Protein AF-A0A935UXJ0-F1 (afdb_monomer_lite)

Radius of gyration: 26.16 Å; chains: 1; bounding box: 56×51×94 Å

Structure (mmCIF, N/CA/C/O backbone):
data_AF-A0A935UXJ0-F1
#
_entry.id   AF-A0A935UXJ0-F1
#
loop_
_atom_site.group_PDB
_atom_site.id
_atom_site.type_symbol
_atom_site.label_atom_id
_atom_site.label_alt_id
_atom_site.label_comp_id
_atom_site.label_asym_id
_atom_site.label_entity_id
_atom_site.label_seq_id
_atom_site.pdbx_PDB_ins_code
_atom_site.Cartn_x
_atom_site.Cartn_y
_atom_site.Cartn_z
_atom_site.occupancy
_atom_site.B_iso_or_equiv
_atom_site.auth_seq_id
_atom_site.auth_comp_id
_atom_site.auth_asym_id
_atom_site.auth_atom_id
_atom_site.pdbx_PDB_model_num
ATOM 1 N N . MET A 1 1 ? -17.493 -0.486 35.455 1.00 44.72 1 MET A N 1
ATOM 2 C CA . MET A 1 1 ? -17.315 0.270 36.715 1.00 44.72 1 MET A CA 1
ATOM 3 C C . MET A 1 1 ? -17.676 1.725 36.439 1.00 44.72 1 MET A C 1
ATOM 5 O O . MET A 1 1 ? -16.940 2.390 35.724 1.00 44.72 1 MET A O 1
ATOM 9 N N . GLN A 1 2 ? -18.838 2.196 36.893 1.00 62.03 2 GLN A N 1
ATOM 10 C CA . GLN A 1 2 ? -19.161 3.626 36.869 1.00 62.03 2 GLN A CA 1
ATOM 11 C C . GLN A 1 2 ? -18.633 4.231 38.170 1.00 62.03 2 GLN A C 1
ATOM 13 O O . GLN A 1 2 ? -18.977 3.741 39.241 1.00 62.03 2 GLN A O 1
ATOM 18 N N . THR A 1 3 ? -17.780 5.251 38.094 1.00 80.25 3 THR A N 1
ATOM 19 C CA . THR A 1 3 ? -17.322 5.988 39.281 1.00 80.25 3 THR A CA 1
ATOM 20 C C . THR A 1 3 ? -18.353 7.077 39.588 1.00 80.25 3 THR A C 1
ATOM 22 O O . THR A 1 3 ? -18.468 8.016 38.792 1.00 80.25 3 THR A O 1
ATOM 25 N N . PRO A 1 4 ? -19.124 6.989 40.691 1.00 88.12 4 PRO A N 1
ATOM 26 C CA . PRO A 1 4 ? -20.170 7.965 40.993 1.00 88.12 4 PRO A CA 1
ATOM 27 C C . PRO A 1 4 ? -19.626 9.399 41.011 1.00 88.12 4 PRO A C 1
ATOM 29 O O . PRO A 1 4 ? -18.525 9.658 41.499 1.00 88.12 4 PRO A O 1
ATOM 32 N N . GLY A 1 5 ? -20.372 10.336 40.422 1.00 90.88 5 GLY A N 1
ATOM 33 C CA . GLY A 1 5 ? -19.978 11.746 40.319 1.00 90.88 5 GLY A CA 1
ATOM 34 C C . GLY A 1 5 ? -18.833 12.049 39.337 1.00 90.88 5 GLY A C 1
ATOM 35 O O . GLY A 1 5 ? -18.478 13.217 39.167 1.00 90.88 5 GLY A O 1
ATOM 36 N N . ALA A 1 6 ? -18.250 11.050 38.658 1.00 91.06 6 ALA A N 1
ATOM 37 C CA . ALA A 1 6 ? -17.174 11.288 37.691 1.00 91.06 6 ALA A CA 1
ATOM 38 C C . ALA A 1 6 ? -17.630 12.166 36.519 1.00 91.06 6 ALA A C 1
ATOM 40 O O . ALA A 1 6 ? -16.902 13.078 36.133 1.00 91.06 6 ALA A O 1
ATOM 41 N N . PHE A 1 7 ? -18.851 11.956 36.015 1.00 90.06 7 PHE A N 1
ATOM 42 C CA . PHE A 1 7 ? -19.423 12.779 34.949 1.00 90.06 7 PHE A CA 1
ATOM 43 C C . PHE A 1 7 ? -19.531 14.254 35.365 1.00 90.06 7 PHE A C 1
ATOM 45 O O . PHE A 1 7 ? -18.991 15.125 34.695 1.00 90.06 7 PHE A O 1
ATOM 52 N N . GLU A 1 8 ? -20.118 14.551 36.527 1.00 92.81 8 GLU A N 1
ATOM 53 C CA . GLU A 1 8 ? -20.240 15.928 37.030 1.00 92.81 8 GLU A CA 1
ATOM 54 C C . GLU A 1 8 ? -18.882 16.607 37.251 1.00 92.81 8 GLU A C 1
ATOM 56 O O . GLU A 1 8 ? -18.722 17.813 37.044 1.00 92.81 8 GLU A O 1
ATOM 61 N N . ARG A 1 9 ? -17.881 15.848 37.713 1.00 94.56 9 ARG A N 1
ATOM 62 C CA . ARG A 1 9 ? -16.509 16.349 37.864 1.00 94.56 9 ARG A CA 1
ATOM 63 C C . ARG A 1 9 ? -15.876 16.652 36.507 1.00 94.56 9 ARG A C 1
ATOM 65 O O . ARG A 1 9 ? -15.262 17.708 36.371 1.00 94.56 9 ARG A O 1
ATOM 72 N N . LEU A 1 10 ? -16.065 15.772 35.524 1.00 93.19 10 LEU A N 1
ATOM 73 C CA . LEU A 1 10 ? -15.580 15.946 34.156 1.00 93.19 10 LEU A CA 1
ATOM 74 C C . LEU A 1 10 ? -16.208 17.181 33.500 1.00 93.19 10 LEU A C 1
ATOM 76 O O . LEU A 1 10 ? -15.478 18.044 33.021 1.00 93.19 10 LEU A O 1
ATOM 80 N N . ILE A 1 11 ? -17.534 17.335 33.577 1.00 94.06 11 ILE A N 1
ATOM 81 C CA . ILE A 1 11 ? -18.243 18.498 33.021 1.00 94.06 11 ILE A CA 1
ATOM 82 C C . ILE A 1 11 ? -17.785 19.803 33.686 1.00 94.06 11 ILE A C 1
ATOM 84 O O . ILE A 1 11 ? -17.511 20.784 32.996 1.00 94.06 11 ILE A O 1
ATOM 88 N N . ARG A 1 12 ? -17.615 19.830 35.017 1.00 95.38 12 ARG A N 1
ATOM 89 C CA . ARG A 1 12 ? -17.069 21.016 35.706 1.00 95.38 12 ARG A CA 1
ATOM 90 C C . ARG A 1 12 ? -15.651 21.356 35.250 1.00 95.38 12 ARG A C 1
ATOM 92 O O . ARG A 1 12 ? -15.338 22.537 35.111 1.00 95.38 12 ARG A O 1
ATOM 99 N N . GLY A 1 13 ? -14.801 20.351 35.039 1.00 95.44 13 GLY A N 1
ATOM 100 C CA . GLY A 1 13 ? -13.453 20.540 34.500 1.00 95.44 13 GLY A CA 1
ATOM 101 C C . GLY A 1 13 ? -13.479 21.145 33.097 1.00 95.44 13 GLY A C 1
ATOM 102 O O . GLY A 1 13 ? -12.833 22.164 32.860 1.00 95.44 13 GLY A O 1
ATOM 103 N N . LEU A 1 14 ? -14.303 20.578 32.213 1.00 95.56 14 LEU A N 1
ATOM 104 C CA . LEU A 1 14 ? -14.494 21.043 30.840 1.00 95.56 14 LEU A CA 1
ATOM 105 C C . LEU A 1 14 ? -14.955 22.504 30.793 1.00 95.56 14 LEU A C 1
ATOM 107 O O . LEU A 1 14 ? -14.320 23.326 30.135 1.00 95.56 14 LEU A O 1
ATOM 111 N N . LEU A 1 15 ? -16.009 22.861 31.534 1.00 95.94 15 LEU A N 1
ATOM 112 C CA . LEU A 1 15 ? -16.541 24.230 31.547 1.00 95.94 15 LEU A CA 1
ATOM 113 C C . LEU A 1 15 ? -15.518 25.249 32.070 1.00 95.94 15 LEU A C 1
ATOM 115 O O . LEU A 1 15 ? -15.441 26.367 31.561 1.00 95.94 15 LEU A O 1
ATOM 119 N N . ARG A 1 16 ? -14.704 24.870 33.065 1.00 96.81 16 ARG A N 1
ATOM 120 C CA . ARG A 1 16 ? -13.616 25.723 33.571 1.00 96.81 16 ARG A CA 1
ATOM 121 C C . ARG A 1 16 ? -12.525 25.928 32.523 1.00 96.81 16 ARG A C 1
ATOM 123 O O . ARG A 1 16 ? -12.121 27.067 32.318 1.00 96.81 16 ARG A O 1
ATOM 130 N N . ALA A 1 17 ? -12.097 24.866 31.839 1.00 96.44 17 ALA A N 1
ATOM 131 C CA . ALA A 1 17 ? -11.107 24.955 30.765 1.00 96.44 17 ALA A CA 1
ATOM 132 C C . ALA A 1 17 ? -11.612 25.823 29.601 1.00 96.44 17 ALA A C 1
ATOM 134 O O . ALA A 1 17 ? -10.898 26.698 29.116 1.00 96.44 17 ALA A O 1
ATOM 135 N N . LYS A 1 18 ? -12.882 25.655 29.211 1.00 95.31 18 LYS A N 1
ATOM 136 C CA . LYS A 1 18 ? -13.518 26.487 28.183 1.00 95.31 18 LYS A CA 1
ATOM 137 C C . LYS A 1 18 ? -13.620 27.957 28.578 1.00 95.31 18 LYS A C 1
ATOM 139 O O . LYS A 1 18 ? -13.397 28.809 27.725 1.00 95.31 18 LYS A O 1
ATOM 144 N N . ARG A 1 19 ? -13.936 28.255 29.843 1.00 95.31 19 ARG A N 1
ATOM 145 C CA . ARG A 1 19 ? -13.981 29.630 30.363 1.00 95.31 19 ARG A CA 1
ATOM 146 C C . ARG A 1 19 ? -12.596 30.280 30.426 1.00 95.31 19 ARG A C 1
ATOM 148 O O . ARG A 1 19 ? -12.507 31.488 30.246 1.00 95.31 19 ARG A O 1
ATOM 155 N N . ASP A 1 20 ? -11.550 29.504 30.702 1.00 96.50 20 ASP A N 1
ATOM 156 C CA . ASP A 1 20 ? -10.165 29.992 30.734 1.00 96.50 20 ASP A CA 1
ATOM 157 C C . ASP A 1 20 ? -9.660 30.404 29.340 1.00 96.50 20 ASP A C 1
ATOM 159 O O . ASP A 1 20 ? -8.953 31.398 29.209 1.00 96.50 20 ASP A O 1
ATOM 163 N N . GLY A 1 21 ? -10.048 29.671 28.292 1.00 94.19 21 GLY A N 1
ATOM 164 C CA . GLY A 1 21 ? -9.804 30.042 26.894 1.00 94.19 21 GLY A CA 1
ATOM 165 C C . GLY A 1 21 ? -8.368 29.854 26.390 1.00 94.19 21 GLY A C 1
ATOM 166 O O . GLY A 1 21 ? -8.161 29.896 25.180 1.00 94.19 21 GLY A O 1
ATOM 167 N N . ARG A 1 22 ? -7.386 29.604 27.268 1.00 96.25 22 ARG A N 1
ATOM 168 C CA . ARG A 1 22 ? -6.011 29.246 26.875 1.00 96.25 22 ARG A CA 1
ATOM 169 C C . ARG A 1 22 ? -5.862 27.803 26.376 1.00 96.25 22 ARG A C 1
ATOM 171 O O . ARG A 1 22 ? -5.123 27.613 25.412 1.00 96.25 22 ARG A O 1
ATOM 178 N N . PRO A 1 23 ? -6.488 26.775 26.989 1.00 95.81 23 PRO A N 1
ATOM 179 C CA . PRO A 1 23 ? -6.356 25.414 26.488 1.00 95.81 23 PRO A CA 1
ATOM 180 C C . PRO A 1 23 ? -7.262 25.169 25.279 1.00 95.81 23 PRO A C 1
ATOM 182 O O . PRO A 1 23 ? -8.420 25.595 25.242 1.00 95.81 23 PRO A O 1
ATOM 185 N N . ILE A 1 24 ? -6.754 24.382 24.334 1.00 93.44 24 ILE A N 1
ATOM 186 C CA . ILE A 1 24 ? -7.596 23.687 23.361 1.00 93.44 24 ILE A CA 1
ATOM 187 C C . ILE A 1 24 ? -8.315 22.561 24.109 1.00 93.44 24 ILE A C 1
ATOM 189 O O . ILE A 1 24 ? -7.695 21.797 24.848 1.00 93.44 24 ILE A O 1
ATOM 193 N N . VAL A 1 25 ? -9.637 22.494 23.960 1.00 96.12 25 VAL A N 1
ATOM 194 C CA . VAL A 1 25 ? -10.470 21.470 24.599 1.00 96.12 25 VAL A CA 1
ATOM 195 C C . VAL A 1 25 ? -11.014 20.556 23.513 1.00 96.12 25 VAL A C 1
ATOM 197 O O . VAL A 1 25 ? -11.897 20.964 22.758 1.00 96.12 25 VAL A O 1
ATOM 200 N N . ASN A 1 26 ? -10.484 19.338 23.487 1.00 96.81 26 ASN A N 1
ATOM 201 C CA . ASN A 1 26 ? -10.922 18.223 22.659 1.00 96.81 26 ASN A CA 1
ATOM 202 C C . ASN A 1 26 ? -11.746 17.235 23.503 1.00 96.81 26 ASN A C 1
ATOM 204 O O . ASN A 1 26 ? -11.513 17.102 24.710 1.00 96.81 26 ASN A O 1
ATOM 208 N N . VAL A 1 27 ? -12.721 16.570 22.882 1.00 96.94 27 VAL A N 1
ATOM 209 C CA . VAL A 1 27 ? -13.522 15.515 23.512 1.00 96.94 27 VAL A CA 1
ATOM 210 C C . VAL A 1 27 ? -13.372 14.208 22.744 1.00 96.94 27 VAL A C 1
ATOM 212 O O . VAL A 1 27 ? -13.882 14.056 21.634 1.00 96.94 27 VAL A O 1
ATOM 215 N N . ASP A 1 28 ? -12.748 13.240 23.406 1.00 96.81 28 ASP A N 1
ATOM 216 C CA . ASP A 1 28 ? -12.601 11.872 22.929 1.00 96.81 28 ASP A CA 1
ATOM 217 C C . ASP A 1 28 ? -13.857 11.048 23.234 1.00 96.81 28 ASP A C 1
ATOM 219 O O . ASP A 1 28 ? -14.264 10.885 24.390 1.00 96.81 28 ASP A O 1
ATOM 223 N N . VAL A 1 29 ? -14.448 10.457 22.198 1.00 96.38 29 VAL A N 1
ATOM 224 C CA . VAL A 1 29 ? -15.567 9.523 22.319 1.00 96.38 29 VAL A CA 1
ATOM 225 C C . VAL A 1 29 ? -15.175 8.190 21.704 1.00 96.38 29 VAL A C 1
ATOM 227 O O . VAL A 1 29 ? -15.086 8.052 20.487 1.00 96.38 29 VAL A O 1
ATOM 230 N N . VAL A 1 30 ? -15.004 7.171 22.547 1.00 95.31 30 VAL A N 1
ATOM 231 C CA . VAL A 1 30 ? -14.944 5.782 22.077 1.00 95.31 30 VAL A CA 1
ATOM 232 C C . VAL A 1 30 ? -16.361 5.338 21.736 1.00 95.31 30 VAL A C 1
ATOM 234 O O . VAL A 1 30 ? -17.173 5.074 22.629 1.00 95.31 30 VAL A O 1
ATOM 237 N N . ILE A 1 31 ? -16.667 5.280 20.445 1.00 96.56 31 ILE A N 1
ATOM 238 C CA . ILE A 1 31 ? -17.979 4.885 19.939 1.00 96.56 31 ILE A CA 1
ATOM 239 C C . ILE A 1 31 ? -18.149 3.380 20.146 1.00 96.56 31 ILE A C 1
ATOM 241 O O . ILE A 1 31 ? -17.306 2.587 19.728 1.00 96.56 31 ILE A O 1
ATOM 245 N N . ASN A 1 32 ? -19.242 2.993 20.793 1.00 95.50 32 ASN A N 1
ATOM 246 C CA . ASN A 1 32 ? -19.590 1.621 21.140 1.00 95.50 32 ASN A CA 1
ATOM 247 C C . ASN A 1 32 ? -21.113 1.417 21.060 1.00 95.50 32 ASN A C 1
ATOM 249 O O . ASN A 1 32 ? -21.873 2.371 20.889 1.00 95.50 32 ASN A O 1
ATOM 253 N N . LYS A 1 33 ? -21.573 0.175 21.224 1.00 96.19 33 LYS A N 1
ATOM 254 C CA . LYS A 1 33 ? -22.994 -0.202 21.137 1.00 96.19 33 LYS A CA 1
ATOM 255 C C . LYS A 1 33 ? -23.914 0.597 22.064 1.00 96.19 33 LYS A C 1
ATOM 257 O O . LYS A 1 33 ? -25.052 0.877 21.700 1.00 96.19 33 LYS A O 1
ATOM 262 N N . GLN A 1 34 ? -23.433 0.993 23.242 1.00 94.94 34 GLN A N 1
ATOM 263 C CA . GLN A 1 34 ? -24.236 1.710 24.237 1.00 94.94 34 GLN A CA 1
ATOM 264 C C . GLN A 1 34 ? -24.436 3.185 23.869 1.00 94.94 34 GLN A C 1
ATOM 266 O O . GLN A 1 34 ? -25.477 3.760 24.184 1.00 94.94 34 GLN A O 1
ATOM 271 N N . ASN A 1 35 ? -23.450 3.811 23.216 1.00 96.50 35 ASN A N 1
ATOM 272 C CA . ASN A 1 35 ? -23.471 5.250 22.943 1.00 96.50 35 ASN A CA 1
ATOM 273 C C . ASN A 1 35 ? -23.740 5.616 21.476 1.00 96.50 35 ASN A C 1
ATOM 275 O O . ASN A 1 35 ? -24.217 6.723 21.223 1.00 96.50 35 ASN A O 1
ATOM 279 N N . VAL A 1 36 ? -23.518 4.709 20.518 1.00 97.75 36 VAL A N 1
ATOM 280 C CA . VAL A 1 36 ? -23.707 4.998 19.090 1.00 97.75 36 VAL A CA 1
ATOM 281 C C . VAL A 1 36 ? -25.137 5.439 18.732 1.00 97.75 36 VAL A C 1
ATOM 283 O O . VAL A 1 36 ? -25.263 6.362 17.923 1.00 97.75 36 VAL A O 1
ATOM 286 N N . PRO A 1 37 ? -26.228 4.953 19.372 1.00 97.25 37 PRO A N 1
ATOM 287 C CA . PRO A 1 37 ? -27.574 5.472 19.103 1.00 97.25 37 PRO A CA 1
ATOM 288 C C . PRO A 1 37 ? -27.779 6.926 19.554 1.00 97.25 37 PRO A C 1
ATOM 290 O O . PRO A 1 37 ? -28.754 7.559 19.153 1.00 97.25 37 PRO A O 1
ATOM 293 N N . PHE A 1 38 ? -26.878 7.458 20.383 1.00 97.38 38 PHE A N 1
ATOM 294 C CA . PHE A 1 38 ? -26.942 8.797 20.969 1.00 97.38 38 PHE A CA 1
ATOM 295 C C . PHE A 1 38 ? -25.754 9.682 20.572 1.00 97.38 38 PHE A C 1
ATOM 297 O O . PHE A 1 38 ? -25.613 10.770 21.125 1.00 97.38 38 PHE A O 1
ATOM 304 N N . ILE A 1 39 ? -24.899 9.247 19.637 1.00 97.94 39 ILE A N 1
ATOM 305 C CA . ILE A 1 39 ? -23.639 9.941 19.324 1.00 97.94 39 ILE A CA 1
ATOM 306 C C . ILE A 1 39 ? -23.849 11.397 18.894 1.00 97.94 39 ILE A C 1
ATOM 308 O O . ILE A 1 39 ? -23.097 12.276 19.302 1.00 97.94 39 ILE A O 1
ATOM 312 N N . ASP A 1 40 ? -24.915 11.681 18.147 1.00 96.81 40 ASP A N 1
ATOM 313 C CA . ASP A 1 40 ? -25.265 13.043 17.749 1.00 96.81 40 ASP A CA 1
ATOM 314 C C . ASP A 1 40 ? -25.686 13.910 18.940 1.00 96.81 40 ASP A C 1
ATOM 316 O O . ASP A 1 40 ? -25.262 15.056 19.018 1.00 96.81 40 ASP A O 1
ATOM 320 N N . LYS A 1 41 ? -26.427 13.353 19.906 1.00 97.75 41 LYS A N 1
ATOM 321 C CA . LYS A 1 41 ? -26.803 14.052 21.148 1.00 97.75 41 LYS A CA 1
ATOM 322 C C . LYS A 1 41 ? -25.604 14.297 22.066 1.00 97.75 41 LYS A C 1
ATOM 324 O O . LYS A 1 41 ? -25.527 15.336 22.713 1.00 97.75 41 LYS A O 1
ATOM 329 N N . ILE A 1 42 ? -24.678 13.339 22.138 1.00 96.88 42 ILE A N 1
ATOM 330 C CA . ILE A 1 42 ? -23.434 13.471 22.911 1.00 96.88 42 ILE A CA 1
ATOM 331 C C . ILE A 1 42 ? -22.600 14.620 22.342 1.00 96.88 42 ILE A C 1
ATOM 333 O O . ILE A 1 42 ? -22.171 15.499 23.086 1.00 96.88 42 ILE A O 1
ATOM 337 N N . VAL A 1 43 ? -22.419 14.647 21.021 1.00 97.50 43 VAL A N 1
ATOM 338 C CA . VAL A 1 43 ? -21.668 15.713 20.355 1.00 97.50 43 VAL A CA 1
ATOM 339 C C . VAL A 1 43 ? -22.390 17.056 20.467 1.00 97.50 43 VAL A C 1
ATOM 341 O O . VAL A 1 43 ? -21.755 18.049 20.808 1.00 97.50 43 VAL A O 1
ATOM 344 N N . GLU A 1 44 ? -23.711 17.099 20.288 1.00 97.56 44 GLU A N 1
ATOM 345 C CA . GLU A 1 44 ? -24.523 18.308 20.481 1.00 97.56 44 GLU A CA 1
ATOM 346 C C . GLU A 1 44 ? -24.381 18.888 21.897 1.00 97.56 44 GLU A C 1
ATOM 348 O O . GLU A 1 44 ? -24.193 20.095 22.058 1.00 97.56 44 GLU A O 1
ATOM 353 N N . LEU A 1 45 ? -24.392 18.041 22.932 1.00 96.75 45 LEU A N 1
ATOM 354 C CA . LEU A 1 45 ? -24.159 18.469 24.311 1.00 96.75 45 LEU A CA 1
ATOM 355 C C . LEU A 1 45 ? -22.800 19.169 24.459 1.00 96.75 45 LEU A C 1
ATOM 357 O O . LEU A 1 45 ? -22.719 20.237 25.064 1.00 96.75 45 LEU A O 1
ATOM 361 N N . CYS A 1 46 ? -21.739 18.593 23.894 1.00 96.94 46 CYS A N 1
ATOM 362 C CA . CYS A 1 46 ? -20.400 19.179 23.932 1.00 96.94 46 CYS A CA 1
ATOM 363 C C . CYS A 1 46 ? -20.306 20.479 23.115 1.00 96.94 46 CYS A C 1
ATOM 365 O O . CYS A 1 46 ? -19.665 21.434 23.562 1.00 96.94 46 CYS A O 1
ATOM 367 N N . ILE A 1 47 ? -20.985 20.558 21.967 1.00 97.12 47 ILE A N 1
ATOM 368 C CA . ILE A 1 47 ? -21.089 21.784 21.158 1.00 97.12 47 ILE A CA 1
ATOM 369 C C . ILE A 1 47 ? -21.743 22.905 21.966 1.00 97.12 47 ILE A C 1
ATOM 371 O O . ILE A 1 47 ? -21.220 24.019 22.000 1.00 97.12 47 ILE A O 1
ATOM 375 N N . ASN A 1 48 ? -22.823 22.605 22.690 1.00 96.62 48 ASN A N 1
ATOM 376 C CA . ASN A 1 48 ? -23.500 23.564 23.568 1.00 96.62 48 ASN A CA 1
ATOM 377 C C . ASN A 1 48 ? -22.609 24.044 24.730 1.00 96.62 48 ASN A C 1
ATOM 379 O O . ASN A 1 48 ? -22.847 25.109 25.295 1.00 96.62 48 ASN A O 1
ATOM 383 N N . MET A 1 49 ? -21.549 23.300 25.062 1.00 95.75 49 MET A N 1
ATOM 384 C CA . MET A 1 49 ? -20.510 23.703 26.021 1.00 95.75 49 MET A CA 1
ATOM 385 C C . MET A 1 49 ? -19.329 24.446 25.366 1.00 95.75 49 MET A C 1
ATOM 387 O O . MET A 1 49 ? -18.361 24.794 26.044 1.00 95.75 49 MET A O 1
ATOM 391 N N . GLY A 1 50 ? -19.382 24.702 24.056 1.00 95.38 50 GLY A N 1
ATOM 392 C CA . GLY A 1 50 ? -18.358 25.423 23.298 1.00 95.38 50 GLY A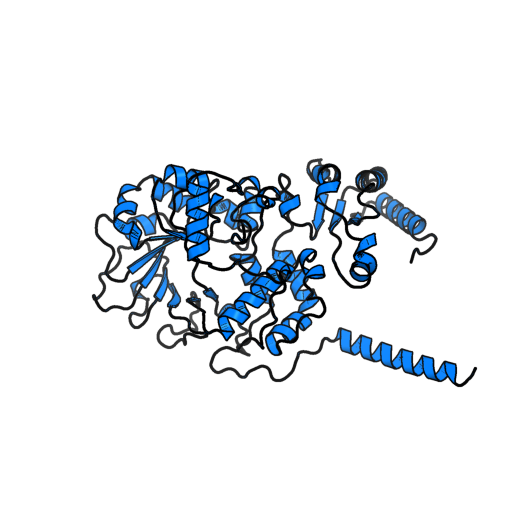 CA 1
ATOM 393 C C . GLY A 1 50 ? -17.182 24.565 22.819 1.00 95.38 50 GLY A C 1
ATOM 394 O O . GLY A 1 50 ? -16.135 25.120 22.465 1.00 95.38 50 GLY A O 1
ATOM 395 N N . VAL A 1 51 ? -17.308 23.235 22.829 1.00 97.25 51 VAL A N 1
ATOM 396 C CA . VAL A 1 51 ? -16.323 22.318 22.231 1.00 97.25 51 VAL A CA 1
ATOM 397 C C . VAL A 1 51 ? -16.499 22.299 20.713 1.00 97.25 51 VAL A C 1
ATOM 399 O O . VAL A 1 51 ? -17.623 22.290 20.216 1.00 97.25 51 VAL A O 1
ATOM 402 N N . LYS A 1 52 ? -15.383 22.301 19.980 1.00 96.69 52 LYS A N 1
ATOM 403 C CA . LYS A 1 52 ? -15.369 22.211 18.511 1.00 96.69 52 LYS A CA 1
ATOM 404 C C . LYS A 1 52 ? -14.386 21.170 17.969 1.00 96.69 52 LYS A C 1
ATOM 406 O O . LYS A 1 52 ? -14.307 20.997 16.759 1.00 96.69 52 LYS A O 1
ATOM 411 N N . GLU A 1 53 ? -13.652 20.495 18.846 1.00 97.88 53 GLU A N 1
ATOM 412 C CA . GLU A 1 53 ? -12.682 19.469 18.479 1.00 97.88 53 GLU A CA 1
ATOM 413 C C . GLU A 1 53 ? -13.092 18.138 19.105 1.00 97.88 53 GLU A C 1
ATOM 415 O O . GLU A 1 53 ? -13.445 18.096 20.290 1.00 97.88 53 GLU A O 1
ATOM 420 N N . PHE A 1 54 ? -13.118 17.092 18.279 1.00 97.94 54 PHE A N 1
ATOM 421 C CA . PHE A 1 54 ? -13.584 15.767 18.662 1.00 97.94 54 PHE A CA 1
ATOM 422 C C . PHE A 1 54 ? -12.701 14.670 18.076 1.00 97.94 54 PHE A C 1
ATOM 424 O O . PHE A 1 54 ? -12.581 14.545 16.855 1.00 97.94 54 PHE A O 1
ATOM 431 N N . ASP A 1 55 ? -12.200 13.800 18.946 1.00 97.00 55 ASP A N 1
ATOM 432 C CA . ASP A 1 55 ? -11.679 12.493 18.569 1.00 97.00 55 ASP A CA 1
ATOM 433 C C . ASP A 1 55 ? -12.803 11.458 18.664 1.00 97.00 55 ASP A C 1
ATOM 435 O O . ASP A 1 55 ? -13.257 11.082 19.742 1.00 97.00 55 ASP A O 1
ATOM 439 N N . LEU A 1 56 ? -13.274 10.975 17.520 1.00 97.12 56 LEU A N 1
ATOM 440 C CA . LEU A 1 56 ? -14.315 9.959 17.419 1.00 97.12 56 LEU A CA 1
ATOM 441 C C . LEU A 1 56 ? -13.658 8.614 17.115 1.00 97.12 56 LEU A C 1
ATOM 443 O O . LEU A 1 56 ? -13.325 8.295 15.973 1.00 97.12 56 LEU A O 1
ATOM 447 N N . LEU A 1 57 ? -13.432 7.829 18.166 1.00 94.75 57 LEU A N 1
ATOM 448 C CA . LEU A 1 57 ? -12.652 6.601 18.092 1.00 94.75 57 LEU A CA 1
ATOM 449 C C . LEU A 1 57 ? -13.554 5.394 17.854 1.00 94.75 57 LEU A C 1
ATOM 451 O O . LEU A 1 57 ? -14.543 5.190 18.563 1.00 94.75 57 LEU A O 1
ATOM 455 N N . HIS A 1 58 ? -13.166 4.535 16.915 1.00 93.88 58 HIS A N 1
ATOM 456 C CA . HIS A 1 58 ? -13.760 3.205 16.823 1.00 93.88 58 HIS A CA 1
ATOM 457 C C . HIS A 1 58 ? -13.300 2.337 18.002 1.00 93.88 58 HIS A C 1
ATOM 459 O O . HIS A 1 58 ? -12.139 2.393 18.422 1.00 93.88 58 HIS A O 1
ATOM 465 N N . VAL A 1 59 ? -14.214 1.536 18.554 1.00 92.56 59 VAL A N 1
ATOM 466 C CA . VAL A 1 59 ? -13.889 0.599 19.633 1.00 92.56 59 VAL A CA 1
ATOM 467 C C . VAL A 1 59 ? -12.843 -0.412 19.155 1.00 92.56 59 VAL A C 1
ATOM 469 O O . VAL A 1 59 ? -13.001 -1.047 18.118 1.00 92.56 59 VAL A O 1
ATOM 472 N N . ILE A 1 60 ? -11.758 -0.561 19.921 1.00 88.94 60 ILE A N 1
ATOM 473 C CA . ILE A 1 60 ? -10.715 -1.556 19.649 1.00 88.94 60 ILE A CA 1
ATOM 474 C C . ILE A 1 60 ? -10.988 -2.823 20.465 1.00 88.94 60 ILE A C 1
ATOM 476 O O . ILE A 1 60 ? -11.308 -2.735 21.656 1.00 88.94 60 ILE A O 1
ATOM 480 N N . PRO A 1 61 ? -10.764 -4.013 19.885 1.00 85.81 61 PRO A N 1
ATOM 481 C CA . PRO A 1 61 ? -10.988 -5.280 20.557 1.00 85.81 61 PRO A CA 1
ATOM 482 C C . PRO A 1 61 ? -9.843 -5.654 21.508 1.00 85.81 61 PRO A C 1
ATOM 484 O O . PRO A 1 61 ? -9.072 -6.579 21.265 1.00 85.81 61 PRO A O 1
ATOM 487 N N . GLN A 1 62 ? -9.713 -4.930 22.620 1.00 86.00 62 GLN A N 1
ATOM 488 C CA . GLN A 1 62 ? -8.666 -5.159 23.619 1.00 86.00 62 GLN A CA 1
ATOM 489 C C . GLN A 1 62 ? -9.219 -5.343 25.032 1.00 86.00 62 GLN A C 1
ATOM 491 O O . GLN A 1 62 ? -10.180 -4.691 25.433 1.00 86.00 62 GLN A O 1
ATOM 496 N N . ALA A 1 63 ? -8.554 -6.213 25.800 1.00 85.94 63 ALA A N 1
ATOM 497 C CA . ALA A 1 63 ? -8.813 -6.445 27.221 1.00 85.94 63 ALA A CA 1
ATOM 498 C C . ALA A 1 63 ? -10.318 -6.606 27.536 1.00 85.94 63 ALA A C 1
ATOM 500 O O . ALA A 1 63 ? -10.998 -7.418 26.905 1.00 85.94 63 ALA A O 1
ATOM 501 N N . GLU A 1 64 ? -10.839 -5.844 28.501 1.00 87.06 64 GLU A N 1
ATOM 502 C CA . GLU A 1 64 ? -12.245 -5.903 28.915 1.00 87.06 64 GLU A CA 1
ATOM 503 C C . GLU A 1 64 ? -13.225 -5.530 27.800 1.00 87.06 64 GLU A C 1
ATOM 505 O O . GLU A 1 64 ? -14.327 -6.072 27.772 1.00 87.06 64 GLU A O 1
ATOM 510 N N . ALA A 1 65 ? -12.841 -4.666 26.854 1.00 87.00 65 ALA A N 1
ATOM 511 C CA . ALA A 1 65 ? -13.725 -4.316 25.744 1.00 87.00 65 ALA A CA 1
ATOM 512 C C . ALA A 1 65 ? -14.031 -5.541 24.869 1.00 87.00 65 ALA A C 1
ATOM 514 O O . ALA A 1 65 ? -15.167 -5.715 24.442 1.00 87.00 65 ALA A O 1
ATOM 515 N N . TYR A 1 66 ? -13.047 -6.424 24.657 1.00 90.06 66 TYR A N 1
ATOM 516 C CA . TYR A 1 66 ? -13.261 -7.673 23.920 1.00 90.06 66 TYR A CA 1
ATOM 517 C C . TYR A 1 66 ? -13.998 -8.735 24.749 1.00 90.06 66 TYR A C 1
ATOM 519 O O . TYR A 1 66 ? -14.858 -9.446 24.227 1.00 90.06 66 TYR A O 1
ATOM 527 N N . ARG A 1 67 ? -13.719 -8.830 26.058 1.00 90.25 67 ARG A N 1
ATOM 528 C CA . ARG A 1 67 ? -14.455 -9.754 26.944 1.00 90.25 67 ARG A CA 1
ATOM 529 C C . ARG A 1 67 ? -15.949 -9.435 26.999 1.00 90.25 67 ARG A C 1
ATOM 531 O O . ARG A 1 67 ? -16.748 -10.359 27.056 1.00 90.25 67 ARG A O 1
ATOM 538 N N . ASN A 1 68 ? -16.304 -8.155 26.901 1.00 92.25 68 ASN A N 1
ATOM 539 C CA . ASN A 1 68 ? -17.682 -7.662 26.888 1.00 92.25 68 ASN A CA 1
ATOM 540 C C . ASN A 1 68 ? -18.128 -7.235 25.473 1.00 92.25 68 ASN A C 1
ATOM 542 O O . ASN A 1 68 ? -18.913 -6.301 25.321 1.00 92.25 68 ASN A O 1
ATOM 546 N N . ARG A 1 69 ? -17.604 -7.875 24.415 1.00 92.19 69 ARG A N 1
ATOM 547 C CA . ARG A 1 69 ? -17.838 -7.460 23.016 1.00 92.19 69 ARG A CA 1
ATOM 548 C C . ARG A 1 69 ? -19.314 -7.386 22.626 1.00 92.19 69 ARG A C 1
ATOM 550 O O . ARG A 1 69 ? -19.677 -6.476 21.892 1.00 92.19 69 ARG A O 1
ATOM 557 N N . ASP A 1 70 ? -20.172 -8.239 23.180 1.00 92.31 70 ASP A N 1
ATOM 558 C CA . ASP A 1 70 ? -21.616 -8.223 22.897 1.00 92.31 70 ASP A CA 1
ATOM 559 C C . ASP A 1 70 ? -22.313 -6.943 23.397 1.00 92.31 70 ASP A C 1
ATOM 561 O O . ASP A 1 70 ? -23.345 -6.531 22.854 1.00 92.31 70 ASP A O 1
ATOM 565 N N . GLU A 1 71 ? -21.729 -6.284 24.402 1.00 92.19 71 GLU A N 1
ATOM 566 C CA . GLU A 1 71 ? -22.180 -5.005 24.963 1.00 92.19 71 GLU A CA 1
ATOM 567 C C . GLU A 1 71 ? -21.433 -3.796 24.387 1.00 92.19 71 GLU A C 1
ATOM 569 O O . GLU A 1 71 ? -21.890 -2.663 24.535 1.00 92.19 71 GLU A O 1
ATOM 574 N N . MET A 1 72 ? -20.273 -4.013 23.762 1.00 93.06 72 MET A N 1
ATOM 575 C CA . MET A 1 72 ? -19.375 -2.946 23.316 1.00 93.06 72 MET A CA 1
ATOM 576 C C . MET A 1 72 ? -19.384 -2.757 21.798 1.00 93.06 72 MET A C 1
ATOM 578 O O . MET A 1 72 ? -19.322 -1.623 21.325 1.00 93.06 72 MET A O 1
ATOM 582 N N . PHE A 1 73 ? -19.441 -3.829 21.013 1.00 93.88 73 PHE A N 1
ATOM 583 C CA . PHE A 1 73 ? -19.309 -3.752 19.559 1.00 93.88 73 PHE A CA 1
ATOM 584 C C . PHE A 1 73 ? -20.677 -3.617 18.905 1.00 93.88 73 PHE A C 1
ATOM 586 O O . PHE A 1 73 ? -21.686 -4.111 19.403 1.00 93.88 73 PHE A O 1
ATOM 593 N N . TYR A 1 74 ? -20.703 -2.917 17.783 1.00 94.25 74 TYR A N 1
ATOM 594 C CA . TYR A 1 74 ? -21.913 -2.561 17.059 1.00 94.25 74 TYR A CA 1
ATOM 595 C C . TYR A 1 74 ? -21.684 -2.752 15.566 1.00 94.25 74 TYR A C 1
ATOM 597 O O . TYR A 1 74 ? -20.540 -2.727 15.103 1.00 94.25 74 TYR A O 1
ATOM 605 N N . ASP A 1 75 ? -22.769 -2.914 14.815 1.00 92.44 75 ASP A N 1
ATOM 606 C CA . ASP A 1 75 ? -22.691 -2.873 13.364 1.00 92.44 75 ASP A CA 1
ATOM 607 C C . ASP A 1 75 ? -22.578 -1.412 12.908 1.00 92.44 75 ASP A C 1
ATOM 609 O O . ASP A 1 75 ? -23.477 -0.587 13.094 1.00 92.44 75 ASP A O 1
ATOM 613 N N . VAL A 1 76 ? -21.437 -1.071 12.312 1.00 92.94 76 VAL A N 1
ATOM 614 C CA . VAL A 1 76 ? -21.186 0.277 11.797 1.00 92.94 76 VAL A CA 1
ATOM 615 C C . VAL A 1 76 ? -22.175 0.638 10.685 1.00 92.94 76 VAL A C 1
ATOM 617 O O . VAL A 1 76 ? -22.576 1.799 10.596 1.00 92.94 76 VAL A O 1
ATOM 620 N N . ARG A 1 77 ? -22.610 -0.332 9.867 1.00 91.25 77 ARG A N 1
ATOM 621 C CA . ARG A 1 77 ? -23.552 -0.113 8.758 1.00 91.25 77 ARG A CA 1
ATOM 622 C C . ARG A 1 77 ? -24.915 0.337 9.266 1.00 91.25 77 ARG A C 1
ATOM 624 O O . ARG A 1 77 ? -25.454 1.308 8.739 1.00 91.25 77 ARG A O 1
ATOM 631 N N . GLU A 1 78 ? -25.427 -0.297 10.320 1.00 94.56 78 GLU A N 1
ATOM 632 C CA . GLU A 1 78 ? -26.716 0.054 10.938 1.00 94.56 78 GLU A CA 1
ATOM 633 C C . GLU A 1 78 ? -26.746 1.506 11.443 1.00 94.56 78 GLU A C 1
ATOM 635 O O . GLU A 1 78 ? -27.781 2.175 11.413 1.00 94.56 78 GLU A O 1
ATOM 640 N N . HIS A 1 79 ? -25.594 2.025 11.871 1.00 95.81 79 HIS A N 1
ATOM 641 C CA . HIS A 1 79 ? -25.468 3.370 12.428 1.00 95.81 79 HIS A CA 1
ATOM 642 C C . HIS A 1 79 ? -24.859 4.397 11.468 1.00 95.81 79 HIS A C 1
ATOM 644 O O . HIS A 1 79 ? -24.721 5.569 11.839 1.00 95.81 79 HIS A O 1
ATOM 650 N N . LEU A 1 80 ? -24.530 4.001 10.235 1.00 93.12 80 LEU A N 1
ATOM 651 C CA . LEU A 1 80 ? -23.766 4.825 9.303 1.00 93.12 80 LEU A CA 1
ATOM 652 C C . LEU A 1 80 ? -24.406 6.202 9.052 1.00 93.12 80 LEU A C 1
ATOM 654 O O . LEU A 1 80 ? -23.696 7.194 9.208 1.00 93.12 80 LEU A O 1
ATOM 658 N N . PRO A 1 81 ? -25.725 6.345 8.791 1.00 93.75 81 PRO A N 1
ATOM 659 C CA . PRO A 1 81 ? -26.325 7.667 8.585 1.00 93.75 81 PRO A CA 1
ATOM 660 C C . PRO A 1 81 ? -26.120 8.625 9.769 1.00 93.75 81 PRO A C 1
ATOM 662 O O . PRO A 1 81 ? -25.875 9.818 9.577 1.00 93.75 81 PRO A O 1
ATOM 665 N N . ARG A 1 82 ? -26.176 8.105 11.003 1.00 95.94 82 ARG A N 1
ATOM 666 C CA . ARG A 1 82 ? -25.975 8.896 12.225 1.00 95.94 82 ARG A CA 1
ATOM 667 C C . ARG A 1 82 ? -24.505 9.249 12.431 1.00 95.94 82 ARG A C 1
ATOM 669 O O . ARG A 1 82 ? -24.202 10.386 12.776 1.00 95.94 82 ARG A O 1
ATOM 676 N N . LEU A 1 83 ? -23.602 8.304 12.189 1.00 96.75 83 LEU A N 1
ATOM 677 C CA . LEU A 1 83 ? -22.160 8.541 12.250 1.00 96.75 83 LEU A CA 1
ATOM 678 C C . LEU A 1 83 ? -21.737 9.605 11.233 1.00 96.75 83 LEU A C 1
ATOM 680 O O . LEU A 1 83 ? -21.129 10.605 11.604 1.00 96.75 83 LEU A O 1
ATOM 684 N N . GLN A 1 84 ? -22.165 9.465 9.976 1.00 94.56 84 GLN A N 1
ATOM 685 C CA . GLN A 1 84 ? -21.866 10.430 8.919 1.00 94.56 84 GLN A CA 1
ATOM 686 C C . GLN A 1 84 ? -22.451 11.819 9.202 1.00 94.56 84 GLN A C 1
ATOM 688 O O . GLN A 1 84 ? -21.840 12.822 8.842 1.00 94.56 84 GLN A O 1
ATOM 693 N N . LYS A 1 85 ? -23.615 11.913 9.864 1.00 95.00 85 LYS A N 1
ATOM 694 C CA . LYS A 1 85 ? -24.164 13.201 10.326 1.00 95.00 85 LYS A CA 1
ATOM 695 C C . LYS A 1 85 ? -23.173 13.929 11.240 1.00 95.00 85 LYS A C 1
ATOM 697 O O . LYS A 1 85 ? -22.971 15.125 11.064 1.00 95.00 85 LYS A O 1
ATOM 702 N N . VAL A 1 86 ? -22.552 13.218 12.182 1.00 97.12 86 VAL A N 1
ATOM 703 C CA . VAL A 1 86 ? -21.563 13.792 13.108 1.00 97.12 86 VAL A CA 1
ATOM 704 C C . VAL A 1 86 ? -20.234 14.066 12.402 1.00 97.12 86 VAL A C 1
ATOM 706 O O . VAL A 1 86 ? -19.666 15.138 12.569 1.00 97.12 86 VAL A O 1
ATOM 709 N N . PHE A 1 87 ? -19.755 13.150 11.563 1.00 97.12 87 PHE A N 1
ATOM 710 C CA . PHE A 1 87 ? -18.493 13.316 10.834 1.00 97.12 87 PHE A CA 1
ATOM 711 C C . PHE A 1 87 ? -18.510 14.533 9.899 1.00 97.12 87 PHE A C 1
ATOM 713 O O . PHE A 1 87 ? -17.528 15.268 9.805 1.00 97.12 87 PHE A O 1
ATOM 720 N N . ARG A 1 88 ? -19.663 14.825 9.279 1.00 96.31 88 ARG A N 1
ATOM 721 C CA . ARG A 1 88 ? -19.859 16.013 8.431 1.00 96.31 88 ARG A CA 1
ATOM 722 C C . ARG A 1 88 ? -19.724 17.343 9.172 1.00 96.31 88 ARG A C 1
ATOM 724 O O . ARG A 1 88 ? -19.594 18.365 8.503 1.00 96.31 88 ARG A O 1
ATOM 731 N N . LEU A 1 89 ? -19.680 17.362 10.508 1.00 96.31 89 LEU A N 1
ATOM 732 C CA . LEU A 1 89 ? -19.327 18.574 11.253 1.00 96.31 89 LEU A CA 1
ATOM 733 C C . LEU A 1 89 ? -17.943 19.105 10.859 1.00 96.31 89 LEU A C 1
ATOM 735 O O . LEU A 1 89 ? -17.758 20.315 10.888 1.00 96.31 89 LEU A O 1
ATOM 739 N N . ASN A 1 90 ? -17.025 18.253 10.379 1.00 95.44 90 ASN A N 1
ATOM 740 C CA . ASN A 1 90 ? -15.721 18.678 9.848 1.00 95.44 90 ASN A CA 1
ATOM 741 C C . ASN A 1 90 ? -15.822 19.624 8.634 1.00 95.44 90 ASN A C 1
ATOM 743 O O . ASN A 1 90 ? -14.842 20.236 8.227 1.00 95.44 90 ASN A O 1
ATOM 747 N N . ARG A 1 91 ? -17.006 19.739 8.016 1.00 95.12 91 ARG A N 1
ATOM 748 C CA . ARG A 1 91 ? -17.272 20.683 6.919 1.00 95.12 91 ARG A CA 1
ATOM 749 C C . ARG A 1 91 ? -17.653 22.078 7.410 1.00 95.12 91 ARG A C 1
ATOM 751 O O . ARG A 1 91 ? -17.752 22.994 6.598 1.00 95.12 91 ARG A O 1
ATOM 758 N N . LEU A 1 92 ? -17.899 22.247 8.708 1.00 95.56 92 LEU A N 1
ATOM 759 C CA . LEU A 1 92 ? -18.268 23.529 9.294 1.00 95.56 92 LEU A CA 1
ATOM 760 C C . LEU A 1 92 ? -17.015 24.301 9.739 1.00 95.56 92 LEU A C 1
ATOM 762 O O . LEU A 1 92 ? -16.114 23.713 10.338 1.00 95.56 92 LEU A O 1
ATOM 766 N N . PRO A 1 93 ? -16.955 25.628 9.522 1.00 95.31 93 PRO A N 1
ATOM 767 C CA . PRO A 1 93 ? -15.815 26.432 9.946 1.00 95.31 93 PRO A CA 1
ATOM 768 C C . PRO A 1 93 ? -15.493 26.294 11.442 1.00 95.31 93 PRO A C 1
ATOM 770 O O . PRO A 1 93 ? -16.333 26.539 12.314 1.00 95.31 93 PRO A O 1
ATOM 773 N N . GLY A 1 94 ? -14.238 25.948 11.732 1.00 94.44 94 GLY A N 1
ATOM 774 C CA . GLY A 1 94 ? -13.701 25.846 13.089 1.00 94.44 94 GLY A CA 1
ATOM 775 C C . GLY A 1 94 ? -14.082 24.576 13.848 1.00 94.44 94 GLY A C 1
ATOM 776 O O . GLY A 1 94 ? -13.807 24.523 15.044 1.00 94.44 94 GLY A O 1
ATOM 777 N N . PHE A 1 95 ? -14.713 23.600 13.190 1.00 97.25 95 PHE A N 1
ATOM 778 C CA . PHE A 1 95 ? -14.869 22.244 13.708 1.00 97.25 95 PHE A CA 1
ATOM 779 C C . PHE A 1 95 ? -13.735 21.349 13.214 1.00 97.25 95 PHE A C 1
ATOM 781 O O . PHE A 1 95 ? -13.384 21.394 12.038 1.00 97.25 95 PHE A O 1
ATOM 788 N N . TYR A 1 96 ? -13.210 20.521 14.112 1.00 96.94 96 TYR A N 1
ATOM 789 C CA . TYR A 1 96 ? -12.159 19.550 13.827 1.00 96.94 96 TYR A CA 1
ATOM 790 C C . TYR A 1 96 ? -12.633 18.176 14.293 1.00 96.94 96 TYR A C 1
ATOM 792 O O . TYR A 1 96 ? -12.865 17.970 15.486 1.00 96.94 96 TYR A O 1
ATOM 800 N N . ILE A 1 97 ? -12.834 17.258 13.349 1.00 97.25 97 ILE A N 1
ATOM 801 C CA . ILE A 1 97 ? -13.264 15.888 13.638 1.00 97.25 97 ILE A CA 1
ATOM 802 C C . ILE A 1 97 ? -12.167 14.923 13.211 1.00 97.25 97 ILE A C 1
ATOM 804 O O . ILE A 1 97 ? -11.719 14.953 12.069 1.00 97.25 97 ILE A O 1
ATOM 808 N N . TRP A 1 98 ? -11.806 14.012 14.105 1.00 96.62 98 TRP A N 1
ATOM 809 C CA . TRP A 1 98 ? -10.845 12.949 13.842 1.00 96.62 98 TRP A CA 1
ATOM 810 C C . TRP A 1 98 ? -11.539 11.592 13.968 1.00 96.62 98 TRP A C 1
ATOM 812 O O . TRP A 1 98 ? -12.157 11.304 14.991 1.00 96.62 98 TRP A O 1
ATOM 822 N N . THR A 1 99 ? -11.442 10.725 12.957 1.00 95.38 99 THR A N 1
ATOM 823 C CA . THR A 1 99 ? -12.047 9.378 12.991 1.00 95.38 99 THR A CA 1
ATOM 824 C C . THR A 1 99 ? -10.992 8.303 13.249 1.00 95.38 99 THR A C 1
ATOM 826 O O . THR A 1 99 ? -10.689 7.466 12.395 1.00 95.38 99 THR A O 1
ATOM 829 N N . ASN A 1 100 ? -10.377 8.350 14.432 1.00 91.56 100 ASN A N 1
ATOM 830 C CA . ASN A 1 100 ? -9.262 7.471 14.790 1.00 91.56 100 ASN A CA 1
ATOM 831 C C . ASN A 1 100 ? -9.663 5.990 14.763 1.00 91.56 100 ASN A C 1
ATOM 833 O O . ASN A 1 100 ? -10.648 5.586 15.391 1.00 91.56 100 ASN A O 1
ATOM 837 N N . ARG A 1 101 ? -8.842 5.168 14.090 1.00 91.12 101 ARG A N 1
ATOM 838 C CA . ARG A 1 101 ? -9.031 3.711 13.930 1.00 91.12 101 ARG A CA 1
ATOM 839 C C . ARG A 1 101 ? -10.362 3.305 13.286 1.00 91.12 101 ARG A C 1
ATOM 841 O O . ARG A 1 101 ? -10.739 2.136 13.352 1.00 91.12 101 ARG A O 1
ATOM 848 N N . PHE A 1 102 ? -11.089 4.247 12.686 1.00 93.50 102 PHE A N 1
ATOM 849 C CA . PHE A 1 102 ? -12.338 3.936 12.006 1.00 93.50 102 PHE A CA 1
ATOM 850 C C . PHE A 1 102 ? -12.043 3.153 10.719 1.00 93.50 102 PHE A C 1
ATOM 852 O O . PHE A 1 102 ? -11.109 3.518 9.999 1.00 93.50 102 PHE A O 1
ATOM 859 N N . PRO A 1 103 ? -12.790 2.078 10.406 1.00 92.12 103 PRO A N 1
ATOM 860 C CA . PRO A 1 103 ? -12.524 1.320 9.192 1.00 92.12 103 PRO A CA 1
ATOM 861 C C . PRO A 1 103 ? -12.738 2.190 7.950 1.00 92.12 103 PRO A C 1
ATOM 863 O O . PRO A 1 103 ? -13.787 2.817 7.794 1.00 92.12 103 PRO A O 1
ATOM 866 N N . VAL A 1 104 ? -11.743 2.186 7.059 1.00 93.88 104 VAL A N 1
ATOM 867 C CA . VAL A 1 104 ? -11.676 3.035 5.855 1.00 93.88 104 VAL A CA 1
ATOM 868 C C . VAL A 1 104 ? -12.953 2.957 5.022 1.00 93.88 104 VAL A C 1
ATOM 870 O O . VAL A 1 104 ? -13.460 3.982 4.579 1.00 93.88 104 VAL A O 1
ATOM 873 N N . SER A 1 105 ? -13.507 1.753 4.855 1.00 93.69 105 SER A N 1
ATOM 874 C CA . SER A 1 105 ? -14.696 1.504 4.034 1.00 93.69 105 SER A CA 1
ATOM 875 C C . SER A 1 105 ? -15.903 2.354 4.439 1.00 93.69 105 SER A C 1
ATOM 877 O O . SER A 1 105 ? -16.669 2.776 3.575 1.00 93.69 105 SER A O 1
ATOM 879 N N . TYR A 1 106 ? -16.064 2.649 5.731 1.00 93.81 106 TYR A N 1
ATOM 880 C CA . TYR A 1 106 ? -17.197 3.410 6.263 1.00 93.81 106 TYR A CA 1
ATOM 881 C C . TYR A 1 106 ? -17.026 4.934 6.164 1.00 93.81 106 TYR A C 1
ATOM 883 O O . TYR A 1 106 ? -17.943 5.675 6.522 1.00 93.81 106 TYR A O 1
ATOM 891 N N . LEU A 1 107 ? -15.884 5.406 5.659 1.00 95.31 107 LEU A N 1
ATOM 892 C CA . LEU A 1 107 ? -15.594 6.823 5.421 1.00 95.31 107 LEU A CA 1
ATOM 893 C C . LEU A 1 107 ? -15.804 7.231 3.953 1.00 95.31 107 LEU A C 1
ATOM 895 O O . LEU A 1 107 ? -15.344 8.289 3.538 1.00 95.31 107 LEU A O 1
ATOM 899 N N . GLU A 1 108 ? -16.514 6.421 3.163 1.00 93.44 108 GLU A N 1
ATOM 900 C CA . GLU A 1 108 ? -16.870 6.759 1.779 1.00 93.44 108 GLU A CA 1
ATOM 901 C C . GLU A 1 108 ? -17.637 8.094 1.709 1.00 93.44 108 GLU A C 1
ATOM 903 O O . GLU A 1 108 ? -18.655 8.285 2.385 1.00 93.44 108 GLU A O 1
ATOM 908 N N . GLY A 1 109 ? -17.119 9.028 0.903 1.00 92.94 109 GLY A N 1
ATOM 909 C CA . GLY A 1 109 ? -17.587 10.415 0.806 1.00 92.94 109 GLY A CA 1
ATOM 910 C C . GLY A 1 109 ? -17.059 11.370 1.889 1.00 92.94 109 GLY A C 1
ATOM 911 O O . GLY A 1 109 ? -17.494 12.523 1.938 1.00 92.94 109 GLY A O 1
ATOM 912 N N . MET A 1 110 ? -16.174 10.909 2.778 1.00 95.06 110 MET A N 1
ATOM 913 C CA . MET A 1 110 ? -15.461 11.706 3.790 1.00 95.06 110 MET A CA 1
ATOM 914 C C . MET A 1 110 ? -14.004 11.231 3.909 1.00 95.06 110 MET A C 1
ATOM 916 O O . MET A 1 110 ? -13.477 11.047 5.006 1.00 95.06 110 MET A O 1
ATOM 920 N N . GLU A 1 111 ? -13.357 10.969 2.777 1.00 95.25 111 GLU A N 1
ATOM 921 C CA . GLU A 1 111 ? -12.031 10.350 2.726 1.00 95.25 111 GLU A CA 1
ATOM 922 C C . GLU A 1 111 ? -10.916 11.228 3.313 1.00 95.25 111 GLU A C 1
ATOM 924 O O . GLU A 1 111 ? -9.888 10.711 3.740 1.00 95.25 111 GLU A O 1
ATOM 929 N N . ASP A 1 112 ? -11.153 12.531 3.457 1.00 92.81 112 ASP A N 1
ATOM 930 C CA . ASP A 1 112 ? -10.297 13.454 4.209 1.00 92.81 112 ASP A CA 1
ATOM 931 C C . ASP A 1 112 ? -10.230 13.140 5.712 1.00 92.81 112 ASP A C 1
ATOM 933 O O . ASP A 1 112 ? -9.285 13.556 6.380 1.00 92.81 112 ASP A O 1
ATOM 937 N N . LEU A 1 113 ? -11.206 12.396 6.246 1.00 95.94 113 LEU A N 1
ATOM 938 C CA . LEU A 1 113 ? -11.205 11.917 7.630 1.00 95.94 113 LEU A CA 1
ATOM 939 C C . LEU A 1 113 ? -10.441 10.599 7.801 1.00 95.94 113 LEU A C 1
ATOM 941 O O . LEU A 1 113 ? -10.166 10.191 8.932 1.00 95.94 113 LEU A O 1
ATOM 945 N N . ILE A 1 114 ? -10.065 9.923 6.708 1.00 96.00 114 ILE A N 1
ATOM 946 C CA . ILE A 1 114 ? -9.223 8.729 6.795 1.00 96.00 114 ILE A CA 1
ATOM 947 C C . ILE A 1 114 ? -7.898 9.125 7.444 1.00 96.00 114 ILE A C 1
ATOM 949 O O . ILE A 1 114 ? -7.149 9.973 6.947 1.00 96.00 114 ILE A O 1
ATOM 953 N N . GLN A 1 115 ? -7.624 8.471 8.570 1.00 93.44 115 GLN A N 1
ATOM 954 C CA . GLN A 1 115 ? -6.454 8.731 9.387 1.00 93.44 115 GLN A CA 1
ATOM 955 C C . GLN A 1 115 ? -5.166 8.566 8.575 1.00 93.44 115 GLN A C 1
ATOM 957 O O . GLN A 1 115 ? -5.054 7.670 7.735 1.00 93.44 115 GLN A O 1
ATOM 962 N N . ASP A 1 116 ? -4.182 9.423 8.853 1.00 94.19 116 ASP A N 1
ATOM 963 C CA . ASP A 1 116 ? -2.892 9.330 8.184 1.00 94.19 116 ASP A CA 1
ATOM 964 C C . ASP A 1 116 ? -2.251 7.944 8.396 1.00 94.19 116 ASP A C 1
ATOM 966 O O . ASP A 1 116 ? -2.150 7.499 9.546 1.00 94.19 116 ASP A O 1
ATOM 970 N N . PRO A 1 117 ? -1.803 7.259 7.327 1.00 93.94 117 PRO A N 1
ATOM 971 C CA .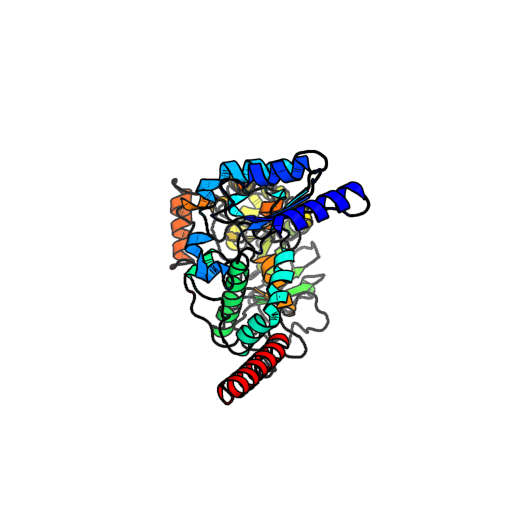 PRO A 1 117 ? -1.204 5.934 7.412 1.00 93.94 117 PRO A CA 1
ATOM 972 C C . PRO A 1 117 ? -0.035 5.819 8.390 1.00 93.94 117 PRO A C 1
ATOM 974 O O . PRO A 1 117 ? 0.143 4.756 8.982 1.00 93.94 117 PRO A O 1
ATOM 977 N N . HIS A 1 118 ? 0.715 6.897 8.646 1.00 94.62 118 HIS A N 1
ATOM 978 C CA . HIS A 1 118 ? 1.816 6.877 9.614 1.00 94.62 118 HIS A CA 1
ATOM 979 C C . HIS A 1 118 ? 1.347 6.607 11.047 1.00 94.62 118 HIS A C 1
ATOM 981 O O . HIS A 1 118 ? 2.132 6.136 11.867 1.00 94.62 118 HIS A O 1
ATOM 987 N N . LYS A 1 119 ? 0.058 6.799 11.355 1.00 92.62 119 LYS A N 1
ATOM 988 C CA . LYS A 1 119 ? -0.516 6.369 12.637 1.00 92.62 119 LYS A CA 1
ATOM 989 C C . LYS A 1 119 ? -0.435 4.859 12.842 1.00 92.62 119 LYS A C 1
ATOM 991 O O . LYS A 1 119 ? -0.376 4.413 13.984 1.00 92.62 119 LYS A O 1
ATOM 996 N N . MET A 1 120 ? -0.334 4.073 11.769 1.00 94.06 120 MET A N 1
ATOM 997 C CA . MET A 1 120 ? -0.012 2.651 11.869 1.00 94.06 120 MET A CA 1
ATOM 998 C C . MET A 1 120 ? 1.368 2.423 12.508 1.00 94.06 120 MET A C 1
ATOM 1000 O O . MET A 1 120 ? 1.512 1.510 13.314 1.00 94.06 120 MET A O 1
ATOM 1004 N N . LEU A 1 121 ? 2.368 3.267 12.223 1.00 94.69 121 LEU A N 1
ATOM 1005 C CA . LEU A 1 121 ? 3.710 3.147 12.812 1.00 94.69 121 LEU A CA 1
ATOM 1006 C C . LEU A 1 121 ? 3.669 3.345 14.331 1.00 94.69 121 LEU A C 1
ATOM 1008 O O . LEU A 1 121 ? 4.266 2.562 15.070 1.00 94.69 121 LEU A O 1
ATOM 1012 N N . ASP A 1 122 ? 2.918 4.348 14.799 1.00 93.56 122 ASP A N 1
ATOM 1013 C CA . ASP A 1 122 ? 2.706 4.612 16.228 1.00 93.56 122 ASP A CA 1
ATOM 1014 C C . ASP A 1 122 ? 2.036 3.409 16.917 1.00 93.56 122 ASP A C 1
ATOM 1016 O O . ASP A 1 122 ? 2.458 2.961 17.989 1.00 93.56 122 ASP A O 1
ATOM 1020 N N . GLU A 1 123 ? 1.012 2.843 16.274 1.00 92.75 123 GLU A N 1
ATOM 1021 C CA . GLU A 1 123 ? 0.262 1.692 16.778 1.00 92.75 123 GLU A CA 1
ATOM 1022 C C . GLU A 1 123 ? 1.105 0.408 16.840 1.00 92.75 123 GLU A C 1
ATOM 1024 O O . GLU A 1 123 ? 1.010 -0.357 17.811 1.00 92.75 123 GLU A O 1
ATOM 1029 N N . VAL A 1 124 ? 1.955 0.173 15.838 1.00 95.12 124 VAL A N 1
ATOM 1030 C CA . VAL A 1 124 ? 2.907 -0.945 15.828 1.00 95.12 124 VAL A CA 1
ATOM 1031 C C . VAL A 1 124 ? 3.995 -0.727 16.880 1.00 95.12 124 VAL A C 1
ATOM 1033 O O . VAL A 1 124 ? 4.289 -1.644 17.647 1.00 95.12 124 VAL A O 1
ATOM 1036 N N . ASN A 1 125 ? 4.529 0.490 17.013 1.00 94.62 125 ASN A N 1
ATOM 1037 C CA . ASN A 1 125 ? 5.526 0.833 18.031 1.00 94.62 125 ASN A CA 1
ATOM 1038 C C . ASN A 1 125 ? 5.010 0.609 19.462 1.00 94.62 125 ASN A C 1
ATOM 1040 O O . ASN A 1 125 ? 5.749 0.126 20.328 1.00 94.62 125 ASN A O 1
ATOM 1044 N N . GLY A 1 126 ? 3.728 0.891 19.713 1.00 91.88 126 GLY A N 1
ATOM 1045 C CA . GLY A 1 126 ? 3.060 0.570 20.978 1.00 91.88 126 GLY A CA 1
ATOM 1046 C C . GLY A 1 126 ? 3.027 -0.932 21.302 1.00 91.88 126 GLY A C 1
ATOM 1047 O O . GLY A 1 126 ? 2.822 -1.308 22.453 1.00 91.88 126 GLY A O 1
ATOM 1048 N N . ARG A 1 127 ? 3.263 -1.794 20.305 1.00 91.38 127 ARG A N 1
ATOM 1049 C CA . ARG A 1 127 ? 3.279 -3.263 20.396 1.00 91.38 127 ARG A CA 1
ATOM 1050 C C . ARG A 1 127 ? 4.634 -3.863 20.002 1.00 91.38 127 ARG A C 1
ATOM 1052 O O . ARG A 1 127 ? 4.719 -5.074 19.802 1.00 91.38 127 ARG A O 1
ATOM 1059 N N . ARG A 1 128 ? 5.693 -3.047 19.920 1.00 93.75 128 ARG A N 1
ATOM 1060 C CA . ARG A 1 128 ? 7.002 -3.435 19.365 1.00 93.75 128 ARG A CA 1
ATOM 1061 C C . ARG A 1 128 ? 7.575 -4.728 19.938 1.00 93.75 128 ARG A C 1
ATOM 1063 O O . ARG A 1 128 ? 8.027 -5.555 19.167 1.00 93.75 128 ARG A O 1
ATOM 1070 N N . TYR A 1 129 ? 7.476 -4.960 21.250 1.00 93.38 129 TYR A N 1
ATOM 1071 C CA . TYR A 1 129 ? 7.998 -6.185 21.869 1.00 93.38 129 TYR A CA 1
ATOM 1072 C C . TYR A 1 129 ? 7.207 -7.427 21.455 1.00 93.38 129 TYR A C 1
ATOM 1074 O O . TYR A 1 129 ? 7.776 -8.491 21.255 1.00 93.38 129 TYR A O 1
ATOM 1082 N N . HIS A 1 130 ? 5.888 -7.305 21.287 1.00 93.50 130 HIS A N 1
ATOM 1083 C CA . HIS A 1 130 ? 5.065 -8.418 20.815 1.00 93.50 130 HIS A CA 1
ATOM 1084 C C . HIS A 1 130 ? 5.376 -8.738 19.347 1.00 93.50 130 HIS A C 1
ATOM 1086 O O . HIS A 1 130 ? 5.452 -9.905 18.978 1.00 93.50 130 HIS A O 1
ATOM 1092 N N . VAL A 1 131 ? 5.580 -7.704 18.525 1.00 95.75 131 VAL A N 1
ATOM 1093 C CA . VAL A 1 131 ? 5.965 -7.852 17.115 1.00 95.75 131 VAL A CA 1
ATOM 1094 C C . VAL A 1 131 ? 7.370 -8.445 16.996 1.00 95.75 131 VAL A C 1
ATOM 1096 O O . VAL A 1 131 ? 7.540 -9.443 16.307 1.00 95.75 131 VAL A O 1
ATOM 1099 N N . ARG A 1 132 ? 8.355 -7.906 17.724 1.00 95.12 132 ARG A N 1
ATOM 1100 C CA . ARG A 1 132 ? 9.722 -8.442 17.793 1.00 95.12 132 ARG A CA 1
ATOM 1101 C C . ARG A 1 132 ? 9.722 -9.906 18.216 1.00 95.12 132 ARG A C 1
ATOM 1103 O O . ARG A 1 132 ? 10.330 -10.718 17.535 1.00 95.12 132 ARG A O 1
ATOM 1110 N N . ASN A 1 133 ? 8.991 -10.262 19.273 1.00 94.19 133 ASN A N 1
ATOM 1111 C CA . ASN A 1 133 ? 8.923 -11.646 19.741 1.00 94.19 133 ASN A CA 1
ATOM 1112 C C . ASN A 1 133 ? 8.284 -12.579 18.717 1.00 94.19 133 ASN A C 1
ATOM 1114 O O . ASN A 1 133 ? 8.742 -13.711 18.573 1.00 94.19 133 ASN A O 1
ATOM 1118 N N . TYR A 1 134 ? 7.274 -12.119 17.979 1.00 95.94 134 TYR A N 1
ATOM 1119 C CA . TYR A 1 134 ? 6.732 -12.895 16.871 1.00 95.94 134 TYR A CA 1
ATOM 1120 C C . TYR A 1 134 ? 7.778 -13.126 15.776 1.00 95.94 134 TYR A C 1
ATOM 1122 O O . TYR A 1 134 ? 8.001 -14.266 15.384 1.00 95.94 134 TYR A O 1
ATOM 1130 N N . LEU A 1 135 ? 8.463 -12.066 15.340 1.00 96.38 135 LEU A N 1
ATOM 1131 C CA . LEU A 1 135 ? 9.507 -12.158 14.318 1.00 96.38 135 LEU A CA 1
ATOM 1132 C C . LEU A 1 135 ? 10.682 -13.042 14.767 1.00 96.38 135 LEU A C 1
ATOM 1134 O O . LEU A 1 135 ? 11.189 -13.817 13.964 1.00 96.38 135 LEU A O 1
ATOM 1138 N N . ASP A 1 136 ? 11.084 -12.964 16.039 1.00 94.44 136 ASP A N 1
ATOM 1139 C CA . ASP A 1 136 ? 12.232 -13.705 16.574 1.00 94.44 136 ASP A CA 1
ATOM 1140 C C . ASP A 1 136 ? 11.944 -15.162 16.906 1.00 94.44 136 ASP A C 1
ATOM 1142 O O . ASP A 1 136 ? 12.815 -16.015 16.785 1.00 94.44 136 ASP A O 1
ATOM 1146 N N . THR A 1 137 ? 10.746 -15.454 17.403 1.00 93.50 137 THR A N 1
ATOM 1147 C CA . THR A 1 137 ? 10.470 -16.753 18.039 1.00 93.50 137 THR A CA 1
ATOM 1148 C C . THR A 1 137 ? 9.280 -17.476 17.424 1.00 93.50 137 THR A C 1
ATOM 1150 O O . THR A 1 137 ? 8.990 -18.606 17.805 1.00 93.50 137 THR A O 1
ATOM 1153 N N . GLY A 1 138 ? 8.564 -16.840 16.494 1.00 93.88 138 GLY A N 1
ATOM 1154 C CA . GLY A 1 138 ? 7.286 -17.335 15.985 1.00 93.88 138 GLY A CA 1
ATOM 1155 C C . GLY A 1 138 ? 6.157 -17.271 17.020 1.00 93.88 138 GLY A C 1
ATOM 1156 O O . GLY A 1 138 ? 5.036 -17.679 16.724 1.00 93.88 138 GLY A O 1
ATOM 1157 N N . THR A 1 139 ? 6.409 -16.759 18.236 1.00 93.31 139 THR A N 1
ATOM 1158 C CA . THR A 1 139 ? 5.397 -16.687 19.301 1.00 93.31 139 THR A CA 1
ATOM 1159 C C . THR A 1 139 ? 4.279 -15.727 18.894 1.00 93.31 139 THR A C 1
ATOM 1161 O O . THR A 1 139 ? 4.530 -14.523 18.782 1.00 93.31 139 THR A O 1
ATOM 1164 N N . PRO A 1 140 ? 3.037 -16.206 18.688 1.00 92.38 140 PRO A N 1
ATOM 1165 C CA . PRO A 1 140 ? 1.948 -15.356 18.232 1.00 92.38 140 PRO A CA 1
ATOM 1166 C C . PRO A 1 140 ? 1.654 -14.217 19.209 1.00 92.38 140 PRO A C 1
ATOM 1168 O O . PRO A 1 140 ? 1.751 -14.372 20.428 1.00 92.38 140 PRO A O 1
ATOM 1171 N N . LEU A 1 141 ? 1.210 -13.078 18.676 1.00 92.06 141 LEU A N 1
ATOM 1172 C CA . LEU A 1 141 ? 0.700 -11.985 19.498 1.00 92.06 141 LEU A CA 1
ATOM 1173 C C . LEU A 1 141 ? -0.499 -12.491 20.315 1.00 92.06 141 LEU A C 1
ATOM 1175 O O . LEU A 1 141 ? -1.406 -13.102 19.762 1.00 92.06 141 LEU A O 1
ATOM 1179 N N . GLU A 1 142 ? -0.577 -12.149 21.602 1.00 88.19 142 GLU A N 1
ATOM 1180 C CA . GLU A 1 142 ? -1.689 -12.580 22.476 1.00 88.19 142 GLU A CA 1
ATOM 1181 C C . GLU A 1 142 ? -3.073 -12.095 22.018 1.00 88.19 142 GLU A C 1
ATOM 1183 O O . GLU A 1 142 ? -4.105 -12.609 22.449 1.00 88.19 142 GLU A O 1
ATOM 1188 N N . CYS A 1 143 ? -3.115 -11.065 21.170 1.00 89.88 143 CYS A N 1
ATOM 1189 C CA . CYS A 1 143 ? -4.347 -10.578 20.561 1.00 89.88 143 CYS A CA 1
ATOM 1190 C C . CYS A 1 143 ? -4.686 -11.231 19.216 1.00 89.88 143 CYS A C 1
ATOM 1192 O O . CYS A 1 143 ? -5.711 -10.874 18.642 1.00 89.88 143 CYS A O 1
ATOM 1194 N N . ARG A 1 144 ? -3.857 -12.140 18.691 1.00 91.44 144 ARG A N 1
ATOM 1195 C CA . ARG A 1 144 ? -4.099 -12.816 17.413 1.00 91.44 144 ARG A CA 1
ATOM 1196 C C . ARG A 1 144 ? -5.158 -13.901 17.594 1.00 91.44 144 ARG A C 1
ATOM 1198 O O . ARG A 1 144 ? -4.866 -15.014 18.011 1.00 91.44 144 ARG A O 1
ATOM 1205 N N . GLU A 1 145 ? -6.388 -13.553 17.256 1.00 89.38 145 GLU A N 1
ATOM 1206 C CA . GLU A 1 145 ? -7.558 -14.424 17.316 1.00 89.38 145 GLU A CA 1
ATOM 1207 C C . GLU A 1 145 ? -8.505 -13.998 16.182 1.00 89.38 145 GLU A C 1
ATOM 1209 O O . GLU A 1 145 ? -8.825 -12.811 16.127 1.00 89.38 145 GLU A O 1
ATOM 1214 N N . PRO A 1 146 ? -8.959 -14.893 15.282 1.00 90.19 146 PRO A N 1
ATOM 1215 C CA . PRO A 1 146 ? -9.722 -14.503 14.086 1.00 90.19 146 PRO A CA 1
ATOM 1216 C C . PRO A 1 146 ? -10.933 -13.606 14.386 1.00 90.19 146 PRO A C 1
ATOM 1218 O O . PRO A 1 146 ? -11.073 -12.528 13.807 1.00 90.19 146 PRO A O 1
ATOM 1221 N N . ASP A 1 147 ? -11.739 -13.986 15.386 1.00 89.25 147 ASP A N 1
ATOM 1222 C CA . ASP A 1 147 ? -12.923 -13.226 15.819 1.00 89.25 147 ASP A CA 1
ATOM 1223 C C . ASP A 1 147 ? -12.574 -11.829 16.360 1.00 89.25 147 ASP A C 1
ATOM 1225 O O . ASP A 1 147 ? -13.352 -10.886 16.234 1.00 89.25 147 ASP A O 1
ATOM 1229 N N . ARG A 1 148 ? -11.369 -11.668 16.915 1.00 91.00 148 ARG A N 1
ATOM 1230 C CA . ARG A 1 148 ? -10.843 -10.388 17.393 1.00 91.00 148 ARG A CA 1
ATOM 1231 C C . ARG A 1 148 ? -10.274 -9.548 16.257 1.00 91.00 148 ARG A C 1
ATOM 1233 O O . ARG A 1 148 ? -10.475 -8.336 16.219 1.00 91.00 148 ARG A O 1
ATOM 1240 N N . CYS A 1 149 ? -9.532 -10.181 15.355 1.00 92.06 149 CYS A N 1
ATOM 1241 C CA . CYS A 1 149 ? -8.757 -9.522 14.313 1.00 92.06 149 CYS A CA 1
ATOM 1242 C C . CYS A 1 149 ? -9.638 -8.777 13.307 1.00 92.06 149 CYS A C 1
ATOM 1244 O O . CYS A 1 149 ? -9.257 -7.677 12.920 1.00 92.06 149 CYS A O 1
ATOM 1246 N N . LYS A 1 150 ? -10.851 -9.270 13.026 1.00 89.31 150 LYS A N 1
ATOM 1247 C CA . LYS A 1 150 ? -11.843 -8.585 12.172 1.00 89.31 150 LYS A CA 1
ATOM 1248 C C . LYS A 1 150 ? -12.267 -7.188 12.661 1.00 89.31 150 LYS A C 1
ATOM 1250 O O . LYS A 1 150 ? -12.862 -6.411 11.922 1.00 89.31 150 LYS A O 1
ATOM 1255 N N . HIS A 1 151 ? -11.986 -6.866 13.926 1.00 88.06 151 HIS A N 1
ATOM 1256 C CA . HIS A 1 151 ? -12.271 -5.566 14.545 1.00 88.06 151 HIS A CA 1
ATOM 1257 C C . HIS A 1 151 ? -11.003 -4.731 14.793 1.00 88.06 151 HIS A C 1
ATOM 1259 O O . HIS A 1 151 ? -11.065 -3.647 15.373 1.00 88.06 151 HIS A O 1
ATOM 1265 N N . CYS A 1 152 ? -9.825 -5.241 14.430 1.00 90.75 152 CYS A N 1
ATOM 1266 C CA . CYS A 1 152 ? -8.550 -4.623 14.760 1.00 90.75 152 CYS A CA 1
ATOM 1267 C C . CYS A 1 152 ? -8.034 -3.767 13.601 1.00 90.75 152 CYS A C 1
ATOM 1269 O O . CYS A 1 152 ? -7.684 -4.280 12.546 1.00 90.75 152 CYS A O 1
ATOM 1271 N N . PHE A 1 153 ? -7.855 -2.469 13.841 1.00 90.94 153 PHE A N 1
ATOM 1272 C CA . PHE A 1 153 ? -7.280 -1.543 12.858 1.00 90.94 153 PHE A CA 1
ATOM 1273 C C . PHE A 1 153 ? -5.862 -1.923 12.376 1.00 90.94 153 PHE A C 1
ATOM 1275 O O . PHE A 1 153 ? -5.470 -1.542 11.283 1.00 90.94 153 PHE A O 1
ATOM 1282 N N . ILE A 1 154 ? -5.098 -2.688 13.164 1.00 93.81 154 ILE A N 1
ATOM 1283 C CA . ILE A 1 154 ? -3.707 -3.089 12.855 1.00 93.81 154 ILE A CA 1
ATOM 1284 C C . ILE A 1 154 ? -3.653 -4.419 12.094 1.00 93.81 154 ILE A C 1
ATOM 1286 O O . ILE A 1 154 ? -2.598 -4.822 11.611 1.00 93.81 154 ILE A O 1
ATOM 1290 N N . GLU A 1 155 ? -4.783 -5.118 11.967 1.00 94.88 155 GLU A N 1
ATOM 1291 C CA . GLU A 1 155 ? -4.870 -6.388 11.243 1.00 94.88 155 GLU A CA 1
ATOM 1292 C C . GLU A 1 155 ? -4.205 -6.351 9.850 1.00 94.88 155 GLU A C 1
ATOM 1294 O O . GLU A 1 155 ? -3.435 -7.276 9.572 1.00 94.88 155 GLU A O 1
ATOM 1299 N N . PRO A 1 156 ? -4.359 -5.292 9.022 1.00 95.62 156 PRO A N 1
ATOM 1300 C CA . PRO A 1 156 ? -3.702 -5.229 7.716 1.00 95.62 156 PRO A CA 1
ATOM 1301 C C . PRO A 1 156 ? -2.169 -5.301 7.797 1.00 95.62 156 PRO A C 1
ATOM 1303 O O . PRO A 1 156 ? -1.528 -5.971 6.979 1.00 95.62 156 PRO A O 1
ATOM 1306 N N . PHE A 1 157 ? -1.570 -4.664 8.811 1.00 97.25 157 PHE A N 1
ATOM 1307 C CA . PHE A 1 157 ? -0.135 -4.766 9.073 1.00 97.25 157 PHE A CA 1
ATOM 1308 C C . PHE A 1 157 ? 0.241 -6.181 9.519 1.00 97.25 157 PHE A C 1
ATOM 1310 O O . PHE A 1 157 ? 1.196 -6.746 8.992 1.00 97.25 157 PHE A O 1
ATOM 1317 N N . CYS A 1 158 ? -0.520 -6.790 10.435 1.00 97.06 158 CYS A N 1
ATOM 1318 C CA . CYS A 1 158 ? -0.260 -8.165 10.870 1.00 97.06 158 CYS A CA 1
ATOM 1319 C C . CYS A 1 158 ? -0.305 -9.153 9.692 1.00 97.06 158 CYS A C 1
ATOM 1321 O O . CYS A 1 158 ? 0.528 -10.051 9.620 1.00 97.06 158 CYS A O 1
ATOM 1323 N N . THR A 1 159 ? -1.235 -8.965 8.753 1.00 97.00 159 THR A N 1
ATOM 1324 C CA . THR A 1 159 ? -1.314 -9.748 7.511 1.00 97.00 159 THR A CA 1
ATOM 1325 C C . THR A 1 159 ? -0.094 -9.522 6.618 1.00 97.00 159 THR A C 1
ATOM 1327 O O . THR A 1 159 ? 0.451 -10.479 6.072 1.00 97.00 159 THR A O 1
ATOM 1330 N N . THR A 1 160 ? 0.382 -8.282 6.499 1.00 97.50 160 THR A N 1
ATOM 1331 C CA . THR A 1 160 ? 1.609 -7.967 5.745 1.00 97.50 160 THR A CA 1
ATOM 1332 C C . THR A 1 160 ? 2.830 -8.636 6.367 1.00 97.50 160 THR A C 1
ATOM 1334 O O . THR A 1 160 ? 3.566 -9.332 5.675 1.00 97.50 160 THR A O 1
ATOM 1337 N N . MET A 1 161 ? 2.998 -8.497 7.682 1.00 97.75 161 MET A N 1
ATOM 1338 C CA . MET A 1 161 ? 4.054 -9.158 8.444 1.00 97.75 161 MET A CA 1
ATOM 1339 C C . MET A 1 161 ? 4.038 -10.672 8.208 1.00 97.75 161 MET A C 1
ATOM 1341 O O . MET A 1 161 ? 5.065 -11.248 7.866 1.00 97.75 161 MET A O 1
ATOM 1345 N N . GLU A 1 162 ? 2.872 -11.314 8.303 1.00 96.69 162 GLU A N 1
ATOM 1346 C CA . GLU A 1 162 ? 2.729 -12.750 8.054 1.00 96.69 162 GLU A CA 1
ATOM 1347 C C . GLU A 1 162 ? 3.156 -13.156 6.641 1.00 96.69 162 GLU A C 1
ATOM 1349 O O . GLU A 1 162 ? 3.829 -14.170 6.458 1.00 96.69 162 GLU A O 1
ATOM 1354 N N . ARG A 1 163 ? 2.767 -12.371 5.631 1.00 96.25 163 ARG A N 1
ATOM 1355 C CA . ARG A 1 163 ? 3.103 -12.625 4.225 1.00 96.25 163 ARG A CA 1
ATOM 1356 C C . ARG A 1 163 ? 4.592 -12.475 3.965 1.00 96.25 163 ARG A C 1
ATOM 1358 O O . ARG A 1 163 ? 5.149 -13.297 3.240 1.00 96.25 163 ARG A O 1
ATOM 1365 N N . VAL A 1 164 ? 5.235 -11.484 4.577 1.00 97.56 164 VAL A N 1
ATOM 1366 C CA . VAL A 1 164 ? 6.689 -11.308 4.503 1.00 97.56 164 VAL A CA 1
ATOM 1367 C C . VAL A 1 164 ? 7.395 -12.515 5.116 1.00 97.56 164 VAL A C 1
ATOM 1369 O O . VAL A 1 164 ? 8.193 -13.151 4.433 1.00 97.56 164 VAL A O 1
ATOM 1372 N N . VAL A 1 165 ? 7.025 -12.911 6.338 1.00 97.44 165 VAL A N 1
ATOM 1373 C CA . VAL A 1 165 ? 7.625 -14.077 7.008 1.00 97.44 165 VAL A CA 1
ATOM 1374 C C . VAL A 1 165 ? 7.380 -15.367 6.217 1.00 97.44 165 VAL A C 1
ATOM 1376 O O . VAL A 1 165 ? 8.294 -16.164 6.026 1.00 97.44 165 VAL A O 1
ATOM 1379 N N . THR A 1 166 ? 6.171 -15.556 5.682 1.00 96.75 166 THR A N 1
ATOM 1380 C CA . THR A 1 166 ? 5.839 -16.703 4.818 1.00 96.75 166 THR A CA 1
ATOM 1381 C C . THR A 1 166 ? 6.714 -16.719 3.565 1.00 96.75 166 THR A C 1
ATOM 1383 O O . THR A 1 166 ? 7.265 -17.758 3.216 1.00 96.75 166 THR A O 1
ATOM 1386 N N . THR A 1 167 ? 6.876 -15.566 2.908 1.00 96.75 167 THR A N 1
ATOM 1387 C CA . THR A 1 167 ? 7.697 -15.426 1.697 1.00 96.75 167 THR A CA 1
ATOM 1388 C C . THR A 1 167 ? 9.156 -15.771 1.978 1.00 96.75 167 THR A C 1
ATOM 1390 O O . THR A 1 167 ? 9.771 -16.477 1.184 1.00 96.75 167 THR A O 1
ATOM 1393 N N . GLN A 1 168 ? 9.694 -15.330 3.119 1.00 97.31 168 GLN A N 1
ATOM 1394 C CA . GLN A 1 168 ? 11.055 -15.669 3.524 1.00 97.31 168 GLN A CA 1
ATOM 1395 C C . GLN A 1 168 ? 11.219 -17.167 3.810 1.00 97.31 168 GLN A C 1
ATOM 1397 O O . GLN A 1 168 ? 12.131 -17.793 3.280 1.00 97.31 168 GLN A O 1
ATOM 1402 N N . ASN A 1 169 ? 10.317 -17.747 4.608 1.00 96.88 169 ASN A N 1
ATOM 1403 C CA . ASN A 1 169 ? 10.374 -19.156 5.009 1.00 96.88 169 ASN A CA 1
ATOM 1404 C C . ASN A 1 169 ? 10.180 -20.135 3.844 1.00 96.88 169 ASN A C 1
ATOM 1406 O O . ASN A 1 169 ? 10.660 -21.262 3.905 1.00 96.88 169 ASN A O 1
ATOM 1410 N N . GLN A 1 170 ? 9.455 -19.726 2.803 1.00 97.12 170 GLN A N 1
ATOM 1411 C CA . GLN A 1 170 ? 9.213 -20.538 1.608 1.00 97.12 170 GLN A CA 1
ATOM 1412 C C . GLN A 1 170 ? 10.226 -20.279 0.488 1.00 97.12 170 GLN A C 1
ATOM 1414 O O . GLN A 1 170 ? 10.046 -20.818 -0.599 1.00 97.12 170 GLN A O 1
ATOM 1419 N N . GLU A 1 171 ? 11.236 -19.435 0.728 1.00 97.50 171 GLU A N 1
ATOM 1420 C CA . GLU A 1 171 ? 12.184 -18.976 -0.294 1.00 97.50 171 GLU A CA 1
ATOM 1421 C C . GLU A 1 171 ? 11.474 -18.498 -1.574 1.00 97.50 171 GLU A C 1
ATOM 1423 O O . GLU A 1 171 ? 11.846 -18.826 -2.698 1.00 97.50 171 GLU A O 1
ATOM 1428 N N . ALA A 1 172 ? 10.387 -17.748 -1.389 1.00 97.38 172 ALA A N 1
ATOM 1429 C CA . ALA A 1 172 ? 9.501 -17.326 -2.467 1.00 97.38 172 ALA A CA 1
ATOM 1430 C C . ALA A 1 172 ? 9.713 -15.860 -2.873 1.00 97.38 172 ALA A C 1
ATOM 1432 O O . ALA A 1 172 ? 8.908 -15.316 -3.638 1.00 97.38 172 ALA A O 1
ATOM 1433 N N . LEU A 1 173 ? 10.743 -15.189 -2.348 1.00 98.06 173 LEU A N 1
ATOM 1434 C CA . LEU A 1 173 ? 11.045 -13.813 -2.725 1.00 98.06 173 LEU A CA 1
ATOM 1435 C C . LEU A 1 173 ? 11.415 -13.763 -4.210 1.00 98.06 173 LEU A C 1
ATOM 1437 O O . LEU A 1 173 ? 12.106 -14.640 -4.709 1.00 98.06 173 LEU A O 1
ATOM 1441 N N . GLU A 1 174 ? 10.960 -12.742 -4.932 1.00 98.19 174 GLU A N 1
ATOM 1442 C CA . GLU A 1 174 ? 11.281 -12.599 -6.357 1.00 98.19 174 GLU A CA 1
ATOM 1443 C C . GLU A 1 174 ? 12.336 -11.515 -6.574 1.00 98.19 174 GLU A C 1
ATOM 1445 O O . GLU A 1 174 ? 13.290 -11.719 -7.328 1.00 98.19 174 GLU A O 1
ATOM 1450 N N . LEU A 1 175 ? 12.189 -10.388 -5.872 1.00 98.38 175 LEU A N 1
ATOM 1451 C CA . LEU A 1 175 ? 13.022 -9.201 -6.022 1.00 98.38 175 LEU A CA 1
ATOM 1452 C C . LEU A 1 175 ? 13.664 -8.795 -4.692 1.00 98.38 175 LEU A C 1
ATOM 1454 O O . LEU A 1 175 ? 12.977 -8.394 -3.750 1.00 98.38 175 LEU A O 1
ATOM 1458 N N . TRP A 1 176 ? 14.996 -8.837 -4.654 1.00 98.44 176 TRP A N 1
ATOM 1459 C CA . TRP A 1 176 ? 15.799 -8.286 -3.565 1.00 98.44 176 TRP A CA 1
ATOM 1460 C C . TRP A 1 176 ? 16.275 -6.881 -3.918 1.00 98.44 176 TRP A C 1
ATOM 1462 O O . TRP A 1 176 ? 17.116 -6.718 -4.799 1.00 98.44 176 TRP A O 1
ATOM 1472 N N . TRP A 1 177 ? 15.730 -5.851 -3.272 1.00 98.06 177 TRP A N 1
ATOM 1473 C CA . TRP A 1 177 ? 16.026 -4.462 -3.617 1.00 98.06 177 TRP A CA 1
ATOM 1474 C C . TRP A 1 177 ? 17.060 -3.832 -2.685 1.00 98.06 177 TRP A C 1
ATOM 1476 O O . TRP A 1 177 ? 16.809 -3.649 -1.495 1.00 98.06 177 TRP A O 1
ATOM 1486 N N . VAL A 1 178 ? 18.194 -3.415 -3.248 1.00 96.94 178 VAL A N 1
ATOM 1487 C CA . VAL A 1 178 ? 19.263 -2.697 -2.527 1.00 96.94 178 VAL A CA 1
ATOM 1488 C C . VAL A 1 178 ? 19.338 -1.212 -2.902 1.00 96.94 178 VAL A C 1
ATOM 1490 O O . VAL A 1 178 ? 20.014 -0.431 -2.241 1.00 96.94 178 VAL A O 1
ATOM 1493 N N . GLY A 1 179 ? 18.600 -0.793 -3.935 1.00 95.75 179 GLY A N 1
ATOM 1494 C CA . GLY A 1 179 ? 18.463 0.611 -4.319 1.00 95.75 179 GLY A CA 1
ATOM 1495 C C . GLY A 1 179 ? 19.778 1.257 -4.758 1.00 95.75 179 GLY A C 1
ATOM 1496 O O . GLY A 1 179 ? 20.565 0.661 -5.501 1.00 95.75 179 GLY A O 1
ATOM 1497 N N . ALA A 1 180 ? 19.984 2.503 -4.334 1.00 94.31 180 ALA A N 1
ATOM 1498 C CA . ALA A 1 180 ? 21.172 3.302 -4.637 1.00 94.31 180 ALA A CA 1
ATOM 1499 C C . ALA A 1 180 ? 22.264 3.195 -3.555 1.00 94.31 180 ALA A C 1
ATOM 1501 O O . ALA A 1 180 ? 23.161 4.032 -3.530 1.00 94.31 180 ALA A O 1
ATOM 1502 N N . ASP A 1 181 ? 22.181 2.214 -2.645 1.00 90.62 181 ASP A N 1
ATOM 1503 C CA . ASP A 1 181 ? 23.131 2.083 -1.537 1.00 90.62 181 ASP A CA 1
ATOM 1504 C C . ASP A 1 181 ? 24.569 1.896 -2.068 1.00 90.62 181 ASP A C 1
ATOM 1506 O O . ASP A 1 181 ? 24.860 0.869 -2.694 1.00 90.62 181 ASP A O 1
ATOM 1510 N N . PRO A 1 182 ? 25.478 2.868 -1.845 1.00 85.06 182 PRO A N 1
ATOM 1511 C CA . PRO A 1 182 ? 26.847 2.789 -2.341 1.00 85.06 182 PRO A CA 1
ATOM 1512 C C . PRO A 1 182 ? 27.689 1.752 -1.590 1.00 85.06 182 PRO A C 1
ATOM 1514 O O . PRO A 1 182 ? 28.757 1.382 -2.075 1.00 85.06 182 PRO A O 1
ATOM 1517 N N . ALA A 1 183 ? 27.243 1.286 -0.418 1.00 86.69 183 ALA A N 1
ATOM 1518 C CA . ALA A 1 183 ? 27.938 0.260 0.351 1.00 86.69 183 ALA A CA 1
ATOM 1519 C C . ALA A 1 183 ? 27.740 -1.150 -0.229 1.00 86.69 183 ALA A C 1
ATOM 1521 O O . ALA A 1 183 ? 28.465 -2.073 0.144 1.00 86.69 183 ALA A O 1
ATOM 1522 N N . VAL A 1 184 ? 26.776 -1.329 -1.138 1.00 89.06 184 VAL A N 1
ATOM 1523 C CA . VAL A 1 184 ? 26.467 -2.622 -1.749 1.00 89.06 184 VAL A CA 1
ATOM 1524 C C . VAL A 1 184 ? 27.157 -2.742 -3.103 1.00 89.06 184 VAL A C 1
ATOM 1526 O O . VAL A 1 184 ? 26.857 -1.989 -4.030 1.00 89.06 184 VAL A O 1
ATOM 1529 N N . ASP A 1 185 ? 28.031 -3.741 -3.249 1.00 93.06 185 ASP A N 1
ATOM 1530 C CA . ASP A 1 185 ? 28.559 -4.154 -4.550 1.00 93.06 185 ASP A CA 1
ATOM 1531 C C . ASP A 1 185 ? 27.556 -5.088 -5.259 1.00 93.06 185 ASP A C 1
ATOM 1533 O O . ASP A 1 185 ? 27.403 -6.251 -4.870 1.00 93.06 185 ASP A O 1
ATOM 1537 N N . PRO A 1 186 ? 26.902 -4.646 -6.351 1.00 93.12 186 PRO A N 1
ATOM 1538 C CA . PRO A 1 186 ? 25.887 -5.443 -7.040 1.00 93.12 186 PRO A CA 1
ATOM 1539 C C . PRO A 1 186 ? 26.411 -6.750 -7.640 1.00 93.12 186 PRO A C 1
ATOM 1541 O O . PRO A 1 186 ? 25.624 -7.646 -7.953 1.00 93.12 186 PRO A O 1
ATOM 1544 N N . LYS A 1 187 ? 27.729 -6.860 -7.849 1.00 91.19 187 LYS A N 1
ATOM 1545 C CA . LYS A 1 187 ? 28.355 -8.060 -8.416 1.00 91.19 187 LYS A CA 1
ATOM 1546 C C . LYS A 1 187 ? 28.491 -9.178 -7.394 1.00 91.19 187 LYS A C 1
ATOM 1548 O O . LYS A 1 187 ? 28.555 -10.340 -7.793 1.00 91.19 187 LYS A O 1
ATOM 1553 N N . THR A 1 188 ? 28.546 -8.845 -6.109 1.00 92.56 188 THR A N 1
ATOM 1554 C CA . THR A 1 188 ? 28.810 -9.798 -5.024 1.00 92.56 188 THR A CA 1
ATOM 1555 C C . THR A 1 188 ? 27.672 -9.891 -4.013 1.00 92.56 188 THR A C 1
ATOM 1557 O O . THR A 1 188 ? 27.620 -10.874 -3.279 1.00 92.56 188 THR A O 1
ATOM 1560 N N . GLU A 1 189 ? 26.716 -8.956 -4.033 1.00 94.38 189 GLU A N 1
ATOM 1561 C CA . GLU A 1 189 ? 25.533 -8.981 -3.168 1.00 94.38 189 GLU A CA 1
ATOM 1562 C C . GLU A 1 189 ? 24.787 -10.328 -3.275 1.00 94.38 189 GLU A C 1
ATOM 1564 O O . GLU A 1 189 ? 24.463 -10.760 -4.393 1.00 94.38 189 GLU A O 1
ATOM 1569 N N . PRO A 1 190 ? 24.520 -11.016 -2.149 1.00 94.31 190 PRO A N 1
ATOM 1570 C CA . PRO A 1 190 ? 23.736 -12.243 -2.149 1.00 94.31 190 PRO A CA 1
ATOM 1571 C C . PRO A 1 190 ? 22.264 -11.961 -2.471 1.00 94.31 190 PRO A C 1
ATOM 1573 O O . PRO A 1 190 ? 21.732 -10.898 -2.162 1.00 94.31 190 PRO A O 1
ATOM 1576 N N . LEU A 1 191 ? 21.588 -12.953 -3.051 1.00 96.81 191 LEU A N 1
ATOM 1577 C CA . LEU A 1 191 ? 20.142 -12.937 -3.266 1.00 96.81 191 LEU A CA 1
ATOM 1578 C C . LEU A 1 191 ? 19.474 -13.847 -2.228 1.00 96.81 191 LEU A C 1
ATOM 1580 O O . LEU A 1 191 ? 19.499 -15.069 -2.386 1.00 96.81 191 LEU A O 1
ATOM 1584 N N . PRO A 1 192 ? 18.946 -13.291 -1.124 1.00 97.12 192 PRO A N 1
ATOM 1585 C CA . PRO A 1 192 ? 18.380 -14.095 -0.055 1.00 97.12 192 PRO A CA 1
ATOM 1586 C C . PRO A 1 192 ? 16.975 -14.597 -0.406 1.00 97.12 192 PRO A C 1
ATOM 1588 O O . PRO A 1 192 ? 16.287 -14.045 -1.266 1.00 97.12 192 PRO A O 1
ATOM 1591 N N . PHE A 1 193 ? 16.526 -15.615 0.330 1.00 97.44 193 PHE A N 1
ATOM 1592 C CA . PHE A 1 193 ? 15.127 -16.056 0.364 1.00 97.44 193 PHE A CA 1
ATOM 1593 C C . PHE A 1 193 ? 14.541 -16.427 -1.011 1.00 97.44 193 PHE A C 1
ATOM 1595 O O . PHE A 1 193 ? 13.366 -16.170 -1.271 1.00 97.44 193 PHE A O 1
ATOM 1602 N N . GLY A 1 194 ? 15.365 -17.004 -1.890 1.00 97.44 194 GLY A N 1
ATOM 1603 C CA . GLY A 1 194 ? 14.966 -17.432 -3.234 1.00 97.44 194 GLY A CA 1
ATOM 1604 C C . GLY A 1 194 ? 14.860 -16.314 -4.274 1.00 97.44 194 GLY A C 1
ATOM 1605 O O . GLY A 1 194 ? 14.452 -16.588 -5.403 1.00 97.44 194 GLY A O 1
ATOM 1606 N N . ALA A 1 195 ? 15.255 -15.078 -3.934 1.00 98.38 195 ALA A N 1
ATOM 1607 C CA . ALA A 1 195 ? 15.261 -13.969 -4.882 1.00 98.38 195 ALA A CA 1
ATOM 1608 C C . ALA A 1 195 ? 16.043 -14.315 -6.153 1.00 98.38 195 ALA A C 1
ATOM 1610 O O . ALA A 1 195 ? 17.157 -14.836 -6.113 1.00 98.38 195 ALA A O 1
ATOM 1611 N N . THR A 1 196 ? 15.454 -13.977 -7.297 1.00 97.56 196 THR A N 1
ATOM 1612 C CA . THR A 1 196 ? 16.057 -14.205 -8.619 1.00 97.56 196 THR A CA 1
ATOM 1613 C C . THR A 1 196 ? 16.481 -12.903 -9.285 1.00 97.56 196 THR A C 1
ATOM 1615 O O . THR A 1 196 ? 17.361 -12.918 -10.142 1.00 97.56 196 THR A O 1
ATOM 1618 N N . TRP A 1 197 ? 15.912 -11.774 -8.855 1.00 98.38 197 TRP A N 1
ATOM 1619 C CA . TRP A 1 197 ? 16.240 -10.441 -9.342 1.00 98.38 197 TRP A CA 1
ATOM 1620 C C . TRP A 1 197 ? 16.968 -9.621 -8.280 1.00 98.38 197 TRP A C 1
ATOM 1622 O O . TRP A 1 197 ? 16.513 -9.530 -7.136 1.00 98.38 197 TRP A O 1
ATOM 1632 N N . LEU A 1 198 ? 18.049 -8.951 -8.690 1.00 98.50 198 LEU A N 1
ATOM 1633 C CA . LEU A 1 198 ? 18.670 -7.885 -7.904 1.00 98.50 198 LEU A CA 1
ATOM 1634 C C . LEU A 1 198 ? 18.098 -6.524 -8.321 1.00 98.50 198 LEU A C 1
ATOM 1636 O O . LEU A 1 198 ? 18.163 -6.147 -9.491 1.00 98.50 198 LEU A O 1
ATOM 1640 N N . GLY A 1 199 ? 17.556 -5.797 -7.350 1.00 98.44 199 GLY A N 1
ATOM 1641 C CA . GLY A 1 199 ? 16.926 -4.493 -7.494 1.00 98.44 199 GLY A CA 1
ATOM 1642 C C . GLY A 1 199 ? 17.884 -3.334 -7.236 1.00 98.44 199 GLY A C 1
ATOM 1643 O O . GLY A 1 199 ? 18.410 -3.226 -6.128 1.00 98.44 199 GLY A O 1
ATOM 1644 N N . LEU A 1 200 ? 18.078 -2.451 -8.214 1.00 97.94 200 LEU A N 1
ATOM 1645 C CA . LEU A 1 200 ? 19.056 -1.358 -8.159 1.00 97.94 200 LEU A CA 1
ATOM 1646 C C . LEU A 1 200 ? 18.445 -0.015 -8.565 1.00 97.94 200 LEU A C 1
ATOM 1648 O O . LEU A 1 200 ? 17.535 0.041 -9.387 1.00 97.94 200 LEU A O 1
ATOM 1652 N N . HIS A 1 201 ? 19.023 1.074 -8.056 1.00 97.88 201 HIS A N 1
ATOM 1653 C CA . HIS A 1 201 ? 18.856 2.413 -8.628 1.00 97.88 201 HIS A CA 1
ATOM 1654 C C . HIS A 1 201 ? 20.221 2.962 -9.052 1.00 97.88 201 HIS A C 1
ATOM 1656 O O . HIS A 1 201 ? 21.135 3.024 -8.229 1.00 97.88 201 HIS A O 1
ATOM 1662 N N . ARG A 1 202 ? 20.392 3.291 -10.336 1.00 96.19 202 ARG A N 1
ATOM 1663 C CA . ARG A 1 202 ? 21.634 3.838 -10.915 1.00 96.19 202 ARG A CA 1
ATOM 1664 C C . ARG A 1 202 ? 21.361 5.075 -11.764 1.00 96.19 202 ARG A C 1
ATOM 1666 O O . ARG A 1 202 ? 20.229 5.300 -12.175 1.00 96.19 202 ARG A O 1
ATOM 1673 N N . ALA A 1 203 ? 22.394 5.864 -12.049 1.00 96.44 203 ALA A N 1
ATOM 1674 C CA . ALA A 1 203 ? 22.226 7.009 -12.940 1.00 96.44 203 ALA A CA 1
ATOM 1675 C C . ALA A 1 203 ? 22.018 6.533 -14.387 1.00 96.44 203 ALA A C 1
ATOM 1677 O O . ALA A 1 203 ? 21.113 7.013 -15.070 1.00 96.44 203 ALA A O 1
ATOM 1678 N N . THR A 1 204 ? 22.807 5.542 -14.816 1.00 96.31 204 THR A N 1
ATOM 1679 C CA . THR A 1 204 ? 22.823 5.038 -16.197 1.00 96.31 204 THR A CA 1
ATOM 1680 C C . THR A 1 204 ? 22.678 3.512 -16.288 1.00 96.31 204 THR A C 1
ATOM 1682 O O . THR A 1 204 ? 23.034 2.777 -15.365 1.00 96.31 204 THR A O 1
ATOM 1685 N N . VAL A 1 205 ? 22.192 3.004 -17.426 1.00 95.38 205 VAL A N 1
ATOM 1686 C CA . VAL A 1 205 ? 22.100 1.567 -17.748 1.00 95.38 205 VAL A CA 1
ATOM 1687 C C . VAL A 1 205 ? 23.492 0.938 -17.845 1.00 95.38 205 VAL A C 1
ATOM 1689 O O . VAL A 1 205 ? 23.661 -0.234 -17.510 1.00 95.38 205 VAL A O 1
ATOM 1692 N N . GLY A 1 206 ? 24.508 1.708 -18.249 1.00 93.19 206 GLY A N 1
ATOM 1693 C CA . GLY A 1 206 ? 25.894 1.240 -18.356 1.00 93.19 206 GLY A CA 1
ATOM 1694 C C . GLY A 1 206 ? 26.531 0.831 -17.021 1.00 93.19 206 GLY A C 1
ATOM 1695 O O . GLY A 1 206 ? 27.488 0.060 -17.011 1.00 93.19 206 GLY A O 1
ATOM 1696 N N . GLU A 1 207 ? 25.992 1.301 -15.894 1.00 93.56 207 GLU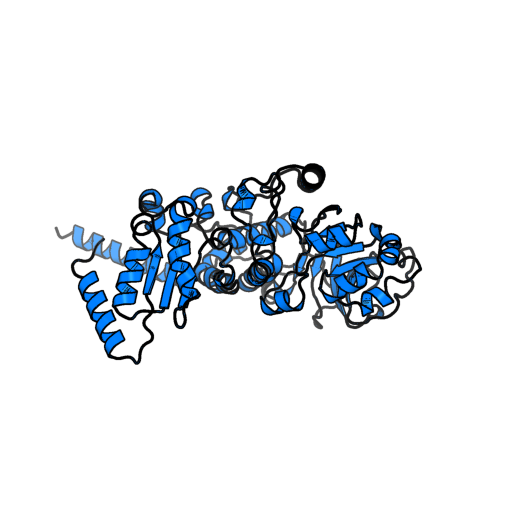 A N 1
ATOM 1697 C CA . GLU A 1 207 ? 26.440 0.925 -14.545 1.00 93.56 207 GLU A CA 1
ATOM 1698 C C . GLU A 1 207 ? 25.865 -0.416 -14.066 1.00 93.56 207 GLU A C 1
ATOM 1700 O O . GLU A 1 207 ? 26.295 -0.946 -13.035 1.00 93.56 207 GLU A O 1
ATOM 1705 N N . LEU A 1 208 ? 24.875 -0.968 -14.774 1.00 95.12 208 LEU A N 1
ATOM 1706 C CA . LEU A 1 208 ? 24.202 -2.191 -14.358 1.00 95.12 208 LEU A CA 1
ATOM 1707 C C . LEU A 1 208 ? 25.094 -3.416 -14.613 1.00 95.12 208 LEU A C 1
ATOM 1709 O O . LEU A 1 208 ? 25.670 -3.563 -15.694 1.00 95.12 208 LEU A O 1
ATOM 1713 N N . PRO A 1 209 ? 25.210 -4.342 -13.644 1.00 93.94 209 PRO A N 1
ATOM 1714 C CA . PRO A 1 209 ? 25.977 -5.562 -13.846 1.00 93.94 209 PRO A CA 1
ATOM 1715 C C . PRO A 1 209 ? 25.295 -6.461 -14.887 1.00 93.94 209 PRO A C 1
ATOM 1717 O O . PRO A 1 209 ? 24.076 -6.601 -14.922 1.00 93.94 209 PRO A O 1
ATOM 1720 N N . THR A 1 210 ? 26.098 -7.129 -15.710 1.00 93.19 210 THR A N 1
ATOM 1721 C CA . THR A 1 210 ? 25.623 -8.003 -16.797 1.00 93.19 210 THR A CA 1
ATOM 1722 C C . THR A 1 210 ? 25.700 -9.492 -16.458 1.00 93.19 210 THR A C 1
ATOM 1724 O O . THR A 1 210 ? 25.469 -10.331 -17.318 1.00 93.19 210 THR A O 1
ATOM 1727 N N . THR A 1 211 ? 26.034 -9.844 -15.216 1.00 93.75 211 THR A N 1
ATOM 1728 C CA . THR A 1 211 ? 26.323 -11.227 -14.792 1.00 93.75 211 THR A CA 1
ATOM 1729 C C . THR A 1 211 ? 25.141 -11.948 -14.140 1.00 93.75 211 THR A C 1
ATOM 1731 O O . THR A 1 211 ? 25.270 -13.111 -13.767 1.00 93.75 211 THR A O 1
ATOM 1734 N N . ARG A 1 212 ? 24.000 -11.275 -13.957 1.00 96.06 212 ARG A N 1
ATOM 1735 C CA . ARG A 1 212 ? 22.796 -11.802 -13.289 1.00 96.06 212 ARG A CA 1
ATOM 1736 C C . ARG A 1 212 ? 21.554 -11.014 -13.705 1.00 96.06 212 ARG A C 1
ATOM 1738 O O . ARG A 1 212 ? 21.690 -9.972 -14.340 1.00 96.06 212 ARG A O 1
ATOM 1745 N N . ALA A 1 213 ? 20.366 -11.494 -13.340 1.00 97.81 213 ALA A N 1
ATOM 1746 C CA . ALA A 1 213 ? 19.117 -10.805 -13.651 1.00 97.81 213 ALA A CA 1
ATOM 1747 C C . ALA A 1 213 ? 18.951 -9.523 -12.815 1.00 97.81 213 ALA A C 1
ATOM 1749 O O . ALA A 1 213 ? 19.072 -9.556 -11.586 1.00 97.81 213 ALA A O 1
ATOM 1750 N N . ILE A 1 214 ? 18.672 -8.402 -13.486 1.00 98.19 214 ILE A N 1
ATOM 1751 C CA . ILE A 1 214 ? 18.616 -7.066 -12.875 1.00 98.19 214 ILE A CA 1
ATOM 1752 C C . ILE A 1 214 ? 17.251 -6.426 -13.064 1.00 98.19 214 ILE A C 1
ATOM 1754 O O . ILE A 1 214 ? 16.735 -6.355 -14.173 1.00 98.19 214 ILE A O 1
ATOM 1758 N N . TYR A 1 215 ? 16.695 -5.923 -11.969 1.00 98.69 215 TYR A N 1
ATOM 1759 C CA . TYR A 1 215 ? 15.541 -5.038 -11.955 1.00 98.69 215 TYR A CA 1
ATOM 1760 C C . TYR A 1 215 ? 16.059 -3.641 -11.590 1.00 98.69 215 TYR A C 1
ATOM 1762 O O . TYR A 1 215 ? 16.594 -3.453 -10.500 1.00 98.69 215 TYR A O 1
ATOM 1770 N N . ALA A 1 216 ? 15.968 -2.662 -12.484 1.00 98.06 216 ALA A N 1
ATOM 1771 C CA . ALA A 1 216 ? 16.636 -1.378 -12.297 1.00 98.06 216 ALA A CA 1
ATOM 1772 C C . ALA A 1 216 ? 15.713 -0.180 -12.498 1.00 98.06 216 ALA A C 1
ATOM 1774 O O . ALA A 1 216 ? 15.028 -0.050 -13.511 1.00 98.06 216 ALA A O 1
ATOM 1775 N N . GLU A 1 217 ? 15.786 0.744 -11.548 1.00 98.31 217 GLU A N 1
ATOM 1776 C CA . GLU A 1 217 ? 15.460 2.143 -11.782 1.00 98.31 217 GLU A CA 1
ATOM 1777 C C . GLU A 1 217 ? 16.718 2.843 -12.290 1.00 98.31 217 GLU A C 1
ATOM 1779 O O . GLU A 1 217 ? 17.778 2.767 -11.667 1.00 98.31 217 GLU A O 1
ATOM 1784 N N . VAL A 1 218 ? 16.604 3.526 -13.422 1.00 97.69 218 VAL A N 1
ATOM 1785 C CA . VAL A 1 218 ? 17.667 4.390 -13.940 1.00 97.69 218 VAL A CA 1
ATOM 1786 C C . VAL A 1 218 ? 17.144 5.814 -14.071 1.00 97.69 218 VAL A C 1
ATOM 1788 O O . VAL A 1 218 ? 15.935 6.002 -14.226 1.00 97.69 218 VAL A O 1
ATOM 1791 N N . ASP A 1 219 ? 18.018 6.810 -13.957 1.00 97.38 219 ASP A N 1
ATOM 1792 C CA . ASP A 1 219 ? 17.627 8.220 -14.098 1.00 97.38 219 ASP A CA 1
ATOM 1793 C C . ASP A 1 219 ? 17.741 8.706 -15.545 1.00 97.38 219 ASP A C 1
ATOM 1795 O O . ASP A 1 219 ? 16.995 9.589 -15.968 1.00 97.38 219 ASP A O 1
ATOM 1799 N N . GLU A 1 220 ? 18.644 8.114 -16.327 1.00 95.94 220 GLU A N 1
ATOM 1800 C CA . GLU A 1 220 ? 18.833 8.495 -17.720 1.00 95.94 220 GLU A CA 1
ATOM 1801 C C . GLU A 1 220 ? 17.600 8.220 -18.592 1.00 95.94 220 GLU A C 1
ATOM 1803 O O . GLU A 1 220 ? 16.873 7.239 -18.421 1.00 95.94 220 GLU A O 1
ATOM 1808 N N . ALA A 1 221 ? 17.407 9.093 -19.579 1.00 96.56 221 ALA A N 1
ATOM 1809 C CA . ALA A 1 221 ? 16.460 8.940 -20.676 1.00 96.56 221 ALA A CA 1
ATOM 1810 C C . ALA A 1 221 ? 17.243 8.863 -21.996 1.00 96.56 221 ALA A C 1
ATOM 1812 O O . ALA A 1 221 ? 17.163 9.753 -22.843 1.00 96.56 221 ALA A O 1
ATOM 1813 N N . ALA A 1 222 ? 18.074 7.828 -22.125 1.00 95.12 222 ALA A N 1
ATOM 1814 C CA . ALA A 1 222 ? 18.905 7.570 -23.298 1.00 95.12 222 ALA A CA 1
ATOM 1815 C C . ALA A 1 222 ? 18.472 6.273 -24.008 1.00 95.12 222 ALA A C 1
ATOM 1817 O O . ALA A 1 222 ? 17.913 5.388 -23.351 1.00 95.12 222 ALA A O 1
ATOM 1818 N N . PRO A 1 223 ? 18.713 6.139 -25.329 1.00 94.06 223 PRO A N 1
ATOM 1819 C CA . PRO A 1 223 ? 18.451 4.900 -26.052 1.00 94.06 223 PRO A CA 1
ATOM 1820 C C . PRO A 1 223 ? 19.151 3.705 -25.407 1.00 94.06 223 PRO A C 1
ATOM 1822 O O . PRO A 1 223 ? 20.308 3.798 -24.991 1.00 94.06 223 PRO A O 1
ATOM 1825 N N . LEU A 1 224 ? 18.454 2.572 -25.353 1.00 94.00 224 LEU A N 1
ATOM 1826 C CA . LEU A 1 224 ? 18.984 1.376 -24.712 1.00 94.00 224 LEU A CA 1
ATOM 1827 C C . LEU A 1 224 ? 20.150 0.787 -25.522 1.00 94.00 224 LEU A C 1
ATOM 1829 O O . LEU A 1 224 ? 20.028 0.619 -26.740 1.00 94.00 224 LEU A O 1
ATOM 1833 N N . PRO A 1 225 ? 21.273 0.432 -24.872 1.00 90.19 225 PRO A N 1
ATOM 1834 C CA . PRO A 1 225 ? 22.378 -0.215 -25.559 1.00 90.19 225 PRO A CA 1
ATOM 1835 C C . PRO A 1 225 ? 21.971 -1.614 -26.037 1.00 90.19 225 PRO A C 1
ATOM 1837 O O . PRO A 1 225 ? 21.181 -2.311 -25.395 1.00 90.19 225 PRO A O 1
ATOM 1840 N N . GLN A 1 226 ? 22.556 -2.054 -27.154 1.00 89.75 226 GLN A N 1
ATOM 1841 C CA . GLN A 1 226 ? 22.429 -3.446 -27.585 1.00 89.75 226 GLN A CA 1
ATOM 1842 C C . GLN A 1 226 ? 23.014 -4.384 -26.524 1.00 89.75 226 GLN A C 1
ATOM 1844 O O . GLN A 1 226 ? 24.008 -4.068 -25.866 1.00 89.75 226 GLN A O 1
ATOM 1849 N N . ARG A 1 227 ? 22.400 -5.559 -26.374 1.00 91.94 227 ARG A N 1
ATOM 1850 C CA . ARG A 1 227 ? 22.821 -6.587 -25.419 1.00 91.94 227 ARG A CA 1
ATOM 1851 C C . ARG A 1 227 ? 23.141 -7.879 -26.156 1.00 91.94 227 ARG A C 1
ATOM 1853 O O . ARG A 1 227 ? 22.546 -8.170 -27.193 1.00 91.94 227 ARG A O 1
ATOM 1860 N N . ALA A 1 228 ? 24.087 -8.640 -25.614 1.00 88.44 228 ALA A N 1
ATOM 1861 C CA . ALA A 1 228 ? 24.371 -9.983 -26.100 1.00 88.44 228 ALA A CA 1
ATOM 1862 C C . ALA A 1 228 ? 23.116 -10.864 -25.968 1.00 88.44 228 ALA A C 1
ATOM 1864 O O . ALA A 1 228 ? 22.339 -10.698 -25.028 1.00 88.44 228 ALA A O 1
ATOM 1865 N N . ALA A 1 229 ? 22.907 -11.785 -26.910 1.00 86.25 229 ALA A N 1
ATOM 1866 C CA . ALA A 1 229 ? 21.691 -12.602 -26.962 1.00 86.25 229 ALA A CA 1
ATOM 1867 C C . ALA A 1 229 ? 21.528 -13.533 -25.744 1.00 86.25 229 ALA A C 1
ATOM 1869 O O . ALA A 1 229 ? 20.412 -13.893 -25.388 1.00 86.25 229 ALA A O 1
ATOM 1870 N N . ASP A 1 230 ? 22.637 -13.902 -25.105 1.00 91.38 230 ASP A N 1
ATOM 1871 C CA . ASP A 1 230 ? 22.725 -14.716 -23.892 1.00 91.38 230 ASP A CA 1
ATOM 1872 C C . ASP A 1 230 ? 22.824 -13.878 -22.605 1.00 91.38 230 ASP A C 1
ATOM 1874 O O . ASP A 1 230 ? 23.006 -14.427 -21.516 1.00 91.38 230 ASP A O 1
ATOM 1878 N N . ALA A 1 231 ? 22.704 -12.548 -22.703 1.00 94.44 231 ALA A N 1
ATOM 1879 C CA . ALA A 1 231 ? 22.753 -11.684 -21.537 1.00 94.44 231 ALA A CA 1
ATOM 1880 C C . ALA A 1 231 ? 21.599 -12.016 -20.570 1.00 94.44 231 ALA A C 1
ATOM 1882 O O . ALA A 1 231 ? 20.456 -12.195 -21.002 1.00 94.44 231 ALA A O 1
ATOM 1883 N N . PRO A 1 232 ? 21.852 -12.029 -19.250 1.00 96.00 232 PRO A N 1
ATOM 1884 C CA . PRO A 1 232 ? 20.808 -12.241 -18.261 1.00 96.00 232 PRO A CA 1
ATOM 1885 C C . PRO A 1 232 ? 19.647 -11.241 -18.396 1.00 96.00 232 PRO A C 1
ATOM 1887 O O . PRO A 1 232 ? 19.863 -10.101 -18.837 1.00 96.00 232 PRO A O 1
ATOM 1890 N N . PRO A 1 233 ? 18.428 -11.617 -17.971 1.00 97.44 233 PRO A N 1
ATOM 1891 C CA . PRO A 1 233 ? 17.259 -10.751 -18.055 1.00 97.44 233 PRO A CA 1
ATOM 1892 C C . PRO A 1 233 ? 17.466 -9.382 -17.393 1.00 97.44 233 PRO A C 1
ATOM 1894 O O . PRO A 1 233 ? 18.053 -9.273 -16.316 1.00 97.44 233 PRO A O 1
ATOM 1897 N N . LEU A 1 234 ? 16.958 -8.333 -18.032 1.00 98.12 234 LEU A N 1
ATOM 1898 C CA . LEU A 1 234 ? 16.958 -6.969 -17.515 1.00 98.12 234 LEU A CA 1
ATOM 1899 C C . LEU A 1 234 ? 15.523 -6.443 -17.510 1.00 98.12 234 LEU A C 1
ATOM 1901 O O . LEU A 1 234 ? 14.837 -6.480 -18.528 1.00 98.12 234 LEU A O 1
ATOM 1905 N N . ARG A 1 235 ? 15.066 -5.933 -16.370 1.00 98.38 235 ARG A N 1
ATOM 1906 C CA . ARG A 1 235 ? 13.816 -5.187 -16.259 1.00 98.38 235 ARG A CA 1
ATOM 1907 C C . ARG A 1 235 ? 14.123 -3.746 -15.889 1.00 98.38 235 ARG A C 1
ATOM 1909 O O . ARG A 1 235 ? 14.709 -3.505 -14.839 1.00 98.38 235 ARG A O 1
ATOM 1916 N N . LEU A 1 236 ? 13.733 -2.806 -16.741 1.00 98.50 236 LEU A N 1
ATOM 1917 C CA . LEU A 1 236 ? 13.905 -1.372 -16.503 1.00 98.50 236 LEU A CA 1
ATOM 1918 C C . LEU A 1 236 ? 12.592 -0.748 -16.048 1.00 98.50 236 LEU A C 1
ATOM 1920 O O . LEU A 1 236 ? 11.537 -1.088 -16.570 1.00 98.50 236 LEU A O 1
ATOM 1924 N N . VAL A 1 237 ? 12.654 0.176 -15.094 1.00 98.38 237 VAL A N 1
ATOM 1925 C CA . VAL A 1 237 ? 11.486 0.916 -14.606 1.00 98.38 237 VAL A CA 1
ATOM 1926 C C . VAL A 1 237 ? 11.455 2.298 -15.251 1.00 98.38 237 VAL A C 1
ATOM 1928 O O . VAL A 1 237 ? 12.296 3.144 -14.946 1.00 98.38 237 VAL A O 1
ATOM 1931 N N . ALA A 1 238 ? 10.473 2.537 -16.117 1.00 98.25 238 ALA A N 1
ATOM 1932 C CA . ALA A 1 238 ? 10.227 3.835 -16.731 1.00 98.25 238 ALA A CA 1
ATOM 1933 C C . ALA A 1 238 ? 9.331 4.685 -15.821 1.00 98.25 238 ALA A C 1
ATOM 1935 O O . ALA A 1 238 ? 8.216 4.287 -15.471 1.00 98.25 238 ALA A O 1
ATOM 1936 N N . LYS A 1 239 ? 9.831 5.860 -15.432 1.00 97.44 239 LYS A N 1
ATOM 1937 C CA . LYS A 1 239 ? 9.182 6.799 -14.502 1.00 97.44 239 LYS A CA 1
ATOM 1938 C C . LYS A 1 239 ? 8.714 8.089 -15.182 1.00 97.44 239 LYS A C 1
ATOM 1940 O O . LYS A 1 239 ? 7.842 8.759 -14.640 1.00 97.44 239 LYS A O 1
ATOM 1945 N N . THR A 1 240 ? 9.279 8.430 -16.342 1.00 97.94 240 THR A N 1
ATOM 1946 C CA . THR A 1 240 ? 9.019 9.689 -17.063 1.00 97.94 240 THR A CA 1
ATOM 1947 C C . THR A 1 240 ? 8.673 9.440 -18.528 1.00 97.94 240 THR A C 1
ATOM 1949 O O . THR A 1 240 ? 9.046 8.415 -19.105 1.00 97.94 240 THR A O 1
ATOM 1952 N N . ALA A 1 241 ? 8.004 10.400 -19.167 1.00 97.69 241 ALA A N 1
ATOM 1953 C CA . ALA A 1 241 ? 7.723 10.357 -20.601 1.00 97.69 241 ALA A CA 1
ATOM 1954 C C . ALA A 1 241 ? 9.013 10.369 -21.436 1.00 97.69 241 ALA A C 1
ATOM 1956 O O . ALA A 1 241 ? 9.082 9.718 -22.475 1.00 97.69 241 ALA A O 1
ATOM 1957 N N . ALA A 1 242 ? 10.065 11.048 -20.964 1.00 97.69 242 ALA A N 1
ATOM 1958 C CA . ALA A 1 242 ? 11.365 11.061 -21.634 1.00 97.69 242 ALA A CA 1
ATOM 1959 C C . ALA A 1 242 ? 11.993 9.657 -21.710 1.00 97.69 242 ALA A C 1
ATOM 1961 O O . ALA A 1 242 ? 12.543 9.284 -22.744 1.00 97.69 242 ALA A O 1
ATOM 1962 N N . GLN A 1 243 ? 11.873 8.858 -20.645 1.00 97.94 243 GLN A N 1
ATOM 1963 C CA . GLN A 1 243 ? 12.339 7.468 -20.644 1.00 97.94 243 GLN A CA 1
ATOM 1964 C C . GLN A 1 243 ? 11.528 6.603 -21.603 1.00 97.94 243 GLN A C 1
ATOM 1966 O O . GLN A 1 243 ? 12.109 5.869 -22.397 1.00 97.94 243 GLN A O 1
ATOM 1971 N N . LEU A 1 244 ? 10.198 6.739 -21.591 1.00 97.50 244 LEU A N 1
ATOM 1972 C CA . LEU A 1 244 ? 9.334 6.035 -22.544 1.00 97.50 244 LEU A CA 1
ATOM 1973 C C . LEU A 1 244 ? 9.704 6.379 -23.987 1.00 97.50 244 LEU A C 1
ATOM 1975 O O . LEU A 1 244 ? 9.879 5.482 -24.805 1.00 97.50 244 LEU A O 1
ATOM 1979 N N . GLN A 1 245 ? 9.918 7.661 -24.277 1.00 96.50 245 GLN A N 1
ATOM 1980 C CA . GLN A 1 245 ? 10.318 8.131 -25.598 1.00 96.50 245 GLN A CA 1
ATOM 1981 C C . GLN A 1 245 ? 11.680 7.581 -26.044 1.00 96.50 245 GLN A C 1
ATOM 1983 O O . GLN A 1 245 ? 11.874 7.324 -27.232 1.00 96.50 245 GLN A O 1
ATOM 1988 N N . ALA A 1 246 ? 12.627 7.426 -25.119 1.00 96.00 246 ALA A N 1
ATOM 1989 C CA . ALA A 1 246 ? 13.964 6.929 -25.423 1.00 96.00 246 ALA A CA 1
ATOM 1990 C C . ALA A 1 246 ? 14.017 5.399 -25.566 1.00 96.00 246 ALA A C 1
ATOM 1992 O O . ALA A 1 246 ? 14.813 4.885 -26.352 1.00 96.00 246 ALA A O 1
ATOM 1993 N N . TRP A 1 247 ? 13.207 4.671 -24.794 1.00 96.62 247 TRP A N 1
ATOM 1994 C CA . TRP A 1 247 ? 13.276 3.209 -24.710 1.00 96.62 247 TRP A CA 1
ATOM 1995 C C . TRP A 1 247 ? 12.279 2.511 -25.629 1.00 96.62 247 TRP A C 1
ATOM 1997 O O . TRP A 1 247 ? 12.596 1.457 -26.171 1.00 96.62 247 TRP A O 1
ATOM 2007 N N . LEU A 1 248 ? 11.099 3.100 -25.831 1.00 95.06 248 LEU A N 1
ATOM 2008 C CA . LEU A 1 248 ? 10.028 2.561 -26.671 1.00 95.06 248 LEU A CA 1
ATOM 2009 C C . LEU A 1 248 ? 10.020 3.274 -28.027 1.00 95.06 248 LEU A C 1
ATOM 2011 O O . LEU A 1 248 ? 9.073 3.977 -28.379 1.00 95.06 248 LEU A O 1
ATOM 2015 N N . GLY A 1 249 ? 11.123 3.132 -28.764 1.00 82.62 249 GLY A N 1
ATOM 2016 C CA . GLY A 1 249 ? 11.218 3.589 -30.150 1.00 82.62 249 GLY A CA 1
ATOM 2017 C C . GLY A 1 249 ? 10.444 2.691 -31.124 1.00 82.62 249 GLY A C 1
ATOM 2018 O O . GLY A 1 249 ? 9.757 1.750 -30.726 1.00 82.62 249 GLY A O 1
ATOM 2019 N N . ASP A 1 250 ? 10.608 2.955 -32.421 1.00 78.38 250 ASP A N 1
ATOM 2020 C CA . ASP A 1 250 ? 9.912 2.221 -33.494 1.00 78.38 250 ASP A CA 1
ATOM 2021 C C . ASP A 1 250 ? 10.488 0.807 -33.752 1.00 78.38 250 ASP A C 1
ATOM 2023 O O . ASP A 1 250 ? 9.948 0.044 -34.551 1.00 78.38 250 ASP A O 1
ATOM 2027 N N . GLY A 1 251 ? 11.605 0.453 -33.107 1.00 83.94 251 GLY A N 1
ATOM 2028 C CA . GLY A 1 251 ? 12.243 -0.864 -33.200 1.00 83.94 251 GLY A CA 1
ATOM 2029 C C . GLY A 1 251 ? 12.004 -1.714 -31.954 1.00 83.94 251 GLY A C 1
ATOM 2030 O O . GLY A 1 251 ? 11.673 -1.177 -30.904 1.00 83.94 251 GLY A O 1
ATOM 2031 N N . ALA A 1 252 ? 12.214 -3.029 -32.066 1.00 88.19 252 ALA A N 1
ATOM 2032 C CA . ALA A 1 252 ? 12.093 -3.971 -30.951 1.00 88.19 252 ALA A CA 1
ATOM 2033 C C . ALA A 1 252 ? 13.049 -3.635 -29.791 1.00 88.19 252 ALA A C 1
ATOM 2035 O O . ALA A 1 252 ? 14.174 -3.172 -30.012 1.00 88.19 252 ALA A O 1
ATOM 2036 N N . LEU A 1 253 ? 12.620 -3.925 -28.559 1.00 93.44 253 LEU A N 1
ATOM 2037 C CA . LEU A 1 253 ? 13.496 -3.849 -27.392 1.00 93.44 253 LEU A CA 1
ATOM 2038 C C . LEU A 1 253 ? 14.685 -4.820 -27.535 1.00 93.44 253 LEU A C 1
ATOM 2040 O O . LEU A 1 253 ? 14.552 -5.883 -28.150 1.00 93.44 253 LEU A O 1
ATOM 2044 N N . PRO A 1 254 ? 15.863 -4.495 -26.964 1.00 94.00 254 PRO A N 1
ATOM 2045 C CA . PRO A 1 254 ? 16.985 -5.424 -26.957 1.00 94.00 254 PRO A CA 1
ATOM 2046 C C . PRO A 1 254 ? 16.602 -6.763 -26.312 1.00 94.00 254 PRO A C 1
ATOM 2048 O O . PRO A 1 254 ? 15.837 -6.806 -25.347 1.00 94.00 254 PRO A O 1
ATOM 2051 N N . ALA A 1 255 ? 17.174 -7.860 -26.814 1.00 91.38 255 ALA A N 1
ATOM 2052 C CA . ALA A 1 255 ? 16.876 -9.200 -26.316 1.00 91.38 255 ALA A CA 1
ATOM 2053 C C . ALA A 1 255 ? 17.037 -9.300 -24.785 1.00 91.38 255 ALA A C 1
ATOM 2055 O O . ALA A 1 255 ? 18.006 -8.801 -24.200 1.00 91.38 255 ALA A O 1
ATOM 2056 N N . GLY A 1 256 ? 16.060 -9.937 -24.134 1.00 94.00 256 GLY A N 1
ATOM 2057 C CA . GLY A 1 256 ? 16.038 -10.118 -22.681 1.00 94.00 256 GLY A CA 1
ATOM 2058 C C . GLY A 1 256 ? 15.755 -8.846 -21.874 1.00 94.00 256 GLY A C 1
ATOM 2059 O O . GLY A 1 256 ? 15.918 -8.879 -20.652 1.00 94.00 256 GLY A O 1
ATOM 2060 N N . VAL A 1 257 ? 15.360 -7.737 -22.513 1.00 97.00 257 VAL A N 1
ATOM 2061 C CA . VAL A 1 257 ? 14.909 -6.513 -21.836 1.00 97.00 257 VAL A CA 1
ATOM 2062 C C . VAL A 1 257 ? 13.384 -6.484 -21.750 1.00 97.00 257 VAL A C 1
ATOM 2064 O O . VAL A 1 257 ? 12.693 -6.690 -22.738 1.00 97.00 257 VAL A O 1
ATOM 2067 N N . SER A 1 258 ? 12.868 -6.192 -20.559 1.00 97.56 258 SER A N 1
ATOM 2068 C CA . SER A 1 258 ? 11.460 -5.861 -20.308 1.00 97.56 258 SER A CA 1
ATOM 2069 C C . SER A 1 258 ? 11.364 -4.492 -19.643 1.00 97.56 258 SER A C 1
ATOM 2071 O O . SER A 1 258 ? 12.320 -4.051 -18.995 1.00 97.56 258 SER A O 1
ATOM 2073 N N . VAL A 1 259 ? 10.224 -3.817 -19.779 1.00 98.25 259 VAL A N 1
ATOM 2074 C CA . VAL A 1 259 ? 10.016 -2.492 -19.184 1.00 98.25 259 VAL A CA 1
ATOM 2075 C C . VAL A 1 259 ? 8.788 -2.512 -18.280 1.00 98.25 259 VAL A C 1
ATOM 2077 O O . VAL A 1 259 ? 7.687 -2.887 -18.678 1.00 98.25 259 VAL A O 1
ATOM 2080 N N . GLU A 1 260 ? 8.985 -2.094 -17.035 1.00 98.50 260 GLU A N 1
ATOM 2081 C CA . GLU A 1 260 ? 7.914 -1.762 -16.109 1.00 98.50 260 GLU A CA 1
ATOM 2082 C C . GLU A 1 260 ? 7.607 -0.267 -16.212 1.00 98.50 260 GLU A C 1
ATOM 2084 O O . GLU A 1 260 ? 8.490 0.570 -16.040 1.00 98.50 260 GLU A O 1
ATOM 2089 N N . LEU A 1 261 ? 6.361 0.084 -16.506 1.00 98.38 261 LEU A N 1
ATOM 2090 C CA . LEU A 1 261 ? 5.932 1.457 -16.730 1.00 98.38 261 LEU A CA 1
ATOM 2091 C C . LEU A 1 261 ? 5.168 1.913 -15.502 1.00 98.38 261 LEU A C 1
ATOM 2093 O O . LEU A 1 261 ? 4.067 1.422 -15.240 1.00 98.38 261 LEU A O 1
ATOM 2097 N N . ARG A 1 262 ? 5.717 2.873 -14.756 1.00 98.25 262 ARG A N 1
ATOM 2098 C CA . ARG A 1 262 ? 4.958 3.486 -13.666 1.00 98.25 262 ARG A CA 1
ATOM 2099 C C . ARG A 1 262 ? 3.802 4.274 -14.255 1.00 98.25 262 ARG A C 1
ATOM 2101 O O . ARG A 1 262 ? 4.030 5.171 -15.059 1.00 98.25 262 ARG A O 1
ATOM 2108 N N . LEU A 1 263 ? 2.578 3.957 -13.847 1.00 98.44 263 LEU A N 1
ATOM 2109 C CA . LEU A 1 263 ? 1.366 4.651 -14.269 1.00 98.44 263 LEU A CA 1
ATOM 2110 C C . LEU A 1 263 ? 1.206 5.955 -13.473 1.00 98.44 263 LEU A C 1
ATOM 2112 O O . LEU A 1 263 ? 0.518 6.004 -12.455 1.00 98.44 263 LEU A O 1
ATOM 2116 N N . THR A 1 264 ? 1.867 7.009 -13.941 1.00 98.44 264 THR A N 1
ATOM 2117 C CA . THR A 1 264 ? 1.748 8.374 -13.423 1.00 98.44 264 THR A CA 1
ATOM 2118 C C . THR A 1 264 ? 0.947 9.228 -14.401 1.00 98.44 264 THR A C 1
ATOM 2120 O O . THR A 1 264 ? 0.691 8.827 -15.534 1.00 98.44 264 THR A O 1
ATOM 2123 N N . ARG A 1 265 ? 0.551 10.438 -14.006 1.00 98.19 265 ARG A N 1
ATOM 2124 C CA . ARG A 1 265 ? -0.125 11.391 -14.906 1.00 98.19 265 ARG A CA 1
ATOM 2125 C C . ARG A 1 265 ? 0.707 11.727 -16.144 1.00 98.19 265 ARG A C 1
ATOM 2127 O O . ARG A 1 265 ? 0.139 11.889 -17.219 1.00 98.19 265 ARG A O 1
ATOM 2134 N N . GLU A 1 266 ? 2.024 11.835 -15.985 1.00 98.00 266 GLU A N 1
ATOM 2135 C CA . GLU A 1 266 ? 2.952 12.135 -17.078 1.00 98.00 266 GLU A CA 1
ATOM 2136 C C . GLU A 1 266 ? 3.037 10.964 -18.063 1.00 98.00 266 GLU A C 1
ATOM 2138 O O . GLU A 1 266 ? 2.810 11.136 -19.260 1.00 98.00 266 GLU A O 1
ATOM 2143 N N . THR A 1 267 ? 3.305 9.755 -17.563 1.00 98.56 267 THR A N 1
ATOM 2144 C CA . THR A 1 267 ? 3.429 8.570 -18.419 1.00 98.56 267 THR A CA 1
ATOM 2145 C C . THR A 1 267 ? 2.087 8.164 -19.020 1.00 98.56 267 THR A C 1
ATOM 2147 O O . THR A 1 267 ? 2.052 7.734 -20.167 1.00 98.56 267 THR A O 1
ATOM 2150 N N . ALA A 1 268 ? 0.970 8.347 -18.308 1.00 98.56 268 ALA A N 1
ATOM 2151 C CA . ALA A 1 268 ? -0.373 8.104 -18.831 1.00 98.56 268 ALA A CA 1
ATOM 2152 C C . ALA A 1 268 ? -0.701 9.000 -20.028 1.00 98.56 268 ALA A C 1
ATOM 2154 O O . ALA A 1 268 ? -1.225 8.505 -21.023 1.00 98.56 268 ALA A O 1
ATOM 2155 N N . ALA A 1 269 ? -0.370 10.294 -19.954 1.00 98.38 269 ALA A N 1
ATOM 2156 C CA . ALA A 1 269 ? -0.553 11.206 -21.080 1.00 98.38 269 ALA A CA 1
ATOM 2157 C C . ALA A 1 269 ? 0.270 10.750 -22.293 1.00 98.38 269 ALA A C 1
ATOM 2159 O O . ALA A 1 269 ? -0.280 10.592 -23.380 1.00 98.38 269 ALA A O 1
ATOM 2160 N N . TRP A 1 270 ? 1.550 10.426 -22.080 1.00 98.38 270 TRP A N 1
ATOM 2161 C CA . TRP A 1 270 ? 2.416 9.917 -23.144 1.00 98.38 270 TRP A CA 1
ATOM 2162 C C . TRP A 1 270 ? 1.875 8.621 -23.766 1.00 98.38 270 TRP A C 1
ATOM 2164 O O . TRP A 1 270 ? 1.868 8.485 -24.986 1.00 98.38 270 TRP A O 1
ATOM 2174 N N . MET A 1 271 ? 1.390 7.683 -22.945 1.00 98.38 271 MET A N 1
ATOM 2175 C CA . MET A 1 271 ? 0.864 6.393 -23.403 1.00 98.38 271 MET A CA 1
ATOM 2176 C C . MET A 1 271 ? -0.363 6.540 -24.304 1.00 98.38 271 MET A C 1
ATOM 2178 O O . MET A 1 271 ? -0.463 5.832 -25.301 1.00 98.38 271 MET A O 1
ATOM 2182 N N . LEU A 1 272 ? -1.275 7.464 -23.983 1.00 98.44 272 LEU A N 1
ATOM 2183 C CA . LEU A 1 272 ? -2.443 7.733 -24.827 1.00 98.44 272 LEU A CA 1
ATOM 2184 C C . LEU A 1 272 ? -2.038 8.338 -26.178 1.00 98.44 272 LEU A C 1
ATOM 2186 O O . LEU A 1 272 ? -2.618 7.986 -27.202 1.00 98.44 272 LEU A O 1
ATOM 2190 N N . GLU A 1 273 ? -1.027 9.208 -26.189 1.00 98.12 273 GLU A N 1
ATOM 2191 C CA . GLU A 1 273 ? -0.513 9.844 -27.410 1.00 98.12 273 GLU A CA 1
ATOM 2192 C C . GLU A 1 273 ? 0.268 8.886 -28.324 1.00 98.12 273 GLU A C 1
ATOM 2194 O O . GLU A 1 273 ? 0.341 9.140 -29.521 1.00 98.12 273 GLU A O 1
ATOM 2199 N N . HIS A 1 274 ? 0.824 7.797 -27.779 1.00 97.31 274 HIS A N 1
ATOM 2200 C CA . HIS A 1 274 ? 1.723 6.872 -28.488 1.00 97.31 274 HIS A CA 1
ATOM 2201 C C . HIS A 1 274 ? 1.243 5.416 -28.402 1.00 97.31 274 HIS A C 1
ATOM 2203 O O . HIS A 1 274 ? 2.032 4.479 -28.224 1.00 97.31 274 HIS A O 1
ATOM 2209 N N . THR A 1 275 ? -0.073 5.214 -28.490 1.00 96.81 275 THR A N 1
ATOM 2210 C CA . THR A 1 275 ? -0.711 3.895 -28.340 1.00 96.81 275 THR A CA 1
ATOM 2211 C C . THR A 1 275 ? -0.148 2.883 -29.347 1.00 96.81 275 THR A C 1
ATOM 2213 O O . THR A 1 275 ? 0.108 1.730 -29.000 1.00 96.81 275 THR A O 1
ATOM 2216 N N . GLU A 1 276 ? 0.127 3.313 -30.578 1.00 95.00 276 GLU A N 1
ATOM 2217 C CA . GLU A 1 276 ? 0.720 2.501 -31.641 1.00 95.00 276 GLU A CA 1
ATOM 2218 C C . GLU A 1 276 ? 2.113 1.969 -31.293 1.00 95.00 276 GLU A C 1
ATOM 2220 O O . GLU A 1 276 ? 2.445 0.849 -31.676 1.00 95.00 276 GLU A O 1
ATOM 2225 N N . ARG A 1 277 ? 2.908 2.719 -30.519 1.00 94.75 277 ARG A N 1
ATOM 2226 C CA . ARG A 1 277 ? 4.219 2.248 -30.059 1.00 94.75 277 ARG A CA 1
ATOM 2227 C C . ARG A 1 277 ? 4.084 1.201 -28.968 1.00 94.75 277 ARG A C 1
ATOM 2229 O O . ARG A 1 277 ? 4.816 0.220 -28.978 1.00 94.75 277 ARG A O 1
ATOM 2236 N N . LEU A 1 278 ? 3.132 1.369 -28.051 1.00 96.06 278 LEU A N 1
ATOM 2237 C CA . LEU A 1 278 ? 2.883 0.387 -26.991 1.00 96.06 278 LEU A CA 1
ATOM 2238 C C . LEU A 1 278 ? 2.471 -0.973 -27.557 1.00 96.06 278 LEU A C 1
ATOM 2240 O O . LEU A 1 278 ? 2.894 -2.000 -27.031 1.00 96.06 278 LEU A O 1
ATOM 2244 N N . VAL A 1 279 ? 1.688 -0.982 -28.643 1.00 95.56 279 VAL A N 1
ATOM 2245 C CA . VAL A 1 279 ? 1.256 -2.212 -29.328 1.00 95.56 279 VAL A CA 1
ATOM 2246 C C . VAL A 1 279 ? 2.444 -3.073 -29.765 1.00 95.56 279 VAL A C 1
ATOM 2248 O O . VAL A 1 279 ? 2.358 -4.296 -29.685 1.00 95.56 279 VAL A O 1
ATOM 2251 N N . LEU A 1 280 ? 3.555 -2.456 -30.179 1.00 94.88 280 LEU A N 1
ATOM 2252 C CA . LEU A 1 280 ? 4.749 -3.170 -30.645 1.00 94.88 280 LEU A CA 1
ATOM 2253 C C . LEU A 1 280 ? 5.481 -3.935 -29.533 1.00 94.88 280 LEU A C 1
ATOM 2255 O O . LEU A 1 280 ? 6.271 -4.817 -29.849 1.00 94.88 280 LEU A O 1
ATOM 2259 N N . HIS A 1 281 ? 5.218 -3.606 -28.264 1.00 95.88 281 HIS A N 1
ATOM 2260 C CA . HIS A 1 281 ? 5.987 -4.081 -27.107 1.00 95.88 281 HIS A CA 1
ATOM 2261 C C . HIS A 1 281 ? 5.113 -4.748 -26.031 1.00 95.88 281 HIS A C 1
ATOM 2263 O O . HIS A 1 281 ? 5.533 -4.904 -24.890 1.00 95.88 281 HIS A O 1
ATOM 2269 N N . LEU A 1 282 ? 3.856 -5.106 -26.325 1.00 95.69 282 LEU A N 1
ATOM 2270 C CA . LEU A 1 282 ? 2.900 -5.553 -25.294 1.00 95.69 282 LEU A CA 1
ATOM 2271 C C . LEU A 1 282 ? 3.375 -6.754 -24.457 1.00 95.69 282 LEU A C 1
ATOM 2273 O O . LEU A 1 282 ? 2.953 -6.887 -23.305 1.00 95.69 282 LEU A O 1
ATOM 2277 N N . GLU A 1 283 ? 4.222 -7.620 -25.013 1.00 95.12 283 GLU A N 1
ATOM 2278 C CA . GLU A 1 283 ? 4.737 -8.804 -24.318 1.00 95.12 283 GLU A CA 1
ATOM 2279 C C . GLU A 1 283 ? 5.843 -8.452 -23.308 1.00 95.12 283 GLU A C 1
ATOM 2281 O O . GLU A 1 283 ? 5.963 -9.094 -22.260 1.00 95.12 283 GLU A O 1
ATOM 2286 N N . GLU A 1 284 ? 6.604 -7.392 -23.580 1.00 97.00 284 GLU A N 1
ATOM 2287 C CA . GLU A 1 284 ? 7.719 -6.900 -22.774 1.00 97.00 284 GLU A CA 1
ATOM 2288 C C . GLU A 1 284 ? 7.307 -5.836 -21.748 1.00 97.00 284 GLU A C 1
ATOM 2290 O O . GLU A 1 284 ? 8.092 -5.513 -20.848 1.00 97.00 284 GLU A O 1
ATOM 2295 N N . LEU A 1 285 ? 6.094 -5.286 -21.869 1.00 97.75 285 LEU A N 1
ATOM 2296 C CA . LEU A 1 285 ? 5.596 -4.211 -21.015 1.00 97.75 285 LEU A CA 1
ATOM 2297 C C . LEU A 1 285 ? 4.764 -4.725 -19.839 1.00 97.75 285 LEU A C 1
ATOM 2299 O O . LEU A 1 285 ? 3.938 -5.631 -19.945 1.00 97.75 285 LEU A O 1
ATOM 2303 N N . THR A 1 286 ? 4.936 -4.092 -18.682 1.00 98.62 286 THR A N 1
ATOM 2304 C CA . THR A 1 286 ? 3.998 -4.199 -17.557 1.00 98.62 286 THR A CA 1
ATOM 2305 C C . THR A 1 286 ? 3.736 -2.814 -16.988 1.00 98.62 286 THR A C 1
ATOM 2307 O O . THR A 1 286 ? 4.659 -2.147 -16.534 1.00 98.62 286 THR A O 1
ATOM 2310 N N . LEU A 1 287 ? 2.481 -2.374 -16.998 1.00 98.56 287 LEU A N 1
ATOM 2311 C CA . LEU A 1 287 ? 2.067 -1.132 -16.351 1.00 98.56 287 LEU A CA 1
ATOM 2312 C C . LEU A 1 287 ? 1.845 -1.393 -14.864 1.00 98.56 287 LEU A C 1
ATOM 2314 O O . LEU A 1 287 ? 1.164 -2.343 -14.479 1.00 98.56 287 LEU A O 1
ATOM 2318 N N . VAL A 1 288 ? 2.394 -0.534 -14.017 1.00 98.31 288 VAL A N 1
ATOM 2319 C CA . VAL A 1 288 ? 2.285 -0.665 -12.565 1.00 98.31 288 VAL A CA 1
ATOM 2320 C C . VAL A 1 288 ? 1.827 0.653 -11.983 1.00 98.31 288 VAL A C 1
ATOM 2322 O O . VAL A 1 288 ? 2.488 1.676 -12.154 1.00 98.31 288 VAL A O 1
ATOM 2325 N N . GLN A 1 289 ? 0.703 0.637 -11.267 1.00 97.56 289 GLN A N 1
ATOM 2326 C CA . GLN A 1 289 ? 0.326 1.785 -10.448 1.00 97.56 289 GLN A CA 1
ATOM 2327 C C . GLN A 1 289 ? 1.318 1.906 -9.286 1.00 97.56 289 GLN A C 1
ATOM 2329 O O . GLN A 1 289 ? 1.383 0.979 -8.468 1.00 97.56 289 GLN A O 1
ATOM 2334 N N . PRO A 1 290 ? 2.088 3.006 -9.196 1.00 96.12 290 PRO A N 1
ATOM 2335 C CA . PRO A 1 290 ? 2.946 3.236 -8.047 1.00 96.12 290 PRO A CA 1
ATOM 2336 C C . PRO A 1 290 ? 2.124 3.320 -6.758 1.00 96.12 290 PRO A C 1
ATOM 2338 O O . PRO A 1 290 ? 0.945 3.671 -6.749 1.00 96.12 290 PRO A O 1
ATOM 2341 N N . THR A 1 291 ? 2.767 2.981 -5.647 1.00 96.56 291 THR A N 1
ATOM 2342 C CA . THR A 1 291 ? 2.230 3.195 -4.304 1.00 96.56 291 THR A CA 1
ATOM 2343 C C . THR A 1 291 ? 3.070 4.246 -3.598 1.00 96.56 291 THR A C 1
ATOM 2345 O O . THR A 1 291 ? 4.281 4.334 -3.809 1.00 96.56 291 THR A O 1
ATOM 2348 N N . HIS A 1 292 ? 2.433 5.037 -2.739 1.00 96.19 292 HIS A N 1
ATOM 2349 C CA . HIS A 1 292 ? 3.064 6.202 -2.133 1.00 96.19 292 HIS A CA 1
ATOM 2350 C C . HIS A 1 292 ? 2.950 6.161 -0.615 1.00 96.19 292 HIS A C 1
ATOM 2352 O O . HIS A 1 292 ? 1.866 5.961 -0.076 1.00 96.19 292 HIS A O 1
ATOM 2358 N N . GLU A 1 293 ? 4.048 6.429 0.089 1.00 95.56 293 GLU A N 1
ATOM 2359 C CA . GLU A 1 293 ? 4.043 6.589 1.551 1.00 95.56 293 GLU A CA 1
ATOM 2360 C C . GLU A 1 293 ? 3.221 7.808 1.994 1.00 95.56 293 GLU A C 1
ATOM 2362 O O . GLU A 1 293 ? 2.530 7.772 3.014 1.00 95.56 293 GLU A O 1
ATOM 2367 N N . THR A 1 294 ? 3.229 8.877 1.190 1.00 96.62 294 THR A N 1
ATOM 2368 C CA . THR A 1 294 ? 2.547 10.140 1.489 1.00 96.62 294 THR A CA 1
ATOM 2369 C C . THR A 1 294 ? 1.396 10.421 0.526 1.00 96.62 294 THR A C 1
ATOM 2371 O O . THR A 1 294 ? 1.433 10.083 -0.657 1.00 96.62 294 THR A O 1
ATOM 2374 N N . MET A 1 295 ? 0.370 11.111 1.031 1.00 96.06 295 MET A N 1
ATOM 2375 C CA . MET A 1 295 ? -0.747 11.580 0.205 1.00 96.06 295 MET A CA 1
ATOM 2376 C C . MET A 1 295 ? -0.303 12.635 -0.815 1.00 96.06 295 MET A C 1
ATOM 2378 O O . MET A 1 295 ? -0.826 12.667 -1.920 1.00 96.06 295 MET A O 1
ATOM 2382 N N . SER A 1 296 ? 0.674 13.485 -0.481 1.00 97.25 296 SER A N 1
ATOM 2383 C CA . SER A 1 296 ? 1.170 14.514 -1.403 1.00 97.25 296 SER A CA 1
ATOM 2384 C C . SER A 1 296 ? 1.790 13.923 -2.671 1.00 97.25 296 SER A C 1
ATOM 2386 O O . SER A 1 296 ? 1.582 14.478 -3.747 1.00 97.25 296 SER A O 1
ATOM 2388 N N . ALA A 1 297 ? 2.499 12.795 -2.564 1.00 97.12 297 ALA A N 1
ATOM 2389 C CA . ALA A 1 297 ? 3.036 12.093 -3.725 1.00 97.12 297 ALA A CA 1
ATOM 2390 C C . ALA A 1 297 ? 1.914 11.481 -4.584 1.00 97.12 297 ALA A C 1
ATOM 2392 O O . ALA A 1 297 ? 1.895 11.709 -5.790 1.00 97.12 297 ALA A O 1
ATOM 2393 N N . ALA A 1 298 ? 0.915 10.837 -3.966 1.00 97.12 298 ALA A N 1
ATOM 2394 C CA . ALA A 1 298 ? -0.271 10.339 -4.675 1.00 97.12 298 ALA A CA 1
ATOM 2395 C C . ALA A 1 298 ? -1.008 11.464 -5.434 1.00 97.12 298 ALA A C 1
ATOM 2397 O O . ALA A 1 298 ? -1.283 11.343 -6.624 1.00 97.12 298 ALA A O 1
ATOM 2398 N N . VAL A 1 299 ? -1.235 12.616 -4.789 1.00 97.50 299 VAL A N 1
ATOM 2399 C CA . VAL A 1 299 ? -1.844 13.807 -5.417 1.00 97.50 299 VAL A CA 1
ATOM 2400 C C . VAL A 1 299 ? -1.037 14.275 -6.637 1.00 97.50 299 VAL A C 1
ATOM 2402 O O . VAL A 1 299 ? -1.610 14.695 -7.650 1.00 97.50 299 VAL A O 1
ATOM 2405 N N . ALA A 1 300 ? 0.291 14.265 -6.533 1.00 97.56 300 ALA A N 1
ATOM 2406 C CA . ALA A 1 300 ? 1.166 14.734 -7.598 1.00 97.56 300 ALA A CA 1
ATOM 2407 C C . ALA A 1 300 ? 1.173 13.770 -8.795 1.00 97.56 300 ALA A C 1
ATOM 2409 O O . ALA A 1 300 ? 1.057 14.223 -9.937 1.00 97.56 300 ALA A O 1
ATOM 2410 N N . GLU A 1 301 ? 1.264 12.466 -8.532 1.00 97.81 301 GLU A N 1
ATOM 2411 C CA . GLU A 1 301 ? 1.645 11.466 -9.530 1.00 97.81 301 GLU A CA 1
ATOM 2412 C C . GLU A 1 301 ? 0.490 10.586 -10.018 1.00 97.81 301 GLU A C 1
ATOM 2414 O O . GLU A 1 301 ? 0.482 10.244 -11.201 1.00 97.81 301 GLU A O 1
ATOM 2419 N N . ASP A 1 302 ? -0.493 10.244 -9.180 1.00 98.25 302 ASP A N 1
ATOM 2420 C CA . ASP A 1 302 ? -1.499 9.235 -9.525 1.00 98.25 302 ASP A CA 1
ATOM 2421 C C . ASP A 1 302 ? -2.436 9.695 -10.651 1.00 98.25 302 ASP A C 1
ATOM 2423 O O . ASP A 1 302 ? -2.934 10.831 -10.700 1.00 98.25 302 ASP A O 1
ATOM 2427 N N . VAL A 1 303 ? -2.765 8.756 -11.539 1.00 97.69 303 VAL A N 1
ATOM 2428 C CA . VAL A 1 303 ? -3.848 8.924 -12.510 1.00 97.69 303 VAL A CA 1
ATOM 2429 C C . VAL A 1 303 ? -5.177 9.069 -11.764 1.00 97.69 303 VAL A C 1
ATOM 2431 O O . VAL A 1 303 ? -5.479 8.304 -10.851 1.00 97.69 303 VAL A O 1
ATOM 2434 N N . ARG A 1 304 ? -5.982 10.066 -12.159 1.00 95.69 304 ARG A N 1
ATOM 2435 C CA . ARG A 1 304 ? -7.206 10.469 -11.435 1.00 95.69 304 ARG A CA 1
ATOM 2436 C C . ARG A 1 304 ? -8.401 9.531 -11.600 1.00 95.69 304 ARG A C 1
ATOM 2438 O O . ARG A 1 304 ? -9.341 9.563 -10.812 1.00 95.69 304 ARG A O 1
ATOM 2445 N N . ASP A 1 305 ? -8.397 8.749 -12.669 1.00 97.50 305 ASP A N 1
ATOM 2446 C CA . ASP A 1 305 ? -9.393 7.717 -12.928 1.00 97.50 305 ASP A CA 1
ATOM 2447 C C . ASP A 1 305 ? -8.750 6.612 -13.776 1.00 97.50 305 ASP A C 1
ATOM 2449 O O . ASP A 1 305 ? -8.852 6.644 -15.008 1.00 97.50 305 ASP A O 1
ATOM 2453 N N . PRO A 1 306 ? -8.046 5.652 -13.145 1.00 98.25 306 PRO A N 1
ATOM 2454 C CA . PRO A 1 306 ? -7.358 4.596 -13.881 1.00 98.25 306 PRO A CA 1
ATOM 2455 C C . PRO A 1 306 ? -8.299 3.781 -14.771 1.00 98.25 306 PRO A C 1
ATOM 2457 O O . PRO A 1 306 ? -7.936 3.440 -15.891 1.00 98.25 306 PRO A O 1
ATOM 2460 N N . ALA A 1 307 ? -9.539 3.540 -14.334 1.00 98.44 307 ALA A N 1
ATOM 2461 C CA . ALA A 1 307 ? -10.497 2.777 -15.127 1.00 98.44 307 ALA A CA 1
ATOM 2462 C C . ALA A 1 307 ? -10.839 3.483 -16.445 1.00 98.44 307 ALA A C 1
ATOM 2464 O O . ALA A 1 307 ? -10.863 2.843 -17.496 1.00 98.44 307 ALA A O 1
ATOM 2465 N N . SER A 1 308 ? -11.066 4.798 -16.398 1.00 98.38 308 SER A N 1
ATOM 2466 C CA . SER A 1 308 ? -11.295 5.594 -17.609 1.00 98.38 308 SER A CA 1
ATOM 2467 C C . SER A 1 308 ? -10.037 5.695 -18.476 1.00 98.38 308 SER A C 1
ATOM 2469 O O . SER A 1 308 ? -10.148 5.663 -19.698 1.00 98.38 308 SER A O 1
ATOM 2471 N N . PHE A 1 309 ? -8.846 5.752 -17.869 1.00 98.62 309 PHE A N 1
ATOM 2472 C CA . PHE A 1 309 ? -7.579 5.687 -18.603 1.00 98.62 309 PHE A CA 1
ATOM 2473 C C . PHE A 1 309 ? -7.442 4.376 -19.391 1.00 98.62 309 PHE A C 1
ATOM 2475 O O . PHE A 1 309 ? -7.188 4.427 -20.588 1.00 98.62 309 PHE A O 1
ATOM 2482 N N . PHE A 1 310 ? -7.660 3.213 -18.771 1.00 98.69 310 PHE A N 1
ATOM 2483 C CA . PHE A 1 310 ? -7.540 1.927 -19.471 1.00 98.69 310 PHE A CA 1
ATOM 2484 C C . PHE A 1 310 ? -8.625 1.724 -20.528 1.00 98.69 310 PHE A C 1
ATOM 2486 O O . PHE A 1 310 ? -8.336 1.192 -21.598 1.00 98.69 310 PHE A O 1
ATOM 2493 N N . ALA A 1 311 ? -9.844 2.209 -20.276 1.00 98.25 311 ALA A N 1
ATOM 2494 C CA . ALA A 1 311 ? -10.894 2.225 -21.289 1.00 98.25 311 ALA A CA 1
ATOM 2495 C C . ALA A 1 311 ? -10.502 3.076 -22.512 1.00 98.25 311 ALA A C 1
ATOM 2497 O O . ALA A 1 311 ? -10.789 2.684 -23.639 1.00 98.25 311 ALA A O 1
ATOM 2498 N N . ALA A 1 312 ? -9.831 4.214 -22.296 1.00 98.44 312 ALA A N 1
ATOM 2499 C CA . ALA A 1 312 ? -9.332 5.067 -23.372 1.00 98.44 312 ALA A CA 1
ATOM 2500 C C . ALA A 1 312 ? -8.105 4.474 -24.083 1.00 98.44 312 ALA A C 1
ATOM 2502 O O . ALA A 1 312 ? -8.005 4.580 -25.301 1.00 98.44 312 ALA A O 1
ATOM 2503 N N . LEU A 1 313 ? -7.196 3.838 -23.337 1.00 98.50 313 LEU A N 1
ATOM 2504 C CA . LEU A 1 313 ? -6.010 3.183 -23.886 1.00 98.50 313 LEU A CA 1
ATOM 2505 C C . LEU A 1 313 ? -6.398 2.009 -24.795 1.00 98.50 313 LEU A C 1
ATOM 2507 O O . LEU A 1 313 ? -5.782 1.808 -25.834 1.00 98.50 313 LEU A O 1
ATOM 2511 N N . GLY A 1 314 ? -7.410 1.224 -24.409 1.00 98.00 314 GLY A N 1
ATOM 2512 C CA . GLY A 1 314 ? -7.966 0.158 -25.249 1.00 98.00 314 GLY A CA 1
ATOM 2513 C C . GLY A 1 314 ? -6.999 -0.992 -25.560 1.00 98.00 314 GLY A C 1
ATOM 2514 O O . GLY A 1 314 ? -7.252 -1.768 -26.480 1.00 98.00 314 GLY A O 1
ATOM 2515 N N . LEU A 1 315 ? -5.896 -1.116 -24.812 1.00 98.06 315 LEU A N 1
ATOM 2516 C CA . LEU A 1 315 ? -4.879 -2.149 -25.004 1.00 98.06 315 LEU A CA 1
ATOM 2517 C C . LEU A 1 315 ? -4.977 -3.246 -23.946 1.00 98.06 315 LEU A C 1
ATOM 2519 O O . LEU A 1 315 ? -5.093 -2.981 -22.748 1.00 98.06 315 LEU A O 1
ATOM 2523 N N . ARG A 1 316 ? -4.798 -4.494 -24.387 1.00 97.62 316 ARG A N 1
ATOM 2524 C CA . ARG A 1 316 ? -4.722 -5.682 -23.525 1.00 97.62 316 ARG A CA 1
ATOM 2525 C C . ARG A 1 316 ? -3.319 -5.848 -22.924 1.00 97.62 316 ARG A C 1
ATOM 2527 O O . ARG A 1 316 ? -2.646 -6.852 -23.130 1.00 97.62 316 ARG A O 1
ATOM 2534 N N . VAL A 1 317 ? -2.860 -4.823 -22.212 1.00 98.00 317 VAL A N 1
ATOM 2535 C CA . VAL A 1 317 ? -1.526 -4.769 -21.597 1.00 98.00 317 VAL A CA 1
ATOM 2536 C C . VAL A 1 317 ? -1.507 -5.438 -20.219 1.00 98.00 317 VAL A C 1
ATOM 2538 O O . VAL A 1 317 ? -2.541 -5.538 -19.556 1.00 98.00 317 VAL A O 1
ATOM 2541 N N . ARG A 1 318 ? -0.335 -5.904 -19.774 1.00 98.69 318 ARG A N 1
ATOM 2542 C CA . ARG A 1 318 ? -0.138 -6.447 -18.420 1.00 98.69 318 ARG A CA 1
ATOM 2543 C C . ARG A 1 318 ? -0.193 -5.326 -17.386 1.00 98.69 318 ARG A C 1
ATOM 2545 O O . ARG A 1 318 ? 0.510 -4.329 -17.542 1.00 98.69 318 ARG A O 1
ATOM 2552 N N . VAL A 1 319 ? -0.984 -5.496 -16.328 1.00 98.62 319 VAL A N 1
ATOM 2553 C CA . VAL A 1 319 ? -1.185 -4.489 -15.276 1.00 98.62 319 VAL A CA 1
ATOM 2554 C C . VAL A 1 319 ? -1.020 -5.091 -13.885 1.00 98.62 319 VAL A C 1
ATOM 2556 O O . VAL A 1 319 ? -1.653 -6.097 -13.566 1.00 98.62 319 VAL A O 1
ATOM 2559 N N . ALA A 1 320 ? -0.221 -4.434 -13.041 1.00 97.81 320 ALA A N 1
ATOM 2560 C CA . ALA A 1 320 ? -0.090 -4.738 -11.618 1.00 97.81 320 ALA A CA 1
ATOM 2561 C C . ALA A 1 320 ? -0.397 -3.514 -10.736 1.00 97.81 320 ALA A C 1
ATOM 2563 O O . ALA A 1 320 ? -0.437 -2.368 -11.184 1.00 97.81 320 ALA A O 1
ATOM 2564 N N . GLY A 1 321 ? -0.608 -3.755 -9.441 1.00 96.06 321 GLY A N 1
ATOM 2565 C CA . GLY A 1 321 ? -0.790 -2.699 -8.434 1.00 96.06 321 GLY A CA 1
ATOM 2566 C C . GLY A 1 321 ? -2.204 -2.104 -8.345 1.00 96.06 321 GLY A C 1
ATOM 2567 O O . GLY A 1 321 ? -2.520 -1.474 -7.330 1.00 96.06 321 GLY A O 1
ATOM 2568 N N . LEU A 1 322 ? -3.074 -2.370 -9.327 1.00 97.88 322 LEU A N 1
ATOM 2569 C CA . LEU A 1 322 ? -4.487 -1.971 -9.346 1.00 97.88 322 LEU A CA 1
ATOM 2570 C C . LEU A 1 322 ? -5.438 -3.167 -9.198 1.00 97.88 322 LEU A C 1
ATOM 2572 O O . LEU A 1 322 ? -5.148 -4.254 -9.695 1.00 97.88 322 LEU A O 1
ATOM 2576 N N . PRO A 1 323 ? -6.609 -2.982 -8.561 1.00 97.81 323 PRO A N 1
ATOM 2577 C CA . PRO A 1 323 ? -7.685 -3.961 -8.624 1.00 97.81 323 PRO A CA 1
ATOM 2578 C C . PRO A 1 323 ? -8.325 -3.990 -10.020 1.00 97.81 323 PRO A C 1
ATOM 2580 O O . PRO A 1 323 ? -8.356 -2.979 -10.719 1.00 97.81 323 PRO A O 1
ATOM 2583 N N . ALA A 1 324 ? -8.943 -5.117 -10.383 1.00 98.31 324 ALA A N 1
ATOM 2584 C CA . ALA A 1 324 ? -9.581 -5.318 -11.691 1.00 98.31 324 ALA A CA 1
ATOM 2585 C C . ALA A 1 324 ? -10.595 -4.227 -12.081 1.00 98.31 324 ALA A C 1
ATOM 2587 O O . ALA A 1 324 ? -10.720 -3.866 -13.248 1.00 98.31 324 ALA A O 1
ATOM 2588 N N . CYS A 1 325 ? -11.317 -3.667 -11.106 1.00 98.44 325 CYS A N 1
ATOM 2589 C CA . CYS A 1 325 ? -12.277 -2.592 -11.352 1.00 98.44 325 CYS A CA 1
ATOM 2590 C C . CYS A 1 325 ? -11.644 -1.256 -11.768 1.00 98.44 325 CYS A C 1
ATOM 2592 O O . CYS A 1 325 ? -12.344 -0.394 -12.295 1.00 98.44 325 CYS A O 1
ATOM 2594 N N . ALA A 1 326 ? -10.345 -1.086 -11.521 1.00 98.44 326 ALA A N 1
ATOM 2595 C CA . ALA A 1 326 ? -9.563 0.084 -11.893 1.00 98.44 326 ALA A CA 1
ATOM 2596 C C . ALA A 1 326 ? -8.712 -0.148 -13.156 1.00 98.44 326 ALA A C 1
ATOM 2598 O O . ALA A 1 326 ? -8.079 0.792 -13.622 1.00 98.44 326 ALA A O 1
ATOM 2599 N N . ALA A 1 327 ? -8.700 -1.363 -13.715 1.00 98.44 327 ALA A N 1
ATOM 2600 C CA . ALA A 1 327 ? -7.925 -1.717 -14.907 1.00 98.44 327 ALA A CA 1
ATOM 2601 C C . ALA A 1 327 ? -8.736 -2.575 -15.903 1.00 98.44 327 ALA A C 1
ATOM 2603 O O . ALA A 1 327 ? -8.344 -3.704 -16.203 1.00 98.44 327 ALA A O 1
ATOM 2604 N N . PRO A 1 328 ? -9.896 -2.088 -16.386 1.00 98.31 328 PRO A N 1
ATOM 2605 C CA . PRO A 1 328 ? -10.769 -2.845 -17.277 1.00 98.31 328 PRO A CA 1
ATOM 2606 C C . PRO A 1 328 ? -10.095 -3.233 -18.597 1.00 98.31 328 PRO A C 1
ATOM 2608 O O . PRO A 1 328 ? -9.405 -2.417 -19.200 1.00 98.31 328 PRO A O 1
ATOM 2611 N N . GLY A 1 329 ? -10.340 -4.464 -19.059 1.00 97.94 329 GLY A N 1
ATOM 2612 C CA . GLY A 1 329 ? -9.892 -4.953 -20.372 1.00 97.94 329 GLY A CA 1
ATOM 2613 C C . GLY A 1 329 ? -8.408 -5.330 -20.457 1.00 97.94 329 GLY A C 1
ATOM 2614 O O . GLY A 1 329 ? -7.877 -5.511 -21.552 1.00 97.94 329 GLY A O 1
ATOM 2615 N N . THR A 1 330 ? -7.732 -5.446 -19.315 1.00 98.50 330 THR A N 1
ATOM 2616 C CA . THR A 1 330 ? -6.279 -5.667 -19.234 1.00 98.50 330 THR A CA 1
ATOM 2617 C C . THR A 1 330 ? -5.918 -7.108 -18.851 1.00 98.50 330 THR A C 1
ATOM 2619 O O . THR A 1 330 ? -6.784 -7.936 -18.551 1.00 98.50 330 THR A O 1
ATOM 2622 N N . LEU A 1 331 ? -4.622 -7.430 -18.870 1.00 98.44 331 LEU A N 1
ATOM 2623 C CA . LEU A 1 331 ? -4.090 -8.669 -18.301 1.00 98.44 331 LEU A CA 1
ATOM 2624 C C . LEU A 1 331 ? -3.620 -8.403 -16.871 1.00 98.44 331 LEU A C 1
ATOM 2626 O O . LEU A 1 331 ? -2.569 -7.803 -16.652 1.00 98.44 331 LEU A O 1
ATOM 2630 N N . LEU A 1 332 ? -4.391 -8.855 -15.891 1.00 98.12 332 LEU A N 1
ATOM 2631 C CA . LEU A 1 332 ? -4.081 -8.692 -14.477 1.00 98.12 332 LEU A CA 1
ATOM 2632 C C . LEU A 1 332 ? -2.913 -9.602 -14.098 1.00 98.12 332 LEU A C 1
ATOM 2634 O O . LEU A 1 332 ? -2.979 -10.822 -14.255 1.00 98.12 332 LEU A O 1
ATOM 2638 N N . VAL A 1 333 ? -1.845 -9.007 -13.572 1.00 97.06 333 VAL A N 1
ATOM 2639 C CA . VAL A 1 333 ? -0.666 -9.734 -13.098 1.00 97.06 333 VAL A CA 1
ATOM 2640 C C . VAL A 1 333 ? -0.310 -9.310 -11.681 1.00 97.06 333 VAL A C 1
ATOM 2642 O O . VAL A 1 333 ? -0.564 -8.184 -11.252 1.00 97.06 333 VAL A O 1
ATOM 2645 N N . GLU A 1 334 ? 0.294 -10.231 -10.939 1.00 93.12 334 GLU A N 1
ATOM 2646 C CA . GLU A 1 334 ? 0.801 -9.924 -9.608 1.00 93.12 334 GLU A CA 1
ATOM 2647 C C . GLU A 1 334 ? 2.064 -9.063 -9.683 1.00 93.12 334 GLU A C 1
ATOM 2649 O O . GLU A 1 334 ? 2.921 -9.312 -10.539 1.00 93.12 334 GLU A O 1
ATOM 2654 N N . PRO A 1 335 ? 2.214 -8.063 -8.796 1.00 92.94 335 PRO A N 1
ATOM 2655 C CA . PRO A 1 335 ? 3.495 -7.402 -8.629 1.00 92.94 335 PRO A CA 1
ATOM 2656 C C . PRO A 1 335 ? 4.522 -8.406 -8.094 1.00 92.94 335 PRO A C 1
ATOM 2658 O O . PRO A 1 335 ? 4.178 -9.318 -7.339 1.00 92.94 335 PRO A O 1
ATOM 2661 N N . LEU A 1 336 ? 5.793 -8.204 -8.452 1.00 94.94 336 LEU A N 1
ATOM 2662 C CA . LEU A 1 336 ? 6.887 -9.010 -7.913 1.00 94.94 336 LEU A CA 1
ATOM 2663 C C . LEU A 1 336 ? 6.892 -8.932 -6.384 1.00 94.94 336 LEU A C 1
ATOM 2665 O O . LEU A 1 336 ? 6.859 -7.838 -5.810 1.00 94.94 336 LEU A O 1
ATOM 2669 N N . ARG A 1 337 ? 7.012 -10.084 -5.722 1.00 96.31 337 ARG A N 1
ATOM 2670 C CA . ARG A 1 337 ? 7.268 -10.158 -4.283 1.00 96.31 337 ARG A CA 1
ATOM 2671 C C . ARG A 1 337 ? 8.635 -9.552 -4.004 1.00 96.31 337 ARG A C 1
ATOM 2673 O O . ARG A 1 337 ? 9.672 -10.167 -4.262 1.00 96.31 337 ARG A O 1
ATOM 2680 N N . ARG A 1 338 ? 8.613 -8.319 -3.508 1.00 96.31 338 ARG A N 1
ATOM 2681 C CA . ARG A 1 338 ? 9.785 -7.479 -3.283 1.00 96.31 338 ARG A CA 1
ATOM 2682 C C . ARG A 1 338 ? 10.002 -7.237 -1.798 1.00 96.31 338 ARG A C 1
ATOM 2684 O O . ARG A 1 338 ? 9.068 -6.872 -1.089 1.00 96.31 338 ARG A O 1
ATOM 2691 N N . LEU A 1 339 ? 11.255 -7.339 -1.370 1.00 97.38 339 LEU A N 1
ATOM 2692 C CA . LEU A 1 339 ? 11.721 -6.851 -0.077 1.00 97.38 339 LEU A CA 1
ATOM 2693 C C . LEU A 1 339 ? 12.921 -5.942 -0.289 1.00 97.38 339 LEU A C 1
ATOM 2695 O O . LEU A 1 339 ? 13.784 -6.212 -1.126 1.00 97.38 339 LEU A O 1
ATOM 2699 N N . ASP A 1 340 ? 12.951 -4.863 0.483 1.00 96.81 340 ASP A N 1
ATOM 2700 C CA . ASP A 1 340 ? 14.043 -3.904 0.458 1.00 96.81 340 ASP A CA 1
ATOM 2701 C C . ASP A 1 340 ? 15.064 -4.304 1.531 1.00 96.81 340 ASP A C 1
ATOM 2703 O O . ASP A 1 340 ? 14.683 -4.645 2.653 1.00 96.81 340 ASP A O 1
ATOM 2707 N N . ARG A 1 341 ? 16.362 -4.214 1.226 1.00 96.38 341 ARG A N 1
ATOM 2708 C CA . ARG A 1 341 ? 17.445 -4.485 2.185 1.00 96.38 341 ARG A CA 1
ATOM 2709 C C . ARG A 1 341 ? 17.307 -3.665 3.463 1.00 96.38 341 ARG A C 1
ATOM 2711 O O . ARG A 1 341 ? 17.516 -4.191 4.549 1.00 96.38 341 ARG A O 1
ATOM 2718 N N . ALA A 1 342 ? 16.850 -2.421 3.331 1.00 94.94 342 ALA A N 1
ATOM 2719 C CA . ALA A 1 342 ? 16.559 -1.521 4.443 1.00 94.94 342 ALA A CA 1
ATOM 2720 C C . ALA A 1 342 ? 15.432 -2.010 5.376 1.00 94.94 342 ALA A C 1
ATOM 2722 O O . ALA A 1 342 ? 15.274 -1.463 6.454 1.00 94.94 342 ALA A O 1
ATOM 2723 N N . THR A 1 343 ? 14.662 -3.042 5.004 1.00 96.88 343 THR A N 1
ATOM 2724 C CA . THR A 1 343 ? 13.671 -3.669 5.905 1.00 96.88 343 THR A CA 1
ATOM 2725 C C . THR A 1 343 ? 14.333 -4.513 7.005 1.00 96.88 343 THR A C 1
ATOM 2727 O O . THR A 1 343 ? 13.668 -4.973 7.932 1.00 96.88 343 THR A O 1
ATOM 2730 N N . PHE A 1 344 ? 15.646 -4.724 6.916 1.00 96.38 344 PHE A N 1
ATOM 2731 C CA . PHE A 1 344 ? 16.432 -5.485 7.872 1.00 96.38 344 PHE A CA 1
ATOM 2732 C C . PHE A 1 344 ? 17.377 -4.563 8.635 1.00 96.38 344 PHE A C 1
ATOM 2734 O O . PHE A 1 344 ? 17.964 -3.638 8.076 1.00 96.38 344 PHE A O 1
ATOM 2741 N N . ASP A 1 345 ? 17.551 -4.860 9.914 1.00 94.81 345 ASP A N 1
ATOM 2742 C CA . ASP A 1 345 ? 18.551 -4.228 10.756 1.00 94.81 345 ASP A CA 1
ATOM 2743 C C . ASP A 1 345 ? 19.957 -4.634 10.286 1.00 94.81 345 ASP A C 1
ATOM 2745 O O . ASP A 1 345 ? 20.262 -5.819 10.136 1.00 94.81 345 ASP A O 1
ATOM 2749 N N . ALA A 1 346 ? 20.812 -3.645 10.025 1.00 92.44 346 ALA A N 1
ATOM 2750 C CA . ALA A 1 346 ? 22.120 -3.871 9.413 1.00 92.44 346 ALA A CA 1
ATOM 2751 C C . ALA A 1 346 ? 23.119 -4.578 10.346 1.00 92.44 346 ALA A C 1
ATOM 2753 O O . ALA A 1 346 ? 24.048 -5.225 9.863 1.00 92.44 346 ALA A O 1
ATOM 2754 N N . GLU A 1 347 ? 22.942 -4.463 11.665 1.00 92.88 347 GLU A N 1
ATOM 2755 C CA . GLU A 1 347 ? 23.854 -5.034 12.664 1.00 92.88 347 GLU A CA 1
ATOM 2756 C C . GLU A 1 347 ? 23.509 -6.489 12.993 1.00 92.88 347 GLU A C 1
ATOM 2758 O O . GLU A 1 347 ? 24.391 -7.309 13.248 1.00 92.88 347 GLU A O 1
ATOM 2763 N N . THR A 1 348 ? 22.221 -6.823 12.981 1.00 93.62 348 THR A N 1
ATOM 2764 C CA . THR A 1 348 ? 21.712 -8.137 13.385 1.00 93.62 348 THR A CA 1
ATOM 2765 C C . THR A 1 348 ? 21.210 -8.979 12.219 1.00 93.62 348 THR A C 1
ATOM 2767 O O . THR A 1 348 ? 20.998 -10.179 12.394 1.00 93.62 348 THR A O 1
ATOM 2770 N N . GLY A 1 349 ? 20.978 -8.376 11.051 1.00 95.12 349 GLY A N 1
ATOM 2771 C CA . GLY A 1 349 ? 20.389 -9.023 9.880 1.00 95.12 349 GLY A CA 1
ATOM 2772 C C . GLY A 1 349 ? 18.932 -9.441 10.075 1.00 95.12 349 GLY A C 1
ATOM 2773 O O . GLY A 1 349 ? 18.395 -10.180 9.255 1.00 95.12 349 GLY A O 1
ATOM 2774 N N . ARG A 1 350 ? 18.279 -9.027 11.163 1.00 95.69 350 ARG A N 1
ATOM 2775 C CA . ARG A 1 350 ? 16.893 -9.397 11.478 1.00 95.69 350 ARG A CA 1
ATOM 2776 C C . ARG A 1 350 ? 15.931 -8.419 10.816 1.00 95.69 350 ARG A C 1
ATOM 2778 O O . ARG A 1 350 ? 16.278 -7.261 10.625 1.00 95.69 350 ARG A O 1
ATOM 2785 N N . LEU A 1 351 ? 14.695 -8.841 10.541 1.00 96.81 351 LEU A N 1
ATOM 2786 C CA . LEU A 1 351 ? 13.643 -7.899 10.137 1.00 96.81 351 LEU A CA 1
ATOM 2787 C C . LEU A 1 351 ? 13.491 -6.787 11.180 1.00 96.81 351 LEU A C 1
ATOM 2789 O O . LEU A 1 351 ? 13.270 -7.083 12.357 1.00 96.81 351 LEU A O 1
ATOM 2793 N N . ASP A 1 352 ? 13.565 -5.532 10.752 1.00 96.88 352 ASP A N 1
ATOM 2794 C CA . ASP A 1 352 ? 13.259 -4.380 11.591 1.00 96.88 352 ASP A CA 1
ATOM 2795 C C . ASP A 1 352 ? 11.744 -4.128 11.558 1.00 96.88 352 ASP A C 1
ATOM 2797 O O . ASP A 1 352 ? 11.125 -3.988 10.502 1.00 96.88 352 ASP A O 1
ATOM 2801 N N . TRP A 1 353 ? 11.108 -4.090 12.731 1.00 96.06 353 TRP A N 1
ATOM 2802 C CA . TRP A 1 353 ? 9.654 -3.955 12.816 1.00 96.06 353 TRP A CA 1
ATOM 2803 C C . TRP A 1 353 ? 9.151 -2.564 12.392 1.00 96.06 353 TRP A C 1
ATOM 2805 O O . TRP A 1 353 ? 8.004 -2.454 11.957 1.00 96.06 353 TRP A O 1
ATOM 2815 N N . ARG A 1 354 ? 9.966 -1.504 12.519 1.00 96.62 354 ARG A N 1
ATOM 2816 C CA . ARG A 1 354 ? 9.634 -0.143 12.061 1.00 96.62 354 ARG A CA 1
ATOM 2817 C C . ARG A 1 354 ? 9.681 -0.086 10.553 1.00 96.62 354 ARG A C 1
ATOM 2819 O O . ARG A 1 354 ? 8.739 0.413 9.944 1.00 96.62 354 ARG A O 1
ATOM 2826 N N . GLU A 1 355 ? 10.741 -0.624 9.968 1.00 97.56 355 GLU A N 1
ATOM 2827 C CA . GLU A 1 355 ? 10.909 -0.649 8.518 1.00 97.56 355 GLU A CA 1
ATOM 2828 C C . GLU A 1 355 ? 9.878 -1.568 7.862 1.00 97.56 355 GLU A C 1
ATOM 2830 O O . GLU A 1 355 ? 9.308 -1.216 6.834 1.00 97.56 355 GLU A O 1
ATOM 2835 N N . LEU A 1 356 ? 9.510 -2.676 8.511 1.00 97.94 356 LEU A N 1
ATOM 2836 C CA . LEU A 1 356 ? 8.395 -3.515 8.072 1.00 97.94 356 LEU A CA 1
ATOM 2837 C C . LEU A 1 356 ? 7.043 -2.784 8.153 1.00 97.94 356 LEU A C 1
ATOM 2839 O O . LEU A 1 356 ? 6.190 -2.941 7.278 1.00 97.94 356 LEU A O 1
ATOM 2843 N N . ALA A 1 357 ? 6.826 -1.965 9.186 1.00 97.81 357 ALA A N 1
ATOM 2844 C CA . ALA A 1 357 ? 5.618 -1.148 9.292 1.00 97.81 357 ALA A CA 1
ATOM 2845 C C . ALA A 1 357 ? 5.587 -0.029 8.239 1.00 97.81 357 ALA A C 1
ATOM 2847 O O . ALA A 1 357 ? 4.530 0.227 7.658 1.00 97.81 357 ALA A O 1
ATOM 2848 N N . ARG A 1 358 ? 6.738 0.585 7.932 1.00 97.62 358 ARG A N 1
ATOM 2849 C CA . ARG A 1 358 ? 6.876 1.534 6.819 1.00 97.62 358 ARG A CA 1
ATOM 2850 C C . ARG A 1 358 ? 6.617 0.845 5.485 1.00 97.62 358 ARG A C 1
ATOM 2852 O O . ARG A 1 358 ? 5.801 1.335 4.718 1.00 97.62 358 ARG A O 1
ATOM 2859 N N . HIS A 1 359 ? 7.196 -0.332 5.249 1.00 97.56 359 HIS A N 1
ATOM 2860 C CA . HIS A 1 359 ? 6.927 -1.148 4.064 1.00 97.56 359 HIS A CA 1
ATOM 2861 C C . HIS A 1 359 ? 5.422 -1.383 3.877 1.00 97.56 359 HIS A C 1
ATOM 2863 O O . HIS A 1 359 ? 4.896 -1.178 2.782 1.00 97.56 359 HIS A O 1
ATOM 2869 N N . HIS A 1 360 ? 4.707 -1.736 4.952 1.00 97.88 360 HIS A N 1
ATOM 2870 C CA . HIS A 1 360 ? 3.253 -1.864 4.904 1.00 97.88 360 HIS A CA 1
ATOM 2871 C C . HIS A 1 360 ? 2.576 -0.560 4.468 1.00 97.88 360 HIS A C 1
ATOM 2873 O O . HIS A 1 360 ? 1.821 -0.566 3.501 1.00 97.88 360 HIS A O 1
ATOM 2879 N N . VAL A 1 361 ? 2.858 0.560 5.135 1.00 97.38 361 VAL A N 1
ATOM 2880 C CA . VAL A 1 361 ? 2.258 1.865 4.808 1.00 97.38 361 VAL A CA 1
ATOM 2881 C C . VAL A 1 361 ? 2.537 2.274 3.356 1.00 97.38 361 VAL A C 1
ATOM 2883 O O . VAL A 1 361 ? 1.622 2.681 2.637 1.00 97.38 361 VAL A O 1
ATOM 2886 N N . SER A 1 362 ? 3.774 2.113 2.898 1.00 96.69 362 SER A N 1
ATOM 2887 C CA . SER A 1 362 ? 4.224 2.600 1.594 1.00 96.69 362 SER A CA 1
ATOM 2888 C C . SER A 1 362 ? 3.790 1.710 0.423 1.00 96.69 362 SER A C 1
ATOM 2890 O O . SER A 1 362 ? 3.753 2.195 -0.707 1.00 96.69 362 SER A O 1
ATOM 2892 N N . ARG A 1 363 ? 3.440 0.432 0.656 1.00 95.88 363 ARG A N 1
ATOM 2893 C CA . ARG A 1 363 ? 3.151 -0.547 -0.420 1.00 95.88 363 ARG A CA 1
ATOM 2894 C C . ARG A 1 363 ? 1.868 -1.354 -0.245 1.00 95.88 363 ARG A C 1
ATOM 2896 O O . ARG A 1 363 ? 1.090 -1.499 -1.191 1.00 95.88 363 ARG A O 1
ATOM 2903 N N . GLU A 1 364 ? 1.637 -1.870 0.955 1.00 96.62 364 GLU A N 1
ATOM 2904 C CA . GLU A 1 364 ? 0.625 -2.905 1.207 1.00 96.62 364 GLU A CA 1
ATOM 2905 C C . GLU A 1 364 ? -0.659 -2.370 1.850 1.00 96.62 364 GLU A C 1
ATOM 2907 O O . GLU A 1 364 ? -1.679 -3.062 1.865 1.00 96.62 364 GLU A O 1
ATOM 2912 N N . TYR A 1 365 ? -0.652 -1.142 2.376 1.00 97.44 365 TYR A N 1
ATOM 2913 C CA . TYR A 1 365 ? -1.815 -0.584 3.048 1.00 97.44 365 TYR A CA 1
ATOM 2914 C C . TYR A 1 365 ? -2.884 -0.190 2.027 1.00 97.44 365 TYR A C 1
ATOM 2916 O O . TYR A 1 365 ? -2.815 0.849 1.368 1.00 97.44 365 TYR A O 1
ATOM 2924 N N . ARG A 1 366 ? -3.881 -1.066 1.890 1.00 97.12 366 ARG A N 1
ATOM 2925 C CA . ARG A 1 366 ? -4.972 -0.956 0.923 1.00 97.12 366 ARG A CA 1
ATOM 2926 C C . ARG A 1 366 ? -6.336 -0.917 1.602 1.00 97.12 366 ARG A C 1
ATOM 2928 O O . ARG A 1 366 ? -6.510 -1.414 2.714 1.00 97.12 366 ARG A O 1
ATOM 2935 N N . GLY A 1 367 ? -7.302 -0.314 0.918 1.00 96.06 367 GLY A N 1
ATOM 2936 C CA . GLY A 1 367 ? -8.678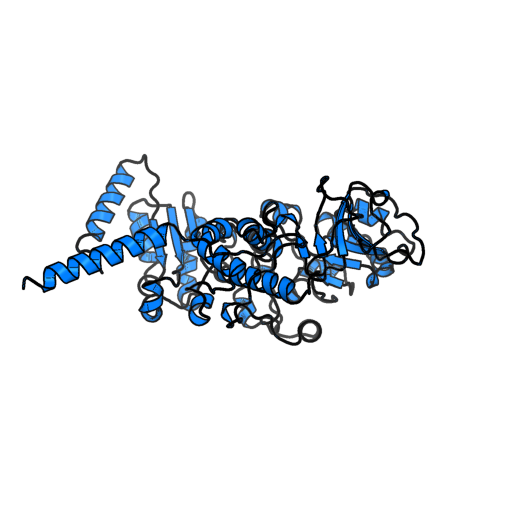 -0.166 1.381 1.00 96.06 367 GLY A CA 1
ATOM 2937 C C . GLY A 1 367 ? -9.707 -0.518 0.308 1.00 96.06 367 GLY A C 1
ATOM 2938 O O . GLY A 1 367 ? -9.438 -0.481 -0.895 1.00 96.06 367 GLY A O 1
ATOM 2939 N N . LYS A 1 368 ? -10.919 -0.849 0.758 1.00 96.38 368 LYS A N 1
ATOM 2940 C CA . LYS A 1 368 ? -12.083 -1.154 -0.086 1.00 96.38 368 LYS A CA 1
ATOM 2941 C C . LYS A 1 368 ? -13.251 -0.244 0.282 1.00 96.38 368 LYS A C 1
ATOM 2943 O O . LYS A 1 368 ? -13.364 0.176 1.429 1.00 96.38 368 LYS A O 1
ATOM 2948 N N . SER A 1 369 ? -14.153 -0.008 -0.668 1.00 95.94 369 SER A N 1
ATOM 2949 C CA . SER A 1 369 ? -15.468 0.594 -0.402 1.00 95.94 369 SER A CA 1
ATOM 2950 C C . SER A 1 369 ? -16.390 -0.416 0.290 1.00 95.94 369 SER A C 1
ATOM 2952 O O . SER A 1 369 ? -16.258 -1.625 0.088 1.00 95.94 369 SER A O 1
ATOM 2954 N N . VAL A 1 370 ? -17.379 0.065 1.054 1.00 92.94 370 VAL A N 1
ATOM 2955 C CA . VAL A 1 370 ? -18.476 -0.784 1.558 1.00 92.94 370 VAL A CA 1
ATOM 2956 C C . VAL A 1 370 ? -19.225 -1.508 0.440 1.00 92.94 370 VAL A C 1
ATOM 2958 O O . VAL A 1 370 ? -19.689 -2.626 0.662 1.00 92.94 370 VAL A O 1
ATOM 2961 N N . ARG A 1 371 ? -19.292 -0.910 -0.757 1.00 93.94 371 ARG A N 1
ATOM 2962 C CA . ARG A 1 371 ? -19.931 -1.485 -1.949 1.00 93.94 371 ARG A CA 1
ATOM 2963 C C . ARG A 1 371 ? -19.189 -2.721 -2.465 1.00 93.94 371 ARG A C 1
ATOM 2965 O O . ARG A 1 371 ? -19.772 -3.544 -3.156 1.00 93.94 371 ARG A O 1
ATOM 2972 N N . CYS A 1 372 ? -17.910 -2.890 -2.116 1.00 96.19 372 CYS A N 1
ATOM 2973 C CA . CYS A 1 372 ? -17.132 -4.066 -2.513 1.00 96.19 372 CYS A CA 1
ATOM 2974 C C . CYS A 1 372 ? -17.581 -5.361 -1.824 1.00 96.19 372 CYS A C 1
ATOM 2976 O O . CYS A 1 372 ? -17.089 -6.421 -2.202 1.00 96.19 372 CYS A O 1
ATOM 2978 N N . ALA A 1 373 ? -18.465 -5.299 -0.824 1.00 92.44 373 ALA A N 1
ATOM 2979 C CA . ALA A 1 373 ? -18.986 -6.495 -0.163 1.00 92.44 373 ALA A CA 1
ATOM 2980 C C . ALA A 1 373 ? -19.696 -7.443 -1.144 1.00 92.44 373 ALA A C 1
ATOM 2982 O O . ALA A 1 373 ? -19.543 -8.652 -1.016 1.00 92.44 373 ALA A O 1
ATOM 2983 N N . ASP A 1 374 ? -20.364 -6.890 -2.159 1.00 93.06 374 ASP A N 1
ATOM 2984 C CA . ASP A 1 374 ? -21.125 -7.654 -3.156 1.00 93.06 374 ASP A CA 1
ATOM 2985 C C . ASP A 1 374 ? -20.316 -7.925 -4.443 1.00 93.06 374 ASP A C 1
ATOM 2987 O O . ASP A 1 374 ? -20.832 -8.446 -5.428 1.00 93.06 374 ASP A O 1
ATOM 2991 N N . CYS A 1 375 ? -19.029 -7.558 -4.466 1.00 97.19 375 CYS A N 1
ATOM 2992 C CA . CYS A 1 375 ? -18.148 -7.772 -5.614 1.00 97.19 375 CYS A CA 1
ATOM 2993 C C . CYS A 1 375 ? -17.732 -9.245 -5.716 1.00 97.19 375 CYS A C 1
ATOM 2995 O O . CYS A 1 375 ? -17.171 -9.787 -4.759 1.00 97.19 375 CYS A O 1
ATOM 2997 N N . ARG A 1 376 ? -17.851 -9.854 -6.903 1.00 96.31 376 ARG A N 1
ATOM 2998 C CA . ARG A 1 376 ? -17.407 -11.243 -7.165 1.00 96.31 376 ARG A CA 1
ATOM 2999 C C . ARG A 1 376 ? -15.932 -11.468 -6.831 1.00 96.31 376 ARG A C 1
ATOM 3001 O O . ARG A 1 376 ? -15.528 -12.526 -6.363 1.00 96.31 376 ARG A O 1
ATOM 3008 N N . LEU A 1 377 ? -15.120 -10.428 -7.007 1.00 96.56 377 LEU A N 1
ATOM 3009 C CA . LEU A 1 377 ? -13.670 -10.490 -6.825 1.00 96.56 377 LEU A CA 1
ATOM 3010 C C . LEU A 1 377 ? -13.216 -10.161 -5.397 1.00 96.56 377 LEU A C 1
ATOM 3012 O O . LEU A 1 377 ? -12.014 -10.133 -5.129 1.00 96.56 377 LEU A O 1
ATOM 3016 N N . THR A 1 378 ? -14.138 -9.875 -4.470 1.00 95.25 378 THR A N 1
ATOM 3017 C CA . THR A 1 378 ? -13.799 -9.304 -3.156 1.00 95.25 378 THR A CA 1
ATOM 3018 C C . THR A 1 378 ? -12.799 -10.149 -2.364 1.00 95.25 378 THR A C 1
ATOM 3020 O O . THR A 1 378 ? -11.886 -9.593 -1.756 1.00 95.25 378 THR A O 1
ATOM 3023 N N . ALA A 1 379 ? -12.892 -11.479 -2.445 1.00 93.31 379 ALA A N 1
ATOM 3024 C CA . ALA A 1 379 ? -12.030 -12.410 -1.713 1.00 93.31 379 ALA A CA 1
ATOM 3025 C C . ALA A 1 379 ? -10.585 -12.500 -2.256 1.00 93.31 379 ALA A C 1
ATOM 3027 O O . ALA A 1 379 ? -9.704 -13.033 -1.585 1.00 93.31 379 ALA A O 1
ATOM 3028 N N . ARG A 1 380 ? -10.326 -12.000 -3.473 1.00 95.00 380 ARG A N 1
ATOM 3029 C CA . ARG A 1 380 ? -8.993 -11.987 -4.118 1.00 95.00 380 ARG A CA 1
ATOM 3030 C C . ARG A 1 380 ? -8.446 -10.580 -4.358 1.00 95.00 380 ARG A C 1
ATOM 3032 O O . ARG A 1 380 ? -7.298 -10.410 -4.749 1.00 95.00 380 ARG A O 1
ATOM 3039 N N . CYS A 1 381 ? -9.264 -9.565 -4.114 1.00 95.56 381 CYS A N 1
ATOM 3040 C CA . CYS A 1 381 ? -8.901 -8.165 -4.243 1.00 95.56 381 CYS A CA 1
ATOM 3041 C C . CYS A 1 381 ? -8.440 -7.622 -2.886 1.00 95.56 381 CYS A C 1
ATOM 3043 O O . CYS A 1 381 ? -9.128 -7.814 -1.890 1.00 95.56 381 CYS A O 1
ATOM 3045 N N . GLU A 1 382 ? -7.324 -6.897 -2.834 1.00 94.19 382 GLU A N 1
ATOM 3046 C CA . GLU A 1 382 ? -6.898 -6.160 -1.626 1.00 94.19 382 GLU A CA 1
ATOM 3047 C C . GLU A 1 382 ? -7.414 -4.711 -1.613 1.00 94.19 382 GLU A C 1
ATOM 3049 O O . GLU A 1 382 ? -7.428 -4.061 -0.572 1.00 94.19 382 GLU A O 1
ATOM 3054 N N . GLY A 1 383 ? -7.899 -4.219 -2.756 1.00 96.94 383 GLY A N 1
ATOM 3055 C CA . GLY A 1 383 ? -8.374 -2.850 -2.934 1.00 96.94 383 GLY A CA 1
ATOM 3056 C C . GLY A 1 383 ? -7.305 -1.896 -3.473 1.00 96.94 383 GLY A C 1
ATOM 3057 O O . GLY A 1 383 ? -6.286 -2.313 -4.031 1.00 96.94 383 GLY A O 1
ATOM 3058 N N . LEU A 1 384 ? -7.572 -0.599 -3.338 1.00 98.12 384 LEU A N 1
ATOM 3059 C CA . LEU A 1 384 ? -6.678 0.476 -3.782 1.00 98.12 384 LEU A CA 1
ATOM 3060 C C . LEU A 1 384 ? -5.735 0.881 -2.650 1.00 98.12 384 LEU A C 1
ATOM 3062 O O . LEU A 1 384 ? -6.078 0.718 -1.479 1.00 98.12 384 LEU A O 1
ATOM 3066 N N . HIS A 1 385 ? -4.558 1.410 -2.992 1.00 98.25 385 HIS A N 1
ATOM 3067 C CA . HIS A 1 385 ? -3.626 1.937 -1.991 1.00 98.25 385 HIS A CA 1
ATOM 3068 C C . HIS A 1 385 ? -4.275 3.077 -1.196 1.00 98.25 385 HIS A C 1
ATOM 3070 O O . HIS A 1 385 ? -5.034 3.884 -1.738 1.00 98.25 385 HIS A O 1
ATOM 3076 N N . ILE A 1 386 ? -4.001 3.123 0.106 1.00 97.81 386 ILE A N 1
ATOM 3077 C CA . ILE A 1 386 ? -4.683 4.014 1.042 1.00 97.81 386 ILE A CA 1
ATOM 3078 C C . ILE A 1 386 ? -4.517 5.494 0.687 1.00 97.81 386 ILE A C 1
ATOM 3080 O O . ILE A 1 386 ? -5.472 6.254 0.822 1.00 97.81 386 ILE A O 1
ATOM 3084 N N . ASN A 1 387 ? -3.355 5.918 0.187 1.00 97.94 387 ASN A N 1
ATOM 3085 C CA . ASN A 1 387 ? -3.135 7.324 -0.151 1.00 97.94 387 ASN A CA 1
ATOM 3086 C C . ASN A 1 387 ? -3.825 7.725 -1.460 1.00 97.94 387 ASN A C 1
ATOM 3088 O O . ASN A 1 387 ? -4.312 8.850 -1.548 1.00 97.94 387 ASN A O 1
ATOM 3092 N N . MET A 1 388 ? -3.992 6.794 -2.405 1.00 98.06 388 MET A N 1
ATOM 3093 C CA . MET A 1 388 ? -4.848 7.012 -3.575 1.00 98.06 388 MET A CA 1
ATOM 3094 C C . MET A 1 388 ? -6.318 7.184 -3.156 1.00 98.06 388 MET A C 1
ATOM 3096 O O . MET A 1 388 ? -7.020 8.051 -3.670 1.00 98.06 388 MET A O 1
ATOM 3100 N N . ILE A 1 389 ? -6.785 6.400 -2.174 1.00 98.12 389 ILE A N 1
ATOM 3101 C CA . ILE A 1 389 ? -8.141 6.535 -1.614 1.00 98.12 389 ILE A CA 1
ATOM 3102 C C . ILE A 1 389 ? -8.313 7.876 -0.891 1.00 98.12 389 ILE A C 1
ATOM 3104 O O . ILE A 1 389 ? -9.340 8.524 -1.070 1.00 98.12 389 ILE A O 1
ATOM 3108 N N . ARG A 1 390 ? -7.334 8.299 -0.084 1.00 97.38 390 ARG A N 1
ATOM 3109 C CA . ARG A 1 390 ? -7.379 9.582 0.641 1.00 97.38 390 ARG A CA 1
ATOM 3110 C C . ARG A 1 390 ? -7.440 10.784 -0.299 1.00 97.38 390 ARG A C 1
ATOM 3112 O O . ARG A 1 390 ? -8.158 11.734 -0.016 1.00 97.38 390 ARG A O 1
ATOM 3119 N N . ASP A 1 391 ? -6.705 10.729 -1.407 1.00 97.38 391 ASP A N 1
ATOM 3120 C CA . ASP A 1 391 ? -6.693 11.780 -2.427 1.00 97.38 391 ASP A CA 1
ATOM 3121 C C . ASP A 1 391 ? -7.966 11.766 -3.293 1.00 97.38 391 ASP A C 1
ATOM 3123 O O . ASP A 1 391 ? -8.636 12.784 -3.455 1.00 97.38 391 ASP A O 1
ATOM 3127 N N . GLN A 1 392 ? -8.327 10.610 -3.853 1.00 97.06 392 GLN A N 1
ATOM 3128 C CA . GLN A 1 392 ? -9.308 10.535 -4.944 1.00 97.06 392 GLN A CA 1
ATOM 3129 C C . GLN A 1 392 ? -10.669 9.966 -4.532 1.00 97.06 392 GLN A C 1
ATOM 3131 O O . GLN A 1 392 ? -11.653 10.111 -5.264 1.00 97.06 392 GLN A O 1
ATOM 3136 N N . GLY A 1 393 ? -10.749 9.343 -3.362 1.00 97.56 393 GLY A N 1
ATOM 3137 C CA . GLY A 1 393 ? -11.971 8.807 -2.784 1.00 97.56 393 GLY A CA 1
ATOM 3138 C C . GLY A 1 393 ? -12.234 7.330 -3.085 1.00 97.56 393 GLY A C 1
ATOM 3139 O O . GLY A 1 393 ? -11.773 6.755 -4.074 1.00 97.56 393 GLY A O 1
ATOM 3140 N N . LEU A 1 394 ? -13.086 6.715 -2.261 1.00 97.56 394 LEU A N 1
ATOM 3141 C CA . LEU A 1 394 ? -13.545 5.330 -2.426 1.00 97.56 394 LEU A CA 1
ATOM 3142 C C . LEU A 1 394 ? -14.454 5.137 -3.649 1.00 97.56 394 LEU A C 1
ATOM 3144 O O . LEU A 1 394 ? -14.719 4.002 -4.050 1.00 97.56 394 LEU A O 1
ATOM 3148 N N . LYS A 1 395 ? -14.872 6.228 -4.306 1.00 97.06 395 LYS A N 1
ATOM 3149 C CA . LYS A 1 395 ? -15.584 6.199 -5.594 1.00 97.06 395 LYS A CA 1
ATOM 3150 C C . LYS A 1 395 ? -14.816 5.453 -6.695 1.00 97.06 395 LYS A C 1
ATOM 3152 O O . LYS A 1 395 ? -15.437 4.935 -7.620 1.00 97.06 395 LYS A O 1
ATOM 3157 N N . LEU A 1 396 ? -13.485 5.379 -6.591 1.00 97.62 396 LEU A N 1
ATOM 3158 C CA . LEU A 1 396 ? -12.643 4.608 -7.508 1.00 97.62 396 LEU A CA 1
ATOM 3159 C C . LEU A 1 396 ? -12.879 3.097 -7.404 1.00 97.62 396 LEU A C 1
ATOM 3161 O O . LEU A 1 396 ? -12.678 2.369 -8.374 1.00 97.62 396 LEU A O 1
ATOM 3165 N N . CYS A 1 397 ? -13.340 2.602 -6.254 1.00 97.88 397 CYS A N 1
ATOM 3166 C CA . CYS A 1 397 ? -13.795 1.227 -6.145 1.00 97.88 397 CYS A CA 1
ATOM 3167 C C . CYS A 1 397 ? -15.113 1.076 -6.921 1.00 97.88 397 CYS A C 1
ATOM 3169 O O . CYS A 1 397 ? -16.155 1.578 -6.493 1.00 97.88 397 CYS A O 1
ATOM 3171 N N . ARG A 1 398 ? -15.072 0.370 -8.056 1.00 97.38 398 ARG A N 1
ATOM 3172 C CA . ARG A 1 398 ? -16.237 0.053 -8.902 1.00 97.38 398 ARG A CA 1
ATOM 3173 C C . ARG A 1 398 ? -16.510 -1.460 -8.857 1.00 97.38 398 ARG A C 1
ATOM 3175 O O . ARG A 1 398 ? -15.971 -2.182 -9.685 1.00 97.38 398 ARG A O 1
ATOM 3182 N N . PRO A 1 399 ? -17.233 -1.975 -7.844 1.00 97.50 399 PRO A N 1
ATOM 3183 C CA . PRO A 1 399 ? -17.489 -3.409 -7.691 1.00 97.50 399 PRO A CA 1
ATOM 3184 C C . PRO A 1 399 ? -17.947 -4.070 -8.993 1.00 97.50 399 PRO A C 1
ATOM 3186 O O . PRO A 1 399 ? -18.819 -3.541 -9.675 1.00 97.50 399 PRO A O 1
ATOM 3189 N N . LEU A 1 400 ? -17.358 -5.221 -9.312 1.00 97.81 400 LEU A N 1
ATOM 3190 C CA . LEU A 1 400 ? -17.704 -6.015 -10.486 1.00 97.81 400 LEU A CA 1
ATOM 3191 C C . LEU A 1 400 ? -18.692 -7.101 -10.048 1.00 97.81 400 LEU A C 1
ATOM 3193 O O . LEU A 1 400 ? -18.309 -8.066 -9.378 1.00 97.81 400 LEU A O 1
ATOM 3197 N N . VAL A 1 401 ? -19.968 -6.877 -10.360 1.00 96.69 401 VAL A N 1
ATOM 3198 C CA . VAL A 1 401 ? -21.078 -7.781 -10.018 1.00 96.69 401 VAL A CA 1
ATOM 3199 C C . VAL A 1 401 ? -21.428 -8.658 -11.221 1.00 96.69 401 VAL A C 1
ATOM 3201 O O . VAL A 1 401 ? -21.582 -9.866 -11.075 1.00 96.69 401 VAL A O 1
ATOM 3204 N N . ASP A 1 402 ? -21.472 -8.074 -12.415 1.00 95.75 402 ASP A N 1
ATOM 3205 C CA . ASP A 1 402 ? -21.804 -8.723 -13.681 1.00 95.75 402 ASP A CA 1
ATOM 3206 C C . ASP A 1 402 ? -20.984 -8.144 -14.856 1.00 95.75 402 ASP A C 1
ATOM 3208 O O . ASP A 1 402 ? -20.159 -7.241 -14.683 1.00 95.75 402 ASP A O 1
ATOM 3212 N N . GLY A 1 403 ? -21.178 -8.715 -16.048 1.00 97.00 403 GLY A N 1
ATOM 3213 C CA . GLY A 1 403 ? -20.535 -8.297 -17.297 1.00 97.00 403 GLY A CA 1
ATOM 3214 C C . GLY A 1 403 ? -19.307 -9.124 -17.692 1.00 97.00 403 GLY A C 1
ATOM 3215 O O . GLY A 1 403 ? -18.672 -9.770 -16.859 1.00 97.00 403 GLY A O 1
ATOM 3216 N N . GLU A 1 404 ? -18.956 -9.066 -18.981 1.00 97.56 404 GLU A N 1
ATOM 3217 C CA . GLU A 1 404 ? -17.862 -9.855 -19.577 1.00 97.56 404 GLU A CA 1
ATOM 3218 C C . GLU A 1 404 ? -16.527 -9.628 -18.857 1.00 97.56 404 GLU A C 1
ATOM 3220 O O . GLU A 1 404 ? -15.834 -10.580 -18.505 1.00 97.56 404 GLU A O 1
ATOM 3225 N N . TRP A 1 405 ? -16.199 -8.370 -18.536 1.00 97.88 405 TRP A N 1
ATOM 3226 C CA . TRP A 1 405 ? -14.977 -8.060 -17.792 1.00 97.88 405 TRP A CA 1
ATOM 3227 C C . TRP A 1 405 ? -14.973 -8.649 -16.375 1.00 97.88 405 TRP A C 1
ATOM 3229 O O . TRP A 1 405 ? -13.922 -9.057 -15.888 1.00 97.88 405 TRP A O 1
ATOM 3239 N N . ALA A 1 406 ? -16.122 -8.713 -15.695 1.00 98.12 406 ALA A N 1
ATOM 3240 C CA . ALA A 1 406 ? -16.197 -9.297 -14.358 1.00 98.12 406 ALA A CA 1
ATOM 3241 C C . ALA A 1 406 ? -15.893 -10.801 -14.386 1.00 98.12 406 ALA A C 1
ATOM 3243 O O . ALA A 1 406 ? -15.149 -11.291 -13.536 1.00 98.12 406 ALA A O 1
ATOM 3244 N N . GLU A 1 407 ? -16.441 -11.513 -15.373 1.00 98.38 407 GLU A N 1
ATOM 3245 C CA . GLU A 1 407 ? -16.190 -12.942 -15.591 1.00 98.38 407 GLU A CA 1
ATOM 3246 C C . GLU A 1 407 ? -14.737 -13.205 -15.975 1.00 98.38 407 GLU A C 1
ATOM 3248 O O . GLU A 1 407 ? -14.084 -14.085 -15.410 1.00 98.38 407 GLU A O 1
ATOM 3253 N N . GLU A 1 408 ? -14.205 -12.401 -16.893 1.00 98.31 408 GLU A N 1
ATOM 3254 C CA . GLU A 1 408 ? -12.829 -12.525 -17.341 1.00 98.31 408 GLU A CA 1
ATOM 3255 C C . GLU A 1 408 ? -11.838 -12.250 -16.202 1.00 98.31 408 GLU A C 1
ATOM 3257 O O . GLU A 1 408 ? -10.935 -13.050 -15.953 1.00 98.31 408 GLU A O 1
ATOM 3262 N N . ALA A 1 409 ? -12.025 -11.154 -15.464 1.00 98.31 409 ALA A N 1
ATOM 3263 C CA . ALA A 1 409 ? -11.182 -10.815 -14.326 1.00 98.31 409 ALA A CA 1
ATOM 3264 C C . ALA A 1 409 ? -11.255 -11.881 -13.220 1.00 98.31 409 ALA A C 1
ATOM 3266 O O . ALA A 1 409 ? -10.238 -12.185 -12.594 1.00 98.31 409 ALA A O 1
ATOM 3267 N N . GLU A 1 410 ? -12.426 -12.483 -12.984 1.00 97.81 410 GLU A N 1
ATOM 3268 C CA . GLU A 1 410 ? -12.561 -13.601 -12.045 1.00 97.81 410 GLU A CA 1
ATOM 3269 C C . GLU A 1 410 ? -11.759 -14.822 -12.493 1.00 97.81 410 GLU A C 1
ATOM 3271 O O . GLU A 1 410 ? -11.063 -15.426 -11.670 1.00 97.81 410 GLU A O 1
ATOM 3276 N N . ALA A 1 411 ? -11.811 -15.163 -13.782 1.00 98.00 411 ALA A N 1
ATOM 3277 C CA . ALA A 1 411 ? -11.038 -16.262 -14.345 1.00 98.00 411 ALA A CA 1
ATOM 3278 C C . ALA A 1 411 ? -9.528 -16.001 -14.230 1.00 98.00 411 ALA A C 1
ATOM 3280 O O . ALA A 1 411 ? -8.796 -16.864 -13.740 1.00 98.00 411 ALA A O 1
ATOM 3281 N N . GLN A 1 412 ? -9.068 -14.797 -14.593 1.00 97.88 412 GLN A N 1
ATOM 3282 C CA . GLN A 1 412 ? -7.661 -14.400 -14.474 1.00 97.88 412 GLN A CA 1
ATOM 3283 C C . GLN A 1 412 ? -7.169 -14.490 -13.019 1.00 97.88 412 GLN A C 1
ATOM 3285 O O . GLN A 1 412 ? -6.160 -15.140 -12.739 1.00 97.88 412 GLN A O 1
ATOM 3290 N N . LEU A 1 413 ? -7.905 -13.900 -12.069 1.00 96.62 413 LEU A N 1
ATOM 3291 C CA . LEU A 1 413 ? -7.525 -13.918 -10.652 1.00 96.62 413 LEU A CA 1
ATOM 3292 C C . LEU A 1 413 ? -7.623 -15.314 -10.036 1.00 96.62 413 LEU A C 1
ATOM 3294 O O . LEU A 1 413 ? -6.825 -15.641 -9.165 1.00 96.62 413 LEU A O 1
ATOM 3298 N N . SER A 1 414 ? -8.566 -16.150 -10.468 1.00 96.00 414 SER A N 1
ATOM 3299 C CA . SER A 1 414 ? -8.664 -17.536 -9.996 1.00 96.00 414 SER A CA 1
ATOM 3300 C C . SER A 1 414 ? -7.529 -18.404 -10.536 1.00 96.00 414 SER A C 1
ATOM 3302 O O . SER A 1 414 ? -7.079 -19.305 -9.836 1.00 96.00 414 SER A O 1
ATOM 3304 N N . LEU A 1 415 ? -7.028 -18.119 -11.740 1.00 96.06 415 LEU A N 1
ATOM 3305 C CA . LEU A 1 415 ? -5.849 -18.788 -12.285 1.00 96.06 415 LEU A CA 1
ATOM 3306 C C . LEU A 1 415 ? -4.572 -18.358 -11.550 1.00 96.06 415 LEU A C 1
ATOM 3308 O O . LEU A 1 415 ? -3.795 -19.210 -11.124 1.00 96.06 415 LEU A O 1
ATOM 3312 N N . ALA A 1 416 ? -4.377 -17.050 -11.362 1.00 92.94 416 ALA A N 1
ATOM 3313 C CA . ALA A 1 416 ? -3.219 -16.505 -10.651 1.00 92.94 416 ALA A CA 1
ATOM 3314 C C . ALA A 1 416 ? -3.237 -16.851 -9.152 1.00 92.94 416 ALA A C 1
ATOM 3316 O O . ALA A 1 416 ? -2.196 -17.072 -8.534 1.00 92.94 416 ALA A O 1
ATOM 3317 N N . GLN A 1 417 ? -4.431 -16.916 -8.561 1.00 92.25 417 GLN A N 1
ATOM 3318 C CA . GLN A 1 417 ? -4.664 -17.214 -7.153 1.00 92.25 417 GLN A CA 1
ATOM 3319 C C . GLN A 1 417 ? -5.798 -18.243 -7.008 1.00 92.25 417 GLN A C 1
ATOM 3321 O O . GLN A 1 417 ? -6.947 -17.886 -6.707 1.00 92.25 417 GLN A O 1
ATOM 3326 N N . PRO A 1 418 ? -5.495 -19.548 -7.149 1.00 93.19 418 PRO A N 1
ATOM 3327 C CA . PRO A 1 418 ? -6.502 -20.606 -7.031 1.00 93.19 418 PRO A CA 1
ATOM 3328 C C . PRO A 1 418 ? -7.292 -20.542 -5.723 1.00 93.19 418 PRO A C 1
ATOM 3330 O O . PRO A 1 418 ? -8.487 -20.835 -5.687 1.00 93.19 418 PRO A O 1
ATOM 3333 N N . ARG A 1 419 ? -6.653 -20.080 -4.644 1.00 91.88 419 ARG A N 1
ATOM 3334 C CA . ARG A 1 419 ? -7.287 -19.852 -3.343 1.00 91.88 419 ARG A CA 1
ATOM 3335 C C . ARG A 1 419 ? -7.326 -18.356 -3.017 1.00 91.88 419 ARG A C 1
ATOM 3337 O O . ARG A 1 419 ? -6.351 -17.669 -3.318 1.00 91.88 419 ARG A O 1
ATOM 3344 N N . PRO A 1 420 ? -8.398 -17.866 -2.364 1.00 90.75 420 PRO A N 1
ATOM 3345 C CA . PRO A 1 420 ? -8.438 -16.518 -1.810 1.00 90.75 420 PRO A CA 1
ATOM 3346 C C . PRO A 1 420 ? -7.218 -16.212 -0.942 1.00 90.75 420 PRO A C 1
ATOM 3348 O O . PRO A 1 420 ? -6.716 -17.089 -0.225 1.00 90.75 420 PRO A O 1
ATOM 3351 N N . ARG A 1 421 ? -6.768 -14.956 -0.977 1.00 87.12 421 ARG A N 1
ATOM 3352 C CA . ARG A 1 421 ? -5.691 -14.494 -0.106 1.00 87.12 421 ARG A CA 1
ATOM 3353 C C . ARG A 1 421 ? -6.185 -14.489 1.324 1.00 87.12 421 ARG A C 1
ATOM 3355 O O . ARG A 1 421 ? -7.025 -13.675 1.686 1.00 87.12 421 ARG A O 1
ATOM 3362 N N . ARG A 1 422 ? -5.631 -15.381 2.139 1.00 89.56 422 ARG A N 1
ATOM 3363 C CA . ARG A 1 422 ? -5.927 -15.372 3.566 1.00 89.56 422 ARG A CA 1
ATOM 3364 C C . ARG A 1 422 ? -5.356 -14.115 4.214 1.00 89.56 422 ARG A C 1
ATOM 3366 O O . ARG A 1 422 ? -4.270 -13.641 3.853 1.00 89.56 422 ARG A O 1
ATOM 3373 N N . ARG A 1 423 ? -6.111 -13.610 5.176 1.00 92.81 423 ARG A N 1
ATOM 3374 C CA . ARG A 1 423 ? -5.740 -12.564 6.120 1.00 92.81 423 ARG A CA 1
ATOM 3375 C C . ARG A 1 423 ? -5.690 -13.142 7.531 1.00 92.81 423 ARG A C 1
ATOM 3377 O O . ARG A 1 423 ? -6.156 -14.256 7.788 1.00 92.81 423 ARG A O 1
ATOM 3384 N N . ILE A 1 424 ? -5.133 -12.396 8.474 1.00 92.94 424 ILE A N 1
ATOM 3385 C CA . ILE A 1 424 ? -5.089 -12.815 9.877 1.00 92.94 424 ILE A CA 1
ATOM 3386 C C . ILE A 1 424 ? -6.509 -12.992 10.428 1.00 92.94 424 ILE A C 1
ATOM 3388 O O . ILE A 1 424 ? -6.756 -13.946 11.168 1.00 92.94 424 ILE A O 1
ATOM 3392 N N . GLU A 1 425 ? -7.447 -12.133 10.022 1.00 91.56 425 GLU A N 1
ATOM 3393 C CA . GLU A 1 425 ? -8.872 -12.277 10.355 1.00 91.56 425 GLU A CA 1
ATOM 3394 C C . GLU A 1 425 ? -9.520 -13.567 9.819 1.00 91.56 425 GLU A C 1
ATOM 3396 O O . GLU A 1 425 ? -10.448 -14.073 10.443 1.00 91.56 425 GLU A O 1
ATOM 3401 N N . ASP A 1 426 ? -8.971 -14.175 8.760 1.00 91.50 426 ASP A N 1
ATOM 3402 C CA . ASP A 1 426 ? -9.426 -15.466 8.214 1.00 91.50 426 ASP A CA 1
ATOM 3403 C C . ASP A 1 426 ? -8.778 -16.677 8.913 1.00 91.50 426 ASP A C 1
ATOM 3405 O O . ASP A 1 426 ? -8.922 -17.822 8.473 1.00 91.50 426 ASP A O 1
ATOM 3409 N N . GLY A 1 427 ? -7.995 -16.445 9.971 1.00 89.69 427 GLY A N 1
ATOM 3410 C CA . GLY A 1 427 ? -7.277 -17.498 10.685 1.00 89.69 427 GLY A CA 1
ATOM 3411 C C . GLY A 1 427 ? -6.042 -18.013 9.957 1.00 89.69 427 GLY A C 1
ATOM 3412 O O . GLY A 1 427 ? -5.788 -19.219 9.944 1.00 89.69 427 GLY A O 1
ATOM 3413 N N . MET A 1 428 ? -5.241 -17.114 9.370 1.00 89.94 428 MET A N 1
ATOM 3414 C CA . MET A 1 428 ? -3.877 -17.463 8.950 1.00 89.94 428 MET A CA 1
ATOM 3415 C C . MET A 1 428 ? -3.108 -18.134 10.095 1.00 89.94 428 MET A C 1
ATOM 3417 O O . MET A 1 428 ? -3.065 -17.623 11.219 1.00 89.94 428 MET A O 1
ATOM 3421 N N . THR A 1 429 ? -2.471 -19.263 9.792 1.00 90.75 429 THR A N 1
ATOM 3422 C CA . THR A 1 429 ? -1.630 -20.007 10.733 1.00 90.75 429 THR A CA 1
ATOM 3423 C C . THR A 1 429 ? -0.345 -19.231 11.011 1.00 90.75 429 THR A C 1
ATOM 3425 O O . THR A 1 429 ? 0.284 -18.824 10.038 1.00 90.75 429 THR A O 1
ATOM 3428 N N . PRO A 1 430 ? 0.051 -19.044 12.286 1.00 92.69 430 PRO A N 1
ATOM 3429 C CA . PRO A 1 430 ? 1.337 -18.447 12.634 1.00 92.69 430 PRO A CA 1
ATOM 3430 C C . PRO A 1 430 ? 2.511 -19.149 11.955 1.00 92.69 430 PRO A C 1
ATOM 3432 O O . PRO A 1 430 ? 2.529 -20.378 11.862 1.00 92.69 430 PRO A O 1
ATOM 3435 N N . GLN A 1 431 ? 3.482 -18.365 11.502 1.00 94.88 431 GLN A N 1
ATOM 3436 C CA . GLN A 1 431 ? 4.708 -18.869 10.902 1.00 94.88 431 GLN A CA 1
ATOM 3437 C C . GLN A 1 431 ? 5.786 -19.153 11.960 1.00 94.88 431 GLN A C 1
ATOM 3439 O O . GLN A 1 431 ? 5.759 -18.56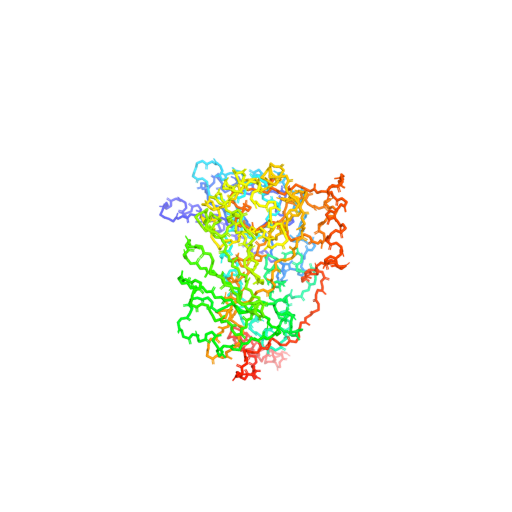3 13.046 1.00 94.88 431 GLN A O 1
ATOM 3444 N N . PRO A 1 432 ? 6.758 -20.036 11.653 1.00 94.94 432 PRO A N 1
ATOM 3445 C CA . PRO A 1 432 ? 8.002 -20.097 12.416 1.00 94.94 432 PRO A CA 1
ATOM 3446 C C . PRO A 1 432 ? 8.753 -18.749 12.356 1.00 94.94 432 PRO A C 1
ATOM 3448 O O . PRO A 1 432 ? 8.402 -17.900 11.526 1.00 94.94 432 PRO A O 1
ATOM 3451 N N . PRO A 1 433 ? 9.774 -18.547 13.218 1.00 95.00 433 PRO A N 1
ATOM 3452 C CA . PRO A 1 433 ? 10.602 -17.342 13.219 1.00 95.00 433 PRO A CA 1
ATOM 3453 C C . PRO A 1 433 ? 11.006 -16.878 11.823 1.00 95.00 433 PRO A C 1
ATOM 3455 O O . PRO A 1 433 ? 11.302 -17.696 10.952 1.00 95.00 433 PRO A O 1
ATOM 3458 N N . ALA A 1 434 ? 11.066 -15.564 11.630 1.00 95.38 434 ALA A N 1
ATOM 3459 C CA . ALA A 1 434 ? 11.595 -15.003 10.400 1.00 95.38 434 ALA A CA 1
ATOM 3460 C C . ALA A 1 434 ? 13.106 -15.285 10.315 1.00 95.38 434 ALA A C 1
ATOM 3462 O O . ALA A 1 434 ? 13.823 -15.026 11.288 1.00 95.38 434 ALA A O 1
ATOM 3463 N N . PRO A 1 435 ? 13.622 -15.776 9.178 1.00 95.31 435 PRO A N 1
ATOM 3464 C CA . PRO A 1 435 ? 15.050 -15.990 9.023 1.00 95.31 435 PRO A CA 1
ATOM 3465 C C . PRO A 1 435 ? 15.779 -14.641 8.954 1.00 95.31 435 PRO A C 1
ATOM 3467 O O . PRO A 1 435 ? 15.308 -13.687 8.323 1.00 95.31 435 PRO A O 1
ATOM 3470 N N . SER A 1 436 ? 16.946 -14.573 9.598 1.00 95.31 436 SER A N 1
ATOM 3471 C CA . SER A 1 436 ? 17.887 -13.462 9.436 1.00 95.31 436 SER A CA 1
ATOM 3472 C C . SER A 1 436 ? 18.475 -13.452 8.019 1.00 95.31 436 SER A C 1
ATOM 3474 O O . SER A 1 436 ? 18.420 -14.447 7.291 1.00 95.31 436 SER A O 1
ATOM 3476 N N . LEU A 1 437 ? 19.078 -12.331 7.629 1.00 95.56 437 LEU A N 1
ATOM 3477 C CA . LEU A 1 437 ? 19.869 -12.239 6.408 1.00 95.56 437 LEU A CA 1
ATOM 3478 C C . LEU A 1 437 ? 21.017 -13.266 6.398 1.00 95.56 437 LEU A C 1
ATOM 3480 O O . LEU A 1 437 ? 21.562 -13.595 7.458 1.00 95.56 437 LEU A O 1
ATOM 3484 N N . PRO A 1 438 ? 21.435 -13.746 5.209 1.00 91.31 438 PRO A N 1
ATOM 3485 C CA . PRO A 1 438 ? 22.584 -14.634 5.083 1.00 91.31 438 PRO A CA 1
ATOM 3486 C C . PRO A 1 438 ? 23.830 -14.067 5.773 1.00 91.31 438 PRO A C 1
ATOM 3488 O O . PRO A 1 438 ? 24.172 -12.900 5.593 1.00 91.31 438 PRO A O 1
ATOM 3491 N N . GLY A 1 439 ? 24.513 -14.906 6.553 1.00 91.75 439 GLY A N 1
ATOM 3492 C CA . GLY A 1 439 ? 25.704 -14.522 7.320 1.00 91.75 439 GLY A CA 1
ATOM 3493 C C . GLY A 1 439 ? 25.424 -14.002 8.733 1.00 91.75 439 GLY A C 1
ATOM 3494 O O . GLY A 1 439 ? 26.367 -13.863 9.508 1.00 91.75 439 GLY A O 1
ATOM 3495 N N . PHE A 1 440 ? 24.160 -13.779 9.103 1.00 93.81 440 PHE A N 1
ATOM 3496 C CA . PHE A 1 440 ? 23.777 -13.377 10.455 1.00 93.81 440 PHE A CA 1
ATOM 3497 C C . PHE A 1 440 ? 23.233 -14.550 11.269 1.00 93.81 440 PHE A C 1
ATOM 3499 O O . PHE A 1 440 ? 22.604 -15.469 10.741 1.00 93.81 440 PHE A O 1
ATOM 3506 N N . ALA A 1 441 ? 23.464 -14.507 12.582 1.00 90.56 441 ALA A N 1
ATOM 3507 C CA . ALA A 1 441 ? 22.923 -15.499 13.501 1.00 90.56 441 ALA A CA 1
ATOM 3508 C C . ALA A 1 441 ? 21.393 -15.353 13.640 1.00 90.56 441 ALA A C 1
ATOM 3510 O O . ALA A 1 441 ? 20.860 -14.234 13.574 1.00 90.56 441 ALA A O 1
ATOM 3511 N N . PRO A 1 442 ? 20.666 -16.462 13.863 1.00 86.31 442 PRO A N 1
ATOM 3512 C CA . PRO A 1 442 ? 19.272 -16.384 14.264 1.00 86.31 442 PRO A CA 1
ATOM 3513 C C . PRO A 1 442 ? 19.149 -15.736 15.656 1.00 86.31 442 PRO A C 1
ATOM 3515 O O . PRO A 1 442 ? 20.099 -15.744 16.443 1.00 86.31 442 PRO A O 1
ATOM 3518 N N . PRO A 1 443 ? 17.985 -15.166 15.987 1.00 82.75 443 PRO A N 1
ATOM 3519 C CA . PRO A 1 443 ? 17.726 -14.633 17.319 1.00 82.75 443 PRO A CA 1
ATOM 3520 C C . PRO A 1 443 ? 17.765 -15.739 18.385 1.00 82.75 443 PRO A C 1
ATOM 3522 O O . PRO A 1 443 ? 17.101 -16.763 18.255 1.00 82.75 443 PRO A O 1
ATOM 3525 N N . GLU A 1 444 ? 18.534 -15.523 19.456 1.00 77.38 444 GLU A N 1
ATOM 3526 C CA . GLU A 1 444 ? 18.732 -16.527 20.516 1.00 77.38 444 GLU A CA 1
ATOM 3527 C C . GLU A 1 444 ? 17.663 -16.468 21.617 1.00 77.38 444 GLU A C 1
ATOM 3529 O O . GLU A 1 444 ? 17.261 -17.500 22.153 1.00 77.38 444 GLU A O 1
ATOM 3534 N N . THR A 1 445 ? 17.188 -15.267 21.968 1.00 77.31 445 THR A N 1
ATOM 3535 C CA . THR A 1 445 ? 16.219 -15.067 23.056 1.00 77.31 445 THR A CA 1
ATOM 3536 C C . THR A 1 445 ? 15.184 -13.998 22.712 1.00 77.31 445 THR A C 1
ATOM 3538 O O . THR A 1 445 ? 15.561 -12.975 22.134 1.00 77.31 445 THR A O 1
ATOM 3541 N N . PRO A 1 446 ? 13.912 -14.175 23.120 1.00 77.12 446 PRO A N 1
ATOM 3542 C CA . PRO A 1 446 ? 12.896 -13.143 22.967 1.00 77.12 446 PRO A CA 1
ATOM 3543 C C . PRO A 1 446 ? 13.269 -11.862 23.720 1.00 77.12 446 PRO A C 1
ATOM 3545 O O . PRO A 1 446 ? 13.845 -11.904 24.810 1.00 77.12 446 PRO A O 1
ATOM 3548 N N . GLU A 1 447 ? 12.887 -10.719 23.158 1.00 81.81 447 GLU A N 1
ATOM 3549 C CA . GLU A 1 447 ? 13.038 -9.427 23.811 1.00 81.81 447 GLU A CA 1
ATOM 3550 C C . GLU A 1 447 ? 12.003 -9.297 24.940 1.00 81.81 447 GLU A C 1
ATOM 3552 O O . GLU A 1 447 ? 10.788 -9.452 24.751 1.00 81.81 447 GLU A O 1
ATOM 3557 N N . GLU A 1 448 ? 12.479 -9.025 26.155 1.00 78.94 448 GLU A N 1
ATOM 3558 C CA . GLU A 1 448 ? 11.597 -8.859 27.305 1.00 78.94 448 GLU A CA 1
ATOM 3559 C C . GLU A 1 448 ? 10.942 -7.477 27.323 1.00 78.94 448 GLU A C 1
ATOM 3561 O O . GLU A 1 448 ? 11.615 -6.449 27.383 1.00 78.94 448 GLU A O 1
ATOM 3566 N N . ASP A 1 449 ? 9.608 -7.455 27.386 1.00 80.50 449 ASP A N 1
ATOM 3567 C CA . ASP A 1 449 ? 8.855 -6.222 27.603 1.00 80.50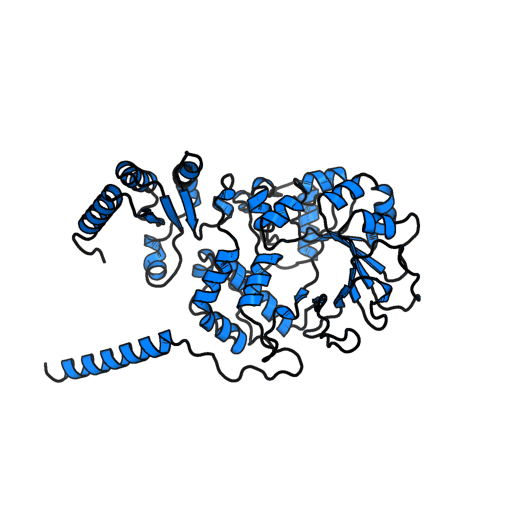 449 ASP A CA 1
ATOM 3568 C C . ASP A 1 449 ? 9.116 -5.687 29.032 1.00 80.50 449 ASP A C 1
ATOM 3570 O O . ASP A 1 449 ? 8.707 -6.316 30.023 1.00 80.50 449 ASP A O 1
ATOM 3574 N N . PRO A 1 450 ? 9.742 -4.505 29.188 1.00 77.06 450 PRO A N 1
ATOM 3575 C CA . PRO A 1 450 ? 10.027 -3.924 30.496 1.00 77.06 450 PRO A CA 1
ATOM 3576 C C . PRO A 1 450 ? 8.757 -3.664 31.323 1.00 77.06 450 PRO A C 1
ATOM 3578 O O . PRO A 1 450 ? 8.806 -3.709 32.556 1.00 77.06 450 PRO A O 1
ATOM 3581 N N . LEU A 1 451 ? 7.597 -3.454 30.687 1.00 68.69 451 LEU A N 1
ATOM 3582 C CA . LEU A 1 451 ? 6.323 -3.282 31.390 1.00 68.69 451 LEU A CA 1
ATOM 3583 C C . LEU A 1 451 ? 5.792 -4.608 31.951 1.00 68.69 451 LEU A C 1
ATOM 3585 O O . LEU A 1 451 ? 5.199 -4.622 33.036 1.00 68.69 451 LEU A O 1
ATOM 3589 N N . ARG A 1 452 ? 6.052 -5.739 31.280 1.00 67.00 452 ARG A N 1
ATOM 3590 C CA . ARG A 1 452 ? 5.747 -7.074 31.824 1.00 67.00 452 ARG A CA 1
ATOM 3591 C C . ARG A 1 452 ? 6.591 -7.391 33.043 1.00 67.00 452 ARG A C 1
ATOM 3593 O O . ARG A 1 452 ? 6.028 -7.864 34.031 1.00 67.00 452 ARG A O 1
ATOM 3600 N N . ARG A 1 453 ? 7.893 -7.076 33.016 1.00 61.94 453 ARG A N 1
ATOM 3601 C CA . ARG A 1 453 ? 8.773 -7.228 34.190 1.00 61.94 453 ARG A CA 1
ATOM 3602 C C . ARG A 1 453 ? 8.189 -6.494 35.402 1.00 61.94 453 ARG A C 1
ATOM 3604 O O . ARG A 1 453 ? 8.066 -7.070 36.482 1.00 61.94 453 ARG A O 1
ATOM 3611 N N . HIS A 1 454 ? 7.729 -5.256 35.212 1.00 59.16 454 HIS A N 1
ATOM 3612 C CA . HIS A 1 454 ? 7.150 -4.457 36.294 1.00 59.16 454 HIS A CA 1
ATOM 3613 C C . HIS A 1 454 ? 5.793 -4.992 36.796 1.00 59.16 454 HIS A C 1
ATOM 3615 O O . HIS A 1 454 ? 5.547 -5.042 38.004 1.00 59.16 454 HIS A O 1
ATOM 3621 N N . ASN A 1 455 ? 4.919 -5.450 35.895 1.00 54.62 455 ASN A N 1
ATOM 3622 C CA . ASN A 1 455 ? 3.616 -6.009 36.268 1.00 54.62 455 ASN A CA 1
ATOM 3623 C C . ASN A 1 455 ? 3.722 -7.396 36.923 1.00 54.62 455 ASN A C 1
ATOM 3625 O O . ASN A 1 455 ? 2.958 -7.685 37.844 1.00 54.62 455 ASN A O 1
ATOM 3629 N N . GLY A 1 456 ? 4.682 -8.234 36.517 1.00 54.44 456 GLY A N 1
ATOM 3630 C CA . GLY A 1 456 ? 4.985 -9.513 37.171 1.00 54.44 456 GLY A CA 1
ATOM 3631 C C . GLY A 1 456 ? 5.523 -9.332 38.595 1.00 54.44 456 GLY A C 1
ATOM 3632 O O . GLY A 1 456 ? 5.095 -10.026 39.522 1.00 54.44 456 GLY A O 1
ATOM 3633 N N . LEU A 1 457 ? 6.375 -8.324 38.806 1.00 52.19 457 LEU A N 1
ATOM 3634 C CA . LEU A 1 457 ? 6.837 -7.922 40.139 1.00 52.19 457 LEU A CA 1
ATOM 3635 C C . LEU A 1 457 ? 5.677 -7.422 41.016 1.00 52.19 457 LEU A C 1
ATOM 3637 O O . LEU A 1 457 ? 5.554 -7.850 42.161 1.00 52.19 457 LEU A O 1
ATOM 3641 N N . LYS A 1 458 ? 4.758 -6.609 40.478 1.00 49.44 458 LYS A N 1
ATOM 3642 C CA . LYS A 1 458 ? 3.561 -6.166 41.218 1.00 49.44 458 LYS A CA 1
ATOM 3643 C C . LYS A 1 458 ? 2.588 -7.301 41.530 1.00 49.44 458 LYS A C 1
ATOM 3645 O O . LYS A 1 458 ? 2.084 -7.362 42.646 1.00 49.44 458 LYS A O 1
ATOM 3650 N N . ARG A 1 459 ? 2.340 -8.225 40.595 1.00 45.94 459 ARG A N 1
ATOM 3651 C CA . ARG A 1 459 ? 1.479 -9.401 40.831 1.00 45.94 459 ARG A CA 1
ATOM 3652 C C . ARG A 1 459 ? 2.071 -10.332 41.886 1.00 45.94 459 ARG A C 1
ATOM 3654 O O . ARG A 1 459 ? 1.341 -10.804 42.749 1.00 45.94 459 ARG A O 1
ATOM 3661 N N . SER A 1 460 ? 3.383 -10.567 41.848 1.00 48.94 460 SER A N 1
ATOM 3662 C CA . SER A 1 460 ? 4.058 -11.390 42.856 1.00 48.94 460 SER A CA 1
ATOM 3663 C C . SER A 1 460 ? 4.112 -10.709 44.228 1.00 48.94 460 SER A C 1
ATOM 3665 O O . SER A 1 460 ? 3.921 -11.388 45.233 1.00 48.94 460 SER A O 1
ATOM 3667 N N . ALA A 1 461 ? 4.273 -9.383 44.290 1.00 49.75 461 ALA A N 1
ATOM 3668 C CA . ALA A 1 461 ? 4.155 -8.616 45.531 1.00 49.75 461 ALA A CA 1
ATOM 3669 C C . ALA A 1 461 ? 2.724 -8.649 46.094 1.00 49.75 461 ALA A C 1
ATOM 3671 O O . ALA A 1 461 ? 2.550 -8.915 47.279 1.00 49.75 461 ALA A O 1
ATOM 3672 N N . PHE A 1 462 ? 1.705 -8.480 45.243 1.00 41.66 462 PHE A N 1
ATOM 3673 C CA . PHE A 1 462 ? 0.291 -8.527 45.632 1.00 41.66 462 PHE A CA 1
ATOM 3674 C C . PHE A 1 462 ? -0.139 -9.918 46.128 1.00 41.66 462 PHE A C 1
ATOM 3676 O O . PHE A 1 462 ? -0.864 -10.036 47.113 1.00 41.66 462 PHE A O 1
ATOM 3683 N N . LEU A 1 463 ? 0.348 -10.991 45.493 1.00 46.75 463 LEU A N 1
ATOM 3684 C CA . LEU A 1 463 ? 0.096 -12.369 45.932 1.00 46.75 463 LEU A CA 1
ATOM 3685 C C . LEU A 1 463 ? 0.831 -12.712 47.239 1.00 46.75 463 LEU A C 1
ATOM 3687 O O . LEU A 1 463 ? 0.291 -13.451 48.060 1.00 46.75 463 LEU A O 1
ATOM 3691 N N . ARG A 1 464 ? 2.028 -12.150 47.473 1.00 50.19 464 ARG A N 1
ATOM 3692 C CA . ARG A 1 464 ? 2.739 -12.288 48.757 1.00 50.19 464 ARG A CA 1
ATOM 3693 C C . ARG A 1 464 ? 2.049 -11.511 49.882 1.00 50.19 464 ARG A C 1
ATOM 3695 O O . ARG A 1 464 ? 1.898 -12.060 50.968 1.00 50.19 464 ARG A O 1
ATOM 3702 N N . SER A 1 465 ? 1.563 -10.293 49.628 1.00 50.16 465 SER A N 1
ATOM 3703 C CA . SER A 1 465 ? 0.783 -9.532 50.617 1.00 50.16 465 SER A CA 1
ATOM 3704 C C . SER A 1 465 ? -0.597 -10.142 50.880 1.00 50.16 465 SER A C 1
ATOM 3706 O O . SER A 1 465 ? -1.081 -10.087 52.004 1.00 50.16 465 SER A O 1
ATOM 3708 N N . GLY A 1 466 ? -1.217 -10.766 49.871 1.00 43.50 466 GLY A N 1
ATOM 3709 C CA . GLY A 1 466 ? -2.495 -11.467 50.017 1.00 43.50 466 GLY A CA 1
ATOM 3710 C C . GLY A 1 466 ? -2.401 -12.757 50.839 1.00 43.50 466 GLY A C 1
ATOM 3711 O O . GLY A 1 466 ? -3.318 -13.051 51.598 1.00 43.50 466 GLY A O 1
ATOM 3712 N N . ARG A 1 467 ? -1.284 -13.500 50.756 1.00 46.34 467 ARG A N 1
ATOM 3713 C CA . ARG A 1 467 ? -1.034 -14.656 51.641 1.00 46.34 467 ARG A CA 1
ATOM 3714 C C . ARG A 1 467 ? -0.748 -14.240 53.086 1.00 46.34 467 ARG A C 1
ATOM 3716 O O . ARG A 1 467 ? -1.290 -14.859 53.989 1.00 46.34 467 ARG A O 1
ATOM 3723 N N . ALA A 1 468 ? 0.003 -13.159 53.303 1.00 46.66 468 ALA A N 1
ATOM 3724 C CA . ALA A 1 468 ? 0.266 -12.646 54.651 1.00 46.66 468 ALA A CA 1
ATOM 3725 C C . ALA A 1 468 ? -1.005 -12.145 55.370 1.00 46.66 468 ALA A C 1
ATOM 3727 O O . ALA A 1 468 ? -1.090 -12.225 56.588 1.00 46.66 468 ALA A O 1
ATOM 3728 N N . ALA A 1 469 ? -2.009 -11.662 54.629 1.00 43.75 469 ALA A N 1
ATOM 3729 C CA . ALA A 1 469 ? -3.296 -11.252 55.196 1.00 43.75 469 ALA A CA 1
ATOM 3730 C C . ALA A 1 469 ? -4.247 -12.432 55.493 1.00 43.75 469 ALA A C 1
ATOM 3732 O O . ALA A 1 469 ? -5.160 -12.280 56.296 1.00 43.75 469 ALA A O 1
ATOM 3733 N N . ALA A 1 470 ? -4.040 -13.595 54.867 1.00 43.47 470 ALA A N 1
ATOM 3734 C CA . ALA A 1 470 ? -4.863 -14.790 55.074 1.00 43.47 470 ALA A CA 1
ATOM 3735 C C . ALA A 1 470 ? -4.382 -15.676 56.241 1.00 43.47 470 ALA A C 1
ATOM 3737 O O . ALA A 1 470 ? -5.124 -16.544 56.682 1.00 43.47 470 ALA A O 1
ATOM 3738 N N . GLU A 1 471 ? -3.167 -15.459 56.754 1.00 42.00 471 GLU A N 1
ATOM 3739 C CA . GLU A 1 471 ? -2.601 -16.206 57.893 1.00 42.00 471 GLU A CA 1
ATOM 3740 C C . GLU A 1 471 ? -2.785 -15.491 59.251 1.00 42.00 471 GLU A C 1
ATOM 3742 O O . GLU A 1 471 ? -2.319 -15.982 60.275 1.00 42.00 471 GLU A O 1
ATOM 3747 N N . VAL A 1 472 ? -3.485 -14.348 59.283 1.00 46.81 472 VAL A N 1
ATOM 3748 C CA . VAL A 1 472 ? -3.763 -13.556 60.507 1.00 46.81 472 VAL A CA 1
ATOM 3749 C C . VAL A 1 472 ? -5.273 -13.283 60.683 1.00 46.81 472 VAL A C 1
ATOM 3751 O O . VAL A 1 472 ? -5.663 -12.353 61.383 1.00 46.81 472 VAL A O 1
ATOM 3754 N N . GLY A 1 473 ? -6.134 -14.070 60.027 1.00 36.78 473 GLY A N 1
ATOM 3755 C CA . GLY A 1 473 ? -7.598 -13.954 60.088 1.00 36.78 473 GLY A CA 1
ATOM 3756 C C . GLY A 1 473 ? -8.251 -15.093 60.848 1.00 36.78 473 GLY A C 1
ATOM 3757 O O . GLY A 1 473 ? -7.972 -16.252 60.469 1.00 36.78 473 GLY A O 1
#

pLDDT: mean 92.59, std 10.8, range [36.78, 98.69]

Sequence (473 aa):
MQTPGAFERLIRGLLRAKRDGRPIVNVDVVINKQNVPFIDKIVELCINMGVKEFDLLHVIPQAEAYRNRDEMFYDVREHLPRLQKVFRLNRLPGFYIWTNRFPVSYLEGMEDLIQDPHKMLDEVNGRRYHVRNYLDTGTPLECREPDRCKHCFIEPFCTTMERVVTTQNQEALELWWVGADPAVDPKTEPLPFGATWLGLHRATVGELPTTRAIYAEVDEAAPLPQRAADAPPLRLVAKTAAQLQAWLGDGALPAGVSVELRLTRETAAWMLEHTERLVLHLEELTLVQPTHETMSAAVAEDVRDPASFFAALGLRVRVAGLPACAAPGTLLVEPLRRLDRATFDAETGRLDWRELARHHVSREYRGKSVRCADCRLTARCEGLHINMIRDQGLKLCRPLVDGEWAEEAEAQLSLAQPRPRRRIEDGMTPQPPAPSLPGFAPPETPEEDPLRRHNGLKRSAFLRSGRAAAEVG

Foldseek 3Di:
DDDPCPVVVVLVVLLVVVVVVPDQDEEEDADFPVCLVPVVVVVVVVVVSVHQHYEHEYDACDDVCVVPVVRGHDDCVVSLVVVVVVLCSCVPPRHHYAYHLPACQSCFVPLLNVDQLCVLLVVCVVVVLQLLLCQFFLDHRPQLDLVNLVRHSNQLLVQLSQVQLVQQVQLNAAEEEAEAPPVDDPVPDDDHSVHQEYEYEEQDPVPDDQPGEYEYEYNDLAADDADDQPTYAYEYEADALSNCPRQLDPDDGHHRYAYEYAQWPHVLVSCLVPLVSCVRRQVRYEYEHFFALDLVVCLHTPDLQQLVSQVSSVDQHHYEQADLLRHFNYQYDYDGRYDYQVLADPVFLGGDSSSSSSCCSRRRAAHAHPVQVQAPCSQADRHHRSSNCSNNNNVSHDGCNDDPSSVVSNVSSCVNPVDGSDTSSNVDDRDGHRDGDPPGDRNDDRDDDVVVVVVVVVVVVVVVVVVVVVVVD

Secondary structure (DSSP, 8-state):
---TTHHHHHHHHHHHHHHH-SS--EEEEEE-TTTGGGHHHHHHHHHHTT--EEEEEEPP--HHHHHTHHHH---HHHHHHHHHHHHGGGGSTT-EEE-TT--GGGGTT-GGGSPPTTHHHHHHHTTHHHHHHHHHH----TT--HHHHTT-TTHHHHHHHHHHHHHHHTT---EEEEET-TT--TTT----TT--EEEEEES-GGGS-SSS-EEEEE----PPPP--TTPPPEEEEE-SHHHHHHHS-SSPPPTTEEEEEE-BHHHHHHHHHTHHHHHTTTTTEEEE----SSHHHHHHHB-S-HHHHHHHH----EEESS-GGGSTTSEE-PPP-EEEGGGB-TTT-SBPHHHHHHHIIIII-EE--GGGGG-TTTTT---EEHHHHHHH-GGG-----SSHHHHHHHHHHHHH-SS----GGGTPPPPP-PPPPTTSPPP-SPPP-HHHHHHHHHHHHHHHHHHHHHS--